Protein AF-A0A397DCT9-F1 (afdb_monomer_lite)

Radius of gyration: 31.19 Å; chains: 1; bounding box: 74×43×97 Å

InterPro domains:
  IPR011990 Tetratricopeptide-like helical domain superfamily [G3DSA:1.25.40.10] (287-440)
  IPR011990 Tetratricopeptide-like helical domain superfamily [SSF48452] (288-440)

Organism: Aphanomyces astaci (NCBI:txid112090)

Foldseek 3Di:
DVVCLLPDCLCQDLPDPCNLVSLVVLLCCLQPVLVCLVVCLVCLQSLLVSLVSCLVHDLSNNLSSLSSLLSSLVSCVVRPVVQLDDDPPLAALSNNAHLPVRLLVSLLSLLSNCVSNVPLSSLVSLLSRHQALSSLLSNLVSVPLLVLLVCCLVPVVPPPNLVSNLSNLVSSLCNQQVPDDDDDPDDPDSLLSSLQSLLLQCLGPDPSRVVSSLVSLVCCCVVPVVSCLVHNLLALSNLLSLLLSCLVDVVNPPSSVVSVVSNVVVCVVVVDDSLPDDDQDQADALVVLLVQLVVLQVSLVVCVSSSSLVSSLVSLVSSLVSNVSNQVNLQPDQPDPPDDDFFFWKWFDDPPDIFIFTFHDDDPQWTFTDTPPDPGTDTGGSRRITTRPPCDVSNLVSLLVSLQSSLVSCVSSNVNVVSLVSLVVNCVSPVPPVVSVVSD

Structure (mmCIF, N/CA/C/O backbone):
data_AF-A0A397DCT9-F1
#
_entry.id   AF-A0A397DCT9-F1
#
loop_
_atom_site.group_PDB
_atom_site.id
_atom_site.type_symbol
_atom_site.label_atom_id
_atom_site.label_alt_id
_atom_site.label_comp_id
_atom_site.label_asym_id
_atom_site.label_entity_id
_atom_site.label_seq_id
_atom_site.pdbx_PDB_ins_code
_atom_site.Cartn_x
_atom_site.Cartn_y
_atom_site.Cartn_z
_atom_site.occupancy
_atom_site.B_iso_or_equiv
_atom_site.auth_seq_id
_atom_site.auth_comp_id
_atom_site.auth_asym_id
_atom_site.auth_atom_id
_atom_site.pdbx_PDB_model_num
ATOM 1 N N . VAL A 1 1 ? 6.223 -3.826 -43.700 1.00 66.00 1 VAL A N 1
ATOM 2 C CA . VAL A 1 1 ? 7.294 -2.931 -43.196 1.00 66.00 1 VAL A CA 1
ATOM 3 C C . VAL A 1 1 ? 7.702 -3.305 -41.779 1.00 66.00 1 VAL A C 1
ATOM 5 O O . VAL A 1 1 ? 8.850 -3.677 -41.612 1.00 66.00 1 VAL A O 1
ATOM 8 N N . LEU A 1 2 ? 6.793 -3.333 -40.795 1.00 72.88 2 LEU A N 1
ATOM 9 C CA . LEU A 1 2 ? 7.142 -3.678 -39.406 1.00 72.88 2 LEU A CA 1
ATOM 10 C C . LEU A 1 2 ? 7.861 -5.035 -39.255 1.00 72.88 2 LEU A C 1
ATOM 12 O O . LEU A 1 2 ? 8.918 -5.103 -38.643 1.00 72.88 2 LEU A O 1
ATOM 16 N N . THR A 1 3 ? 7.362 -6.096 -39.896 1.00 75.94 3 THR A N 1
ATOM 17 C CA . THR A 1 3 ? 8.017 -7.420 -39.902 1.00 75.94 3 THR A CA 1
ATOM 18 C C . THR A 1 3 ? 9.433 -7.382 -40.486 1.00 75.94 3 THR A C 1
ATOM 20 O O . THR A 1 3 ? 10.309 -8.094 -40.016 1.00 75.94 3 THR A O 1
ATOM 23 N N . TYR A 1 4 ? 9.668 -6.533 -41.490 1.00 79.62 4 TYR A N 1
ATOM 24 C CA . TYR A 1 4 ? 10.979 -6.368 -42.122 1.00 79.62 4 TYR A CA 1
ATOM 25 C C . TYR A 1 4 ? 11.943 -5.585 -41.221 1.00 79.62 4 TYR A C 1
ATOM 27 O O . TYR A 1 4 ? 13.106 -5.949 -41.106 1.00 79.62 4 TYR A O 1
ATOM 35 N N . VAL A 1 5 ? 11.444 -4.550 -40.535 1.00 82.75 5 VAL A N 1
ATOM 36 C CA . VAL A 1 5 ? 12.213 -3.778 -39.547 1.00 82.75 5 VAL A CA 1
ATOM 37 C C . VAL A 1 5 ? 12.650 -4.674 -38.386 1.00 82.75 5 VAL A C 1
ATOM 39 O O . VAL A 1 5 ? 13.827 -4.687 -38.047 1.00 82.75 5 VAL A O 1
ATOM 42 N N . 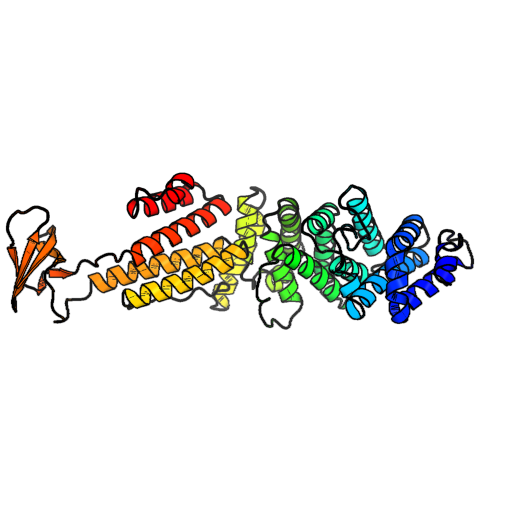LEU A 1 6 ? 11.736 -5.476 -37.827 1.00 80.00 6 LEU A N 1
ATOM 43 C CA . LEU A 1 6 ? 12.032 -6.369 -36.698 1.00 80.00 6 LEU A CA 1
ATOM 44 C C . LEU A 1 6 ? 12.917 -7.565 -37.071 1.00 80.00 6 LEU A C 1
ATOM 46 O O . LEU A 1 6 ? 13.649 -8.068 -36.224 1.00 80.00 6 LEU A O 1
ATOM 50 N N . ALA A 1 7 ? 12.860 -8.025 -38.322 1.00 84.31 7 ALA A N 1
ATOM 51 C CA . ALA A 1 7 ? 13.719 -9.097 -38.822 1.00 84.31 7 ALA A CA 1
ATOM 52 C C . ALA A 1 7 ? 15.103 -8.603 -39.283 1.00 84.31 7 ALA A C 1
ATOM 54 O O . ALA A 1 7 ? 15.968 -9.422 -39.593 1.00 84.31 7 ALA A O 1
ATOM 55 N N . SER A 1 8 ? 15.321 -7.285 -39.357 1.00 89.56 8 SER A N 1
ATOM 56 C CA . SER A 1 8 ? 16.574 -6.722 -39.849 1.00 89.56 8 SER A CA 1
ATOM 57 C C . SER A 1 8 ? 17.711 -6.942 -38.841 1.00 89.56 8 SER A C 1
ATOM 59 O O . SER A 1 8 ? 17.602 -6.486 -37.700 1.00 89.56 8 SER A O 1
ATOM 61 N N . PRO A 1 9 ? 18.839 -7.566 -39.235 1.00 89.44 9 PRO A N 1
ATOM 62 C CA . PRO A 1 9 ? 19.992 -7.737 -38.349 1.00 89.44 9 PRO A CA 1
ATOM 63 C C . PRO A 1 9 ? 20.602 -6.395 -37.913 1.00 89.44 9 PRO A C 1
ATOM 65 O O . PRO A 1 9 ? 21.134 -6.305 -36.810 1.00 89.44 9 PRO A O 1
ATOM 68 N N . ALA A 1 10 ? 20.424 -5.333 -38.710 1.00 91.38 10 ALA A N 1
ATOM 69 C CA . ALA A 1 10 ? 20.849 -3.977 -38.361 1.00 91.38 10 ALA A CA 1
ATOM 70 C C . ALA A 1 10 ? 20.195 -3.447 -37.070 1.00 91.38 10 ALA A C 1
ATOM 72 O O . ALA A 1 10 ? 20.740 -2.565 -36.418 1.00 91.38 10 ALA A O 1
ATOM 73 N N . LEU A 1 11 ? 19.044 -3.991 -36.652 1.00 89.12 11 LEU A N 1
ATOM 74 C CA . LEU A 1 11 ? 18.404 -3.594 -35.395 1.00 89.12 11 LEU A CA 1
ATOM 75 C C . LEU A 1 11 ? 19.213 -4.038 -34.157 1.00 89.12 11 LEU A C 1
ATOM 77 O O . LEU A 1 11 ? 19.112 -3.408 -33.105 1.00 89.12 11 LEU A O 1
ATOM 81 N N . LYS A 1 12 ? 20.034 -5.091 -34.293 1.00 90.25 12 LYS A N 1
ATOM 82 C CA . LYS A 1 12 ? 20.913 -5.636 -33.239 1.00 90.25 12 LYS A CA 1
ATOM 83 C C . LYS A 1 12 ? 22.372 -5.202 -33.374 1.00 90.25 12 LYS A C 1
ATOM 85 O O . LYS A 1 12 ? 23.108 -5.243 -32.397 1.00 90.25 12 LYS A O 1
ATOM 90 N N . ASP A 1 13 ? 22.785 -4.824 -34.576 1.00 90.69 13 ASP A N 1
ATOM 91 C CA . ASP A 1 13 ? 24.151 -4.412 -34.879 1.00 90.69 13 ASP A CA 1
ATOM 92 C C . ASP A 1 13 ? 24.315 -2.905 -34.658 1.00 90.69 13 ASP A C 1
ATOM 94 O O . ASP A 1 13 ? 23.909 -2.110 -35.504 1.00 90.69 13 ASP A O 1
ATOM 98 N N . ALA A 1 14 ? 24.876 -2.515 -33.510 1.00 85.88 14 ALA A N 1
ATOM 99 C CA . ALA A 1 14 ? 25.061 -1.110 -33.145 1.00 85.88 14 ALA A CA 1
ATOM 100 C C . ALA A 1 14 ? 26.018 -0.353 -34.085 1.00 85.88 14 ALA A C 1
ATOM 102 O O . ALA A 1 14 ? 25.929 0.872 -34.165 1.00 85.88 14 ALA A O 1
ATOM 103 N N . ASP A 1 15 ? 26.876 -1.070 -34.818 1.00 88.00 15 ASP A N 1
ATOM 104 C CA . ASP A 1 15 ? 27.821 -0.495 -35.779 1.00 88.00 15 ASP A CA 1
ATOM 105 C C . ASP A 1 15 ? 27.189 -0.286 -37.168 1.00 88.00 15 ASP A C 1
ATOM 107 O O . ASP A 1 15 ? 27.790 0.321 -38.055 1.00 88.00 15 ASP A O 1
ATOM 111 N N . SER A 1 16 ? 25.958 -0.763 -37.378 1.00 91.31 16 SER A N 1
ATOM 112 C CA . SER A 1 16 ? 25.240 -0.596 -38.638 1.00 91.31 16 SER A CA 1
ATOM 113 C C . SER A 1 16 ? 24.716 0.832 -38.813 1.00 91.31 16 SER A C 1
ATOM 115 O O . SER A 1 16 ? 23.974 1.339 -37.971 1.00 91.31 16 SER A O 1
ATOM 117 N N . ASP A 1 17 ? 24.948 1.438 -39.982 1.00 89.50 17 ASP A N 1
ATOM 118 C CA . ASP A 1 17 ? 24.397 2.760 -40.342 1.00 89.50 17 ASP A CA 1
ATOM 119 C C . ASP A 1 17 ? 22.858 2.826 -40.251 1.00 89.50 17 ASP A C 1
ATOM 121 O O . ASP A 1 17 ? 22.263 3.890 -40.059 1.00 89.50 17 ASP A O 1
ATOM 125 N N . LEU A 1 18 ? 22.187 1.677 -40.387 1.00 92.06 18 LEU A N 1
ATOM 126 C CA . LEU A 1 18 ? 20.731 1.577 -40.314 1.00 92.06 18 LEU A CA 1
ATOM 127 C C . LEU A 1 18 ? 20.213 1.402 -38.883 1.00 92.06 18 LEU A C 1
ATOM 129 O O . LEU A 1 18 ? 19.017 1.588 -38.662 1.00 92.06 18 LEU A O 1
ATOM 133 N N . HIS A 1 19 ? 21.068 1.080 -37.912 1.00 93.44 19 HIS A N 1
ATOM 134 C CA . HIS A 1 19 ? 20.671 0.738 -36.547 1.00 93.44 19 HIS A CA 1
ATOM 135 C C . HIS A 1 19 ? 19.778 1.803 -35.905 1.00 93.44 19 HIS A C 1
ATOM 137 O O . HIS A 1 19 ? 18.627 1.550 -35.537 1.00 93.44 19 HIS A O 1
ATOM 143 N N . LEU A 1 20 ? 20.283 3.036 -35.848 1.00 93.19 20 LEU A N 1
ATOM 144 C CA . LEU A 1 20 ? 19.567 4.158 -35.244 1.00 93.19 20 LEU A CA 1
ATOM 145 C C . LEU A 1 20 ? 18.353 4.577 -36.064 1.00 93.19 20 LEU A C 1
ATOM 147 O O . LEU A 1 20 ? 17.351 5.009 -35.501 1.00 93.19 20 LEU A O 1
ATOM 151 N N . VAL A 1 21 ? 18.414 4.430 -37.388 1.00 93.19 21 VAL A N 1
ATOM 152 C CA . VAL A 1 21 ? 17.288 4.741 -38.277 1.00 93.19 21 VAL A CA 1
ATOM 153 C C . VAL A 1 21 ? 16.117 3.802 -37.996 1.00 93.19 21 VAL A C 1
ATOM 155 O O . VAL A 1 21 ? 14.977 4.256 -37.888 1.00 93.19 21 VAL A O 1
ATOM 158 N N . LEU A 1 22 ? 16.387 2.506 -37.829 1.00 93.44 22 LEU A N 1
ATOM 159 C CA . LEU A 1 22 ? 15.358 1.511 -37.545 1.00 93.44 22 LEU A CA 1
ATOM 160 C C . LEU A 1 22 ? 14.736 1.724 -36.162 1.00 93.44 22 LEU A C 1
ATOM 162 O O . LEU A 1 22 ? 13.511 1.726 -36.052 1.00 93.44 22 LEU A O 1
ATOM 166 N N . TRP A 1 23 ? 15.544 1.985 -35.133 1.00 93.69 23 TRP A N 1
ATOM 167 C CA . TRP A 1 23 ? 15.028 2.296 -33.798 1.00 93.69 23 TRP A CA 1
ATOM 168 C C . TRP A 1 23 ? 14.222 3.602 -33.759 1.00 93.69 23 TRP A C 1
ATOM 170 O O . TRP A 1 23 ? 13.163 3.638 -33.141 1.00 93.69 23 TRP A O 1
ATOM 180 N N . ARG A 1 24 ? 14.639 4.649 -34.487 1.00 93.00 24 ARG A N 1
ATOM 181 C CA . ARG A 1 24 ? 13.871 5.906 -34.590 1.00 93.00 24 ARG A CA 1
ATOM 182 C C . ARG A 1 24 ? 12.539 5.682 -35.288 1.00 93.00 24 ARG A C 1
ATOM 184 O O . ARG A 1 24 ? 11.531 6.250 -34.888 1.00 93.00 24 ARG A O 1
ATOM 191 N N . CYS A 1 25 ? 12.527 4.841 -36.320 1.00 91.69 25 CYS A N 1
ATOM 192 C CA . CYS A 1 25 ? 11.299 4.463 -37.006 1.00 91.69 25 CYS A CA 1
ATOM 193 C C . CYS A 1 25 ? 10.340 3.724 -36.061 1.00 91.69 25 CYS A C 1
ATOM 195 O O . CYS A 1 25 ? 9.159 4.059 -36.025 1.00 91.69 25 CYS A O 1
ATOM 197 N N . LEU A 1 26 ? 10.841 2.776 -35.260 1.00 93.00 26 LEU A N 1
ATOM 198 C CA . LEU A 1 26 ? 10.029 2.072 -34.264 1.00 93.00 26 LEU A CA 1
ATOM 199 C C . LEU A 1 26 ? 9.485 3.018 -33.186 1.00 93.00 26 LEU A C 1
ATOM 201 O O . LEU A 1 26 ? 8.290 2.951 -32.906 1.00 93.00 26 LEU A O 1
ATOM 205 N N . ALA A 1 27 ? 10.317 3.914 -32.645 1.00 92.38 27 ALA A N 1
ATOM 206 C CA . ALA A 1 27 ? 9.895 4.936 -31.687 1.00 92.38 27 ALA A CA 1
ATOM 207 C C . ALA A 1 27 ? 8.777 5.815 -32.265 1.00 92.38 27 ALA A C 1
ATOM 209 O O . ALA A 1 27 ? 7.691 5.888 -31.701 1.00 92.38 27 ALA A O 1
ATOM 210 N N . GLN A 1 28 ? 8.986 6.377 -33.460 1.00 91.69 28 GLN A N 1
ATOM 211 C CA . GLN A 1 28 ? 7.995 7.223 -34.125 1.00 91.69 28 GLN A CA 1
ATOM 212 C C . GLN A 1 28 ? 6.678 6.479 -34.385 1.00 91.69 28 GLN A C 1
ATOM 214 O O . GLN A 1 28 ? 5.593 7.043 -34.218 1.00 91.69 28 GLN A O 1
ATOM 219 N N . CYS A 1 29 ? 6.752 5.214 -34.814 1.00 91.12 29 CYS A N 1
ATOM 220 C CA . CYS A 1 29 ? 5.568 4.387 -35.019 1.00 91.12 29 CYS A CA 1
ATOM 221 C C . CYS A 1 29 ? 4.825 4.114 -33.707 1.00 91.12 29 CYS A C 1
ATOM 223 O O . CYS A 1 29 ? 3.595 4.119 -33.720 1.00 91.12 29 CYS A O 1
ATOM 225 N N . ALA A 1 30 ? 5.553 3.885 -32.613 1.00 91.12 30 ALA A N 1
ATOM 226 C CA . ALA A 1 30 ? 4.983 3.684 -31.290 1.00 91.12 30 ALA A CA 1
ATOM 227 C C . ALA A 1 30 ? 4.289 4.950 -30.771 1.00 91.12 30 ALA A C 1
ATOM 229 O O . ALA A 1 30 ? 3.158 4.853 -30.317 1.00 91.12 30 ALA A O 1
ATOM 230 N N . GLU A 1 31 ? 4.909 6.122 -30.916 1.00 89.50 31 GLU A N 1
ATOM 231 C CA . GLU A 1 31 ? 4.363 7.385 -30.406 1.00 89.50 31 GLU A CA 1
ATOM 232 C C . GLU A 1 31 ? 3.169 7.910 -31.211 1.00 89.50 31 GLU A C 1
ATOM 234 O O . GLU A 1 31 ? 2.180 8.364 -30.644 1.00 89.50 31 GLU A O 1
ATOM 239 N N . THR A 1 32 ? 3.263 7.899 -32.546 1.00 86.94 32 THR A N 1
ATOM 240 C CA . THR A 1 32 ? 2.388 8.747 -33.382 1.00 86.94 32 THR A CA 1
ATOM 241 C C . THR A 1 32 ? 1.424 7.985 -34.281 1.00 86.94 32 THR A C 1
ATOM 243 O O . THR A 1 32 ? 0.435 8.548 -34.754 1.00 86.94 32 THR A O 1
ATOM 246 N N . VAL A 1 33 ? 1.663 6.695 -34.532 1.00 85.94 33 VAL A N 1
ATOM 247 C CA . VAL A 1 33 ? 0.907 5.943 -35.541 1.00 85.94 33 VAL A CA 1
ATOM 248 C C . VAL A 1 33 ? -0.092 5.000 -34.874 1.00 85.94 33 VAL A C 1
ATOM 250 O O . VAL A 1 33 ? 0.058 3.780 -34.897 1.00 85.94 33 VAL A O 1
ATOM 253 N N . THR A 1 34 ? -1.170 5.580 -34.335 1.00 86.06 34 THR A N 1
ATOM 254 C CA . THR A 1 34 ? -2.255 4.855 -33.634 1.00 86.06 34 THR A CA 1
ATOM 255 C C . THR A 1 34 ? -2.744 3.586 -34.368 1.00 86.06 34 THR A C 1
ATOM 257 O O . THR A 1 34 ? -2.866 2.541 -33.725 1.00 86.06 34 THR A O 1
ATOM 260 N N . PRO A 1 35 ? -2.963 3.584 -35.705 1.00 89.19 35 PRO A N 1
ATOM 261 C CA . PRO A 1 35 ? -3.407 2.381 -36.421 1.00 89.19 35 PRO A CA 1
ATOM 262 C C . PRO A 1 35 ? -2.414 1.205 -36.394 1.00 89.19 35 PRO A C 1
ATOM 264 O O . PRO A 1 35 ? -2.816 0.064 -36.621 1.00 89.19 35 PRO A O 1
ATOM 267 N N . LEU A 1 36 ? -1.126 1.459 -36.135 1.00 87.88 36 LEU A N 1
ATOM 268 C CA . LEU A 1 36 ? -0.090 0.425 -36.047 1.00 87.88 36 LEU A CA 1
ATOM 269 C C . LEU A 1 36 ? 0.074 -0.144 -34.632 1.00 87.88 36 LEU A C 1
ATOM 271 O O . LEU A 1 36 ? 0.702 -1.196 -34.489 1.00 87.88 36 LEU A O 1
ATOM 275 N N . LEU A 1 37 ? -0.513 0.480 -33.603 1.00 89.25 37 LEU A N 1
ATOM 276 C CA . LEU A 1 37 ? -0.373 0.047 -32.207 1.00 89.25 37 LEU A CA 1
ATOM 277 C C . LEU A 1 37 ? -0.755 -1.423 -31.973 1.00 89.25 37 LEU A C 1
ATOM 279 O O . LEU A 1 37 ? 0.023 -2.111 -31.316 1.00 89.25 37 LEU A O 1
ATOM 283 N N . PRO A 1 38 ? -1.850 -1.982 -32.537 1.00 89.44 38 PRO A N 1
ATOM 284 C CA . PRO A 1 38 ? -2.159 -3.402 -32.351 1.00 89.44 38 PRO A CA 1
ATOM 285 C C . PRO A 1 38 ? -1.075 -4.332 -32.912 1.00 89.44 38 PRO A C 1
ATOM 287 O O . PRO A 1 38 ? -0.761 -5.361 -32.313 1.00 89.44 38 PRO A O 1
ATOM 290 N N . GLN A 1 39 ? -0.471 -3.963 -34.047 1.00 89.50 39 GLN A N 1
ATOM 291 C CA . GLN A 1 39 ? 0.594 -4.748 -34.674 1.00 89.50 39 GLN A CA 1
ATOM 292 C C . GLN A 1 39 ? 1.899 -4.643 -33.880 1.00 89.50 39 GLN A C 1
ATOM 294 O O . GLN A 1 39 ? 2.520 -5.666 -33.594 1.00 89.50 39 GLN A O 1
ATOM 299 N N . LEU A 1 40 ? 2.283 -3.434 -33.462 1.00 90.19 40 LEU A N 1
ATOM 300 C CA . LEU A 1 40 ? 3.444 -3.210 -32.596 1.00 90.19 40 LEU A CA 1
ATOM 301 C C . LEU A 1 40 ? 3.297 -3.949 -31.265 1.00 90.19 40 LEU A C 1
ATOM 303 O O . LEU A 1 40 ? 4.206 -4.661 -30.844 1.00 90.19 40 LEU A O 1
ATOM 307 N N . TRP A 1 41 ? 2.118 -3.862 -30.651 1.00 89.06 41 TRP A N 1
ATOM 308 C CA . TRP A 1 41 ? 1.808 -4.563 -29.415 1.00 89.06 41 TRP A CA 1
ATOM 309 C C . TRP A 1 41 ? 1.878 -6.080 -29.582 1.00 89.06 41 TRP A C 1
ATOM 311 O O . TRP A 1 41 ? 2.425 -6.775 -28.727 1.00 89.06 41 TRP A O 1
ATOM 321 N N . SER A 1 42 ? 1.394 -6.626 -30.702 1.00 87.75 42 SER A N 1
ATOM 322 C CA . SER A 1 42 ? 1.521 -8.062 -30.987 1.00 87.75 42 SER A CA 1
ATOM 323 C C . SER A 1 42 ? 2.984 -8.523 -31.071 1.00 87.75 42 SER A C 1
ATOM 325 O O . SER A 1 42 ? 3.297 -9.637 -30.656 1.00 87.75 42 SER A O 1
ATOM 327 N N . ALA A 1 43 ? 3.889 -7.642 -31.511 1.00 89.00 43 ALA A N 1
ATOM 328 C CA . ALA A 1 43 ? 5.319 -7.906 -31.660 1.00 89.00 43 ALA A CA 1
ATOM 329 C C . ALA A 1 43 ? 6.175 -7.483 -30.447 1.00 89.00 43 ALA A C 1
ATOM 331 O O . ALA A 1 43 ? 7.401 -7.590 -30.487 1.00 89.00 43 ALA A O 1
ATOM 332 N N . ARG A 1 44 ? 5.553 -7.023 -29.355 1.00 89.31 44 ARG A N 1
ATOM 333 C CA . ARG A 1 44 ? 6.236 -6.401 -28.207 1.00 89.31 44 ARG A CA 1
ATOM 334 C C . ARG A 1 44 ? 7.341 -7.245 -27.564 1.00 89.31 44 ARG A C 1
ATOM 336 O O . ARG A 1 44 ? 8.362 -6.693 -27.172 1.00 89.31 44 ARG A O 1
ATOM 343 N N . ARG A 1 45 ? 7.176 -8.574 -27.501 1.00 86.38 45 ARG A N 1
ATOM 344 C CA . ARG A 1 45 ? 8.218 -9.486 -26.993 1.00 86.38 45 ARG A CA 1
ATOM 345 C C . ARG A 1 45 ? 9.455 -9.463 -27.876 1.00 86.38 45 ARG A C 1
ATOM 347 O O . ARG A 1 45 ? 10.548 -9.284 -27.373 1.00 86.38 45 ARG A O 1
ATOM 354 N N . SER A 1 46 ? 9.274 -9.540 -29.192 1.00 88.38 46 SER A N 1
ATOM 355 C CA . SER A 1 46 ? 10.389 -9.456 -30.135 1.00 88.38 46 SER A CA 1
ATOM 356 C C . SER A 1 46 ? 11.088 -8.098 -30.074 1.00 88.38 46 SER A C 1
ATOM 358 O O . SER A 1 46 ? 12.308 -8.047 -30.167 1.00 88.38 46 SER A O 1
ATOM 360 N N . ILE A 1 47 ? 10.340 -7.004 -29.879 1.00 90.69 47 ILE A N 1
ATOM 361 C CA . ILE A 1 47 ? 10.924 -5.667 -29.678 1.00 90.69 47 ILE A CA 1
ATOM 362 C C . ILE A 1 47 ? 11.781 -5.649 -28.406 1.00 90.69 47 ILE A C 1
ATOM 364 O O . ILE A 1 47 ? 12.915 -5.173 -28.440 1.00 90.69 47 ILE A O 1
ATOM 368 N N . LEU A 1 48 ? 11.274 -6.209 -27.304 1.00 89.62 48 LEU A N 1
ATOM 369 C CA . LEU A 1 48 ? 12.014 -6.312 -26.050 1.00 89.62 48 LEU A CA 1
ATOM 370 C C . LEU A 1 48 ? 13.255 -7.208 -26.172 1.00 89.62 48 LEU A C 1
ATOM 372 O O . LEU A 1 48 ? 14.326 -6.820 -25.717 1.00 89.62 48 LEU A O 1
ATOM 376 N N . ASP A 1 49 ? 13.151 -8.374 -26.806 1.00 88.12 49 ASP A N 1
ATOM 377 C CA . ASP A 1 49 ? 14.282 -9.290 -27.009 1.00 88.12 49 ASP A CA 1
ATOM 378 C C . ASP A 1 49 ? 15.411 -8.608 -27.794 1.00 88.12 49 ASP A C 1
ATOM 380 O O . ASP A 1 49 ? 16.594 -8.780 -27.502 1.00 88.12 49 ASP A O 1
ATOM 384 N N . VAL A 1 50 ? 15.058 -7.783 -28.784 1.00 90.44 50 VAL A N 1
ATOM 385 C CA . VAL A 1 50 ? 16.048 -6.999 -29.526 1.00 90.44 50 VAL A CA 1
ATOM 386 C C . VAL A 1 50 ? 16.620 -5.875 -28.657 1.00 90.44 50 VAL A C 1
ATOM 388 O O . VAL A 1 50 ? 17.841 -5.744 -28.598 1.00 90.44 50 VAL A O 1
ATOM 391 N N . ALA A 1 51 ? 15.784 -5.128 -27.927 1.00 90.69 51 ALA A N 1
ATOM 392 C CA . ALA A 1 51 ? 16.234 -4.080 -27.005 1.00 90.69 51 ALA A CA 1
ATOM 393 C C . ALA A 1 51 ? 17.209 -4.617 -25.943 1.00 90.69 51 ALA A C 1
ATOM 395 O O . ALA A 1 51 ? 18.230 -4.001 -25.654 1.00 90.69 51 ALA A O 1
ATOM 396 N N . THR A 1 52 ? 16.917 -5.786 -25.373 1.00 88.69 52 THR A N 1
ATOM 397 C CA . THR A 1 52 ? 17.773 -6.435 -24.369 1.00 88.69 52 THR A CA 1
ATOM 398 C C . THR A 1 52 ? 19.075 -6.960 -24.970 1.00 88.69 52 THR A C 1
ATOM 400 O O . THR A 1 52 ? 20.120 -6.849 -24.336 1.00 88.69 52 THR A O 1
ATOM 403 N N . SER A 1 53 ? 19.060 -7.449 -26.216 1.00 89.38 53 SER A N 1
ATOM 404 C CA . SER A 1 53 ? 20.282 -7.910 -26.891 1.00 89.38 53 SER A CA 1
ATOM 405 C C . SER A 1 53 ? 21.316 -6.808 -27.145 1.00 89.38 53 SER A C 1
ATOM 407 O O . SER A 1 53 ? 22.489 -7.117 -27.330 1.00 89.38 53 SER A O 1
ATOM 409 N N . ILE A 1 54 ? 20.899 -5.538 -27.118 1.00 89.44 54 ILE A N 1
ATOM 410 C CA . ILE A 1 54 ? 21.771 -4.370 -27.308 1.00 89.44 54 ILE A CA 1
ATOM 411 C C . ILE A 1 54 ? 22.075 -3.639 -25.993 1.00 89.44 54 ILE A C 1
ATOM 413 O O . ILE A 1 54 ? 22.441 -2.470 -26.011 1.00 89.44 54 ILE A O 1
ATOM 417 N N . GLN A 1 55 ? 21.923 -4.298 -24.840 1.00 85.00 55 GLN A N 1
ATOM 418 C CA . GLN A 1 55 ? 22.174 -3.694 -23.523 1.00 85.00 55 GLN A CA 1
ATOM 419 C C . GLN A 1 55 ? 23.585 -3.092 -23.366 1.00 85.00 55 GLN A C 1
ATOM 421 O O . GLN A 1 55 ? 23.741 -2.116 -22.639 1.00 85.00 55 GLN A O 1
ATOM 426 N N . ASP A 1 56 ? 24.577 -3.655 -24.063 1.00 87.50 56 ASP A N 1
ATOM 427 C CA . ASP A 1 56 ? 25.985 -3.237 -24.022 1.00 87.50 56 ASP A CA 1
ATOM 428 C C . ASP A 1 56 ? 26.343 -2.255 -25.160 1.00 87.50 56 ASP A C 1
ATOM 430 O O . ASP A 1 56 ? 27.502 -1.870 -25.321 1.00 87.50 56 ASP A O 1
ATOM 434 N N . ALA A 1 57 ? 25.357 -1.851 -25.969 1.00 89.31 57 ALA A N 1
ATOM 435 C CA . ALA A 1 57 ? 25.531 -0.876 -27.040 1.00 89.31 57 ALA A CA 1
ATOM 436 C C . ALA A 1 57 ? 25.704 0.557 -26.487 1.00 89.31 57 ALA A C 1
ATOM 438 O O . ALA A 1 57 ? 25.399 0.827 -25.320 1.00 89.31 57 ALA A O 1
ATOM 439 N N . PRO A 1 58 ? 26.156 1.517 -27.316 1.00 90.06 58 PRO A N 1
ATOM 440 C CA . PRO A 1 58 ? 26.273 2.914 -26.911 1.00 90.06 58 PRO A CA 1
ATOM 441 C C . PRO A 1 58 ? 24.968 3.505 -26.352 1.00 90.06 58 PRO A C 1
ATOM 443 O O . PRO A 1 58 ? 23.866 3.131 -26.757 1.00 90.06 58 PRO A O 1
ATOM 446 N N . LEU A 1 59 ? 25.092 4.512 -25.478 1.00 88.94 59 LEU A N 1
ATOM 447 C CA . LEU A 1 59 ? 23.961 5.125 -24.764 1.00 88.94 59 LEU A CA 1
ATOM 448 C C . LEU A 1 59 ? 22.830 5.612 -25.685 1.00 88.94 59 LEU A C 1
ATOM 450 O O . LEU A 1 59 ? 21.658 5.530 -25.336 1.00 88.94 59 LEU A O 1
ATOM 454 N N . HIS A 1 60 ? 23.166 6.111 -26.872 1.00 89.19 60 HIS A N 1
ATOM 455 C CA . HIS A 1 60 ? 22.178 6.600 -27.832 1.00 89.19 60 HIS A CA 1
ATOM 456 C C . HIS A 1 60 ? 21.318 5.470 -28.431 1.00 89.19 60 HIS A C 1
ATOM 458 O O . HIS A 1 60 ? 20.156 5.704 -28.755 1.00 89.19 60 HIS A O 1
ATOM 464 N N . SER A 1 61 ? 21.850 4.248 -28.533 1.00 90.44 61 SER A N 1
ATOM 465 C CA . SER A 1 61 ? 21.092 3.060 -28.939 1.00 90.44 61 SER A CA 1
ATOM 466 C C . SER A 1 61 ? 20.173 2.583 -27.820 1.00 90.44 61 SER A C 1
ATOM 468 O O . SER A 1 61 ? 18.984 2.354 -28.040 1.00 90.44 61 SER A O 1
ATOM 470 N N . THR A 1 62 ? 20.705 2.473 -26.599 1.00 90.00 62 THR A N 1
ATOM 471 C CA . THR A 1 62 ? 19.941 1.972 -25.449 1.00 90.00 62 THR A CA 1
ATOM 472 C C . THR A 1 62 ? 18.857 2.950 -24.998 1.00 90.00 62 THR A C 1
ATOM 474 O O . THR A 1 62 ? 17.751 2.515 -24.687 1.00 90.00 62 THR A O 1
ATOM 477 N N . SER A 1 63 ? 19.116 4.261 -25.055 1.00 90.75 63 SER A N 1
ATOM 478 C CA . SER A 1 63 ? 18.119 5.314 -24.816 1.00 90.75 63 SER A CA 1
ATOM 479 C C . SER A 1 63 ? 16.959 5.233 -25.804 1.00 90.75 63 SER A C 1
ATOM 481 O O . SER A 1 63 ? 15.800 5.253 -25.401 1.00 90.75 63 SER A O 1
ATOM 483 N N . LEU A 1 64 ? 17.246 5.052 -27.092 1.00 92.12 64 LEU A N 1
ATOM 484 C CA . LEU A 1 64 ? 16.209 4.990 -28.114 1.00 92.12 64 LEU A CA 1
ATOM 485 C C . LEU A 1 64 ? 15.370 3.706 -28.021 1.00 92.12 64 LEU A C 1
ATOM 487 O O . LEU A 1 64 ? 14.157 3.743 -28.234 1.00 92.12 64 LEU A O 1
ATOM 491 N N . ALA A 1 65 ? 15.988 2.580 -27.657 1.00 91.62 65 ALA A N 1
ATOM 492 C CA . ALA A 1 65 ? 15.275 1.334 -27.393 1.00 91.62 65 ALA A CA 1
ATOM 493 C C . ALA A 1 65 ? 14.376 1.433 -26.149 1.00 91.62 65 ALA A C 1
ATOM 495 O O . ALA A 1 65 ? 13.208 1.042 -26.198 1.00 91.62 65 ALA A O 1
ATOM 496 N N . ALA A 1 66 ? 14.894 2.015 -25.062 1.00 91.56 66 ALA A N 1
ATOM 497 C CA . ALA A 1 66 ? 14.139 2.296 -23.844 1.00 91.56 66 ALA A CA 1
ATOM 498 C C . ALA A 1 66 ? 12.931 3.204 -24.123 1.00 91.56 66 ALA A C 1
ATOM 500 O O . ALA A 1 66 ? 11.803 2.869 -23.760 1.00 91.56 66 ALA A O 1
ATOM 501 N N . HIS A 1 67 ? 13.158 4.303 -24.840 1.00 92.81 67 HIS A N 1
ATOM 502 C CA . HIS A 1 67 ? 12.119 5.238 -25.242 1.00 92.81 67 HIS A CA 1
ATOM 503 C C . HIS A 1 67 ? 11.067 4.578 -26.150 1.00 92.81 67 HIS A C 1
ATOM 505 O O . HIS A 1 67 ? 9.875 4.731 -25.909 1.00 92.81 67 HIS A O 1
ATOM 511 N N . THR A 1 68 ? 11.474 3.751 -27.121 1.00 93.25 68 THR A N 1
ATOM 512 C CA . THR A 1 68 ? 10.543 2.993 -27.983 1.00 93.25 68 THR A CA 1
ATOM 513 C C . THR A 1 68 ? 9.595 2.110 -27.166 1.00 93.25 68 THR A C 1
ATOM 515 O O . THR A 1 68 ? 8.395 2.064 -27.441 1.00 93.25 68 THR A O 1
ATOM 518 N N . LEU A 1 69 ? 10.117 1.397 -26.162 1.00 92.31 69 LEU A N 1
ATOM 519 C CA . LEU A 1 69 ? 9.311 0.542 -25.286 1.00 92.31 69 LEU A CA 1
ATOM 520 C C . LEU A 1 69 ? 8.367 1.368 -24.403 1.00 92.31 69 LEU A C 1
ATOM 522 O O . LEU A 1 69 ? 7.191 1.020 -24.281 1.00 92.31 69 LEU A O 1
ATOM 526 N N . ALA A 1 70 ? 8.862 2.466 -23.827 1.00 91.50 70 ALA A N 1
ATOM 527 C CA . ALA A 1 70 ? 8.056 3.357 -23.0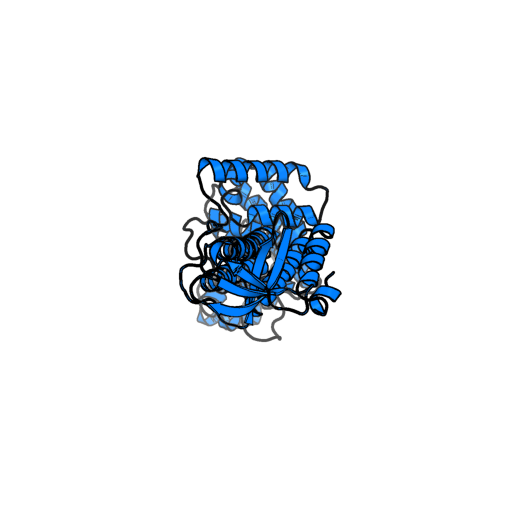01 1.00 91.50 70 ALA A CA 1
ATOM 528 C C . ALA A 1 70 ? 6.916 4.002 -23.802 1.00 91.50 70 ALA A C 1
ATOM 530 O O . ALA A 1 70 ? 5.759 3.921 -23.386 1.00 91.50 70 ALA A O 1
ATOM 531 N N . ALA A 1 71 ? 7.228 4.544 -24.981 1.00 92.62 71 ALA A N 1
ATOM 532 C CA . ALA A 1 71 ? 6.264 5.101 -25.921 1.00 92.62 71 ALA A CA 1
ATOM 533 C C . ALA A 1 71 ? 5.212 4.067 -26.332 1.00 92.62 71 ALA A C 1
ATOM 535 O O . ALA A 1 71 ? 4.020 4.346 -26.271 1.00 92.62 71 ALA A O 1
ATOM 536 N N . LEU A 1 72 ? 5.627 2.841 -26.675 1.00 92.50 72 LEU A N 1
ATOM 537 C CA . LEU A 1 72 ? 4.693 1.783 -27.060 1.00 92.50 72 LEU A CA 1
ATOM 538 C C . LEU A 1 72 ? 3.669 1.505 -25.956 1.00 92.50 72 LEU A C 1
ATOM 540 O O . LEU A 1 72 ? 2.478 1.397 -26.238 1.00 92.50 72 LEU A O 1
ATOM 544 N N . VAL A 1 73 ? 4.116 1.378 -24.706 1.00 90.12 73 VAL A N 1
ATOM 545 C CA . VAL A 1 73 ? 3.207 1.114 -23.585 1.00 90.12 73 VAL A CA 1
ATOM 546 C C . VAL A 1 73 ? 2.312 2.315 -23.299 1.00 90.12 73 VAL A C 1
ATOM 548 O O . VAL A 1 73 ? 1.113 2.120 -23.114 1.00 90.12 73 VAL A O 1
ATOM 551 N N . ALA A 1 74 ? 2.863 3.530 -23.295 1.00 89.44 74 ALA A N 1
ATOM 552 C CA . ALA A 1 74 ? 2.104 4.753 -23.050 1.00 89.44 74 ALA A CA 1
ATOM 553 C C . ALA A 1 74 ? 1.017 4.971 -24.117 1.00 89.44 74 ALA A C 1
ATOM 555 O O . ALA A 1 74 ? -0.158 5.109 -23.780 1.00 89.44 74 ALA A O 1
ATOM 556 N N . SER A 1 75 ? 1.365 4.886 -25.403 1.00 91.75 75 SER A N 1
ATOM 557 C CA . SER A 1 75 ? 0.415 5.058 -26.507 1.00 91.75 75 SER A CA 1
ATOM 558 C C . SER A 1 75 ? -0.638 3.950 -26.548 1.00 91.75 75 SER A C 1
ATOM 560 O O . SER A 1 75 ? -1.797 4.206 -26.877 1.00 91.75 75 SER A O 1
ATOM 562 N N . VAL A 1 76 ? -0.286 2.712 -26.176 1.00 90.06 76 VAL A N 1
ATOM 563 C CA . VAL A 1 76 ? -1.276 1.635 -26.022 1.00 90.06 76 VAL A CA 1
ATOM 564 C C . VAL A 1 76 ? -2.192 1.894 -24.824 1.00 90.06 76 VAL A C 1
ATOM 566 O O . VAL A 1 76 ? -3.396 1.684 -24.946 1.00 90.06 76 VAL A O 1
ATOM 569 N N . ALA A 1 77 ? -1.669 2.381 -23.696 1.00 87.25 77 ALA A N 1
ATOM 570 C CA . ALA A 1 77 ? -2.481 2.749 -22.537 1.00 87.25 77 ALA A CA 1
ATOM 571 C C . ALA A 1 77 ? -3.496 3.849 -22.868 1.00 87.25 77 ALA A C 1
ATOM 573 O O . ALA A 1 77 ? -4.649 3.767 -22.448 1.00 87.25 77 ALA A O 1
ATOM 574 N N . GLU A 1 78 ? -3.072 4.849 -23.638 1.00 89.62 78 GLU A N 1
ATOM 575 C CA . GLU A 1 78 ? -3.887 6.009 -23.984 1.00 89.62 78 GLU A CA 1
ATOM 576 C C . GLU A 1 78 ? -4.922 5.699 -25.073 1.00 89.62 78 GLU A C 1
ATOM 578 O O . GLU A 1 78 ? -6.105 6.005 -24.924 1.00 89.62 78 GLU A O 1
ATOM 583 N N . HIS A 1 79 ? -4.501 5.075 -26.175 1.00 91.06 79 HIS A N 1
ATOM 584 C CA . HIS A 1 79 ? -5.334 4.954 -27.375 1.00 91.06 79 HIS A CA 1
ATOM 585 C C . HIS A 1 79 ? -5.952 3.567 -27.572 1.00 91.06 79 HIS A C 1
ATOM 587 O O . HIS A 1 79 ? -6.906 3.422 -28.338 1.00 91.06 79 HIS A O 1
ATOM 593 N N . ALA A 1 80 ? -5.429 2.533 -26.909 1.00 87.56 80 ALA A N 1
ATOM 594 C CA . ALA A 1 80 ? -5.900 1.158 -27.060 1.00 87.56 80 ALA A CA 1
ATOM 595 C C . ALA A 1 80 ? -5.813 0.344 -25.746 1.00 87.56 80 ALA A C 1
ATOM 597 O O . ALA A 1 80 ? -5.261 -0.761 -25.750 1.00 87.56 80 ALA A O 1
ATOM 598 N N . PRO A 1 81 ? -6.390 0.821 -24.621 1.00 85.38 81 PRO A N 1
ATOM 599 C CA . PRO A 1 81 ? -6.211 0.212 -23.295 1.00 85.38 81 PRO A CA 1
ATOM 600 C C . PRO A 1 81 ? -6.690 -1.245 -23.208 1.00 85.38 81 PRO A C 1
ATOM 602 O O . PRO A 1 81 ? -6.167 -2.029 -22.417 1.00 85.38 81 PRO A O 1
ATOM 605 N N . ALA A 1 82 ? -7.633 -1.652 -24.065 1.00 83.19 82 ALA A N 1
ATOM 606 C CA . ALA A 1 82 ? -8.071 -3.045 -24.183 1.00 83.19 82 ALA A CA 1
ATOM 607 C C . ALA A 1 82 ? -6.938 -4.010 -24.591 1.00 83.19 82 ALA A C 1
ATOM 609 O O . ALA A 1 82 ? -7.032 -5.208 -24.346 1.00 83.19 82 ALA A O 1
ATOM 610 N N . LEU A 1 83 ? -5.854 -3.512 -25.194 1.00 80.31 83 LEU A N 1
ATOM 611 C CA . LEU A 1 83 ? -4.671 -4.313 -25.515 1.00 80.31 83 LEU A CA 1
ATOM 612 C C . LEU A 1 83 ? -3.772 -4.556 -24.294 1.00 80.31 83 LEU A C 1
ATOM 614 O O . LEU A 1 83 ? -3.092 -5.583 -24.251 1.00 80.31 83 LEU A O 1
ATOM 618 N N . LEU A 1 84 ? -3.778 -3.650 -23.304 1.00 76.94 84 LEU A N 1
ATOM 619 C CA . LEU A 1 84 ? -3.102 -3.867 -22.017 1.00 76.94 84 LEU A CA 1
ATOM 620 C C . LEU A 1 84 ? -3.823 -4.929 -21.186 1.00 76.94 84 LEU A C 1
ATOM 622 O O . LEU A 1 84 ? -3.186 -5.668 -20.437 1.00 76.94 84 LEU A O 1
ATOM 626 N N . VAL A 1 85 ? -5.149 -5.013 -21.330 1.00 66.69 85 VAL A N 1
ATOM 627 C CA . VAL A 1 85 ? -6.000 -5.927 -20.569 1.00 66.69 85 VAL A CA 1
ATOM 628 C C . VAL A 1 85 ? -6.786 -6.834 -21.510 1.00 66.69 85 VAL A C 1
ATOM 630 O O . VAL A 1 85 ? -7.947 -6.580 -21.817 1.00 66.69 85 VAL A O 1
ATOM 633 N N . ALA A 1 86 ? -6.177 -7.955 -21.897 1.00 48.53 86 ALA A N 1
ATOM 634 C CA . ALA A 1 86 ? -6.921 -9.141 -22.299 1.00 48.53 86 ALA A CA 1
ATOM 635 C C . ALA A 1 86 ? -6.075 -10.414 -22.171 1.00 48.53 86 ALA A C 1
ATOM 637 O O . ALA A 1 86 ? -5.015 -10.544 -22.778 1.00 48.53 86 ALA A O 1
ATOM 638 N N . SER A 1 87 ? -6.671 -11.387 -21.477 1.00 42.00 87 SER A N 1
ATOM 639 C CA . SER A 1 87 ? -6.335 -12.809 -21.424 1.00 42.00 87 SER A CA 1
ATOM 640 C C . SER A 1 87 ? -5.251 -13.231 -20.433 1.00 42.00 87 SER A C 1
ATOM 642 O O . SER A 1 87 ? -4.102 -12.802 -20.473 1.00 42.00 87 SER A O 1
ATOM 644 N N . ALA A 1 88 ? -5.600 -14.244 -19.639 1.00 48.66 88 ALA A N 1
ATOM 645 C CA . ALA A 1 88 ? -4.678 -15.113 -18.913 1.00 48.66 88 ALA A CA 1
ATOM 646 C C . ALA A 1 88 ? -3.540 -15.708 -19.790 1.00 48.66 88 ALA A C 1
ATOM 648 O O . ALA A 1 88 ? -2.670 -16.401 -19.273 1.00 48.66 88 ALA A O 1
ATOM 649 N N . SER A 1 89 ? -3.525 -15.435 -21.103 1.00 50.78 89 SER A N 1
ATOM 650 C CA . SER A 1 89 ? -2.515 -15.853 -22.074 1.00 50.78 89 SER A CA 1
ATOM 651 C C . SER A 1 89 ? -1.367 -14.866 -22.319 1.00 50.78 89 SER A C 1
ATOM 653 O O . SER A 1 89 ? -0.414 -15.255 -22.990 1.00 50.78 89 SER A O 1
ATOM 655 N N . THR A 1 90 ? -1.411 -13.605 -21.860 1.00 59.97 90 THR A N 1
ATOM 656 C CA . THR A 1 90 ? -0.335 -12.647 -22.201 1.00 59.97 90 THR A CA 1
ATOM 657 C C . THR A 1 90 ? 0.891 -12.711 -21.293 1.00 59.97 90 THR A C 1
ATOM 659 O O . THR A 1 90 ? 1.939 -12.236 -21.712 1.00 59.97 90 THR A O 1
ATOM 662 N N . GLY A 1 91 ? 0.841 -13.380 -20.139 1.00 65.62 91 GLY A N 1
ATOM 663 C CA . GLY A 1 91 ? 1.930 -13.361 -19.150 1.00 65.62 91 GLY A CA 1
ATOM 664 C C . GLY A 1 91 ? 1.952 -12.057 -18.328 1.00 65.62 91 GLY A C 1
ATOM 665 O O . GLY A 1 91 ? 1.259 -11.102 -18.688 1.00 65.62 91 GLY A O 1
ATOM 666 N N . PRO A 1 92 ? 2.680 -12.017 -17.199 1.00 74.19 92 PRO A N 1
ATOM 667 C CA . PRO A 1 92 ? 2.819 -10.821 -16.358 1.00 74.19 92 PRO A CA 1
ATOM 668 C C . PRO A 1 92 ? 3.488 -9.663 -17.109 1.00 74.19 92 PRO A C 1
ATOM 670 O O . PRO A 1 92 ? 3.975 -9.822 -18.228 1.00 74.19 92 PRO A O 1
ATOM 673 N N . PHE A 1 93 ? 3.477 -8.464 -16.522 1.00 82.12 93 PHE A N 1
ATOM 674 C CA . PHE A 1 93 ? 3.996 -7.251 -17.171 1.00 82.12 93 PHE A CA 1
ATOM 675 C C . PHE A 1 93 ? 3.426 -7.031 -18.580 1.00 82.12 93 PHE A C 1
ATOM 677 O O . PHE A 1 93 ? 4.166 -6.754 -19.518 1.00 82.12 93 PHE A O 1
ATOM 684 N N . ALA A 1 94 ? 2.123 -7.259 -18.763 1.00 78.00 94 ALA A N 1
ATOM 685 C CA . ALA A 1 94 ? 1.440 -7.199 -20.059 1.00 78.00 94 ALA A CA 1
ATOM 686 C C . ALA A 1 94 ? 2.105 -8.043 -21.179 1.00 78.00 94 ALA A C 1
ATOM 688 O O . ALA A 1 94 ? 1.921 -7.807 -22.375 1.00 78.00 94 ALA A O 1
ATOM 689 N N . GLY A 1 95 ? 2.871 -9.069 -20.803 1.00 76.69 95 GLY A N 1
ATOM 690 C CA . GLY A 1 95 ? 3.610 -9.951 -21.696 1.00 76.69 95 GLY A CA 1
ATOM 691 C C . GLY A 1 95 ? 4.992 -9.488 -22.119 1.00 76.69 95 GLY A C 1
ATOM 692 O O . GLY A 1 95 ? 5.560 -10.141 -22.993 1.00 76.69 95 GLY A O 1
ATOM 693 N N . PHE A 1 96 ? 5.528 -8.431 -21.507 1.00 81.38 96 PHE A N 1
ATOM 694 C CA . PHE A 1 96 ? 6.945 -8.073 -21.603 1.00 81.38 96 PHE A CA 1
ATOM 695 C C . PHE A 1 96 ? 7.836 -8.983 -20.746 1.00 81.38 96 PHE A C 1
ATOM 697 O O . PHE A 1 96 ? 8.968 -9.248 -21.117 1.00 81.38 96 PHE A O 1
ATOM 704 N N . GLY A 1 97 ? 7.334 -9.518 -19.633 1.00 75.75 97 GLY A N 1
ATOM 705 C CA . GLY A 1 97 ? 8.079 -10.445 -18.776 1.00 75.75 97 GLY A CA 1
ATOM 706 C C . GLY A 1 97 ? 7.241 -11.661 -18.405 1.00 75.75 97 GLY A C 1
ATOM 707 O O . GLY A 1 97 ? 6.034 -11.680 -18.636 1.00 75.75 97 GLY A O 1
ATOM 708 N N . ASP A 1 98 ? 7.861 -12.686 -17.822 1.00 77.06 98 ASP A N 1
ATOM 709 C CA . ASP A 1 98 ? 7.143 -13.728 -17.079 1.00 77.06 98 ASP A CA 1
ATOM 710 C C . ASP A 1 98 ? 7.393 -13.602 -15.558 1.00 77.06 98 ASP A C 1
ATOM 712 O O . ASP A 1 98 ? 8.045 -12.660 -15.130 1.00 77.06 98 ASP A O 1
ATOM 716 N N . LEU A 1 99 ? 6.803 -14.453 -14.705 1.00 68.75 99 LEU A N 1
ATOM 717 C CA . LEU A 1 99 ? 6.985 -14.357 -13.240 1.00 68.75 99 LEU A CA 1
ATOM 718 C C . LEU A 1 99 ? 8.234 -15.117 -12.766 1.00 68.75 99 LEU A C 1
ATOM 720 O O . LEU A 1 99 ? 8.508 -15.149 -11.567 1.00 68.75 99 LEU A O 1
ATOM 724 N N . SER A 1 100 ? 8.938 -15.779 -13.686 1.00 74.75 100 SER A N 1
ATOM 725 C CA . SER A 1 100 ? 10.141 -16.553 -13.403 1.00 74.75 100 SER A CA 1
ATOM 726 C C . SER A 1 100 ? 11.368 -15.635 -13.337 1.00 74.75 100 SER A C 1
ATOM 728 O O . SER A 1 100 ? 11.249 -14.406 -13.282 1.00 74.75 100 SER A O 1
ATOM 730 N N . ASP A 1 101 ? 12.566 -16.216 -13.370 1.00 71.69 101 ASP A N 1
ATOM 731 C CA . ASP A 1 101 ? 13.823 -15.469 -13.435 1.00 71.69 101 ASP A CA 1
ATOM 732 C C . ASP A 1 101 ? 13.863 -14.463 -14.604 1.00 71.69 101 ASP A C 1
ATOM 734 O O . ASP A 1 101 ? 14.513 -13.420 -14.488 1.00 71.69 101 ASP A O 1
ATOM 738 N N . LEU A 1 102 ? 13.113 -14.705 -15.691 1.00 81.25 102 LEU A N 1
ATOM 739 C CA . LEU A 1 102 ? 13.011 -13.774 -16.822 1.00 81.25 102 LEU A CA 1
ATOM 740 C C . LEU A 1 102 ? 12.302 -12.464 -16.446 1.00 81.25 102 LEU A C 1
ATOM 742 O O . LEU A 1 102 ? 12.711 -11.402 -16.910 1.00 81.25 102 LEU A O 1
ATOM 746 N N . GLY A 1 103 ? 11.294 -12.492 -15.568 1.00 86.25 103 GLY A N 1
ATOM 747 C CA . GLY A 1 103 ? 10.648 -11.277 -15.057 1.00 86.25 103 GLY A CA 1
ATOM 748 C C . GLY A 1 103 ? 11.573 -10.413 -14.220 1.00 86.25 103 GLY A C 1
ATOM 749 O O . GLY A 1 103 ? 11.619 -9.192 -14.370 1.00 86.25 103 GLY A O 1
ATOM 750 N N . LEU A 1 104 ? 12.346 -11.048 -13.340 1.00 89.88 104 LEU A N 1
ATOM 751 C CA . LEU A 1 104 ? 13.329 -10.339 -12.530 1.00 89.88 104 LEU A CA 1
ATOM 752 C C . LEU A 1 104 ? 14.450 -9.760 -13.400 1.00 89.88 104 LEU A C 1
ATOM 754 O O . LEU A 1 104 ? 14.867 -8.624 -13.171 1.00 89.88 104 LEU A O 1
ATOM 758 N N . ALA A 1 105 ? 14.915 -10.509 -14.404 1.00 89.00 105 ALA A N 1
ATOM 759 C CA . ALA A 1 105 ? 15.867 -10.017 -15.394 1.00 89.00 105 ALA A CA 1
ATOM 760 C C . ALA A 1 105 ? 15.299 -8.820 -16.172 1.00 89.00 105 ALA A C 1
ATOM 762 O O . ALA A 1 105 ? 15.979 -7.803 -16.285 1.00 89.00 105 ALA A O 1
ATOM 763 N N . PHE A 1 106 ? 14.035 -8.890 -16.602 1.00 90.19 106 PHE A N 1
ATOM 764 C CA . PHE A 1 106 ? 13.343 -7.786 -17.266 1.00 90.19 106 PHE A CA 1
ATOM 765 C C . PHE A 1 106 ? 13.329 -6.518 -16.404 1.00 90.19 106 PHE A C 1
ATOM 767 O O . PHE A 1 106 ? 13.794 -5.471 -16.850 1.00 90.19 106 PHE A O 1
ATOM 774 N N . VAL A 1 107 ? 12.877 -6.590 -15.147 1.00 93.38 107 VAL A N 1
ATOM 775 C CA . VAL A 1 107 ? 12.832 -5.388 -14.294 1.00 93.38 107 VAL A CA 1
ATOM 776 C C . VAL A 1 107 ? 14.235 -4.872 -13.959 1.00 93.38 107 VAL A C 1
ATOM 778 O O . VAL A 1 107 ? 14.444 -3.661 -13.893 1.00 93.38 107 VAL A O 1
ATOM 781 N N . ARG A 1 108 ? 15.226 -5.757 -13.785 1.00 92.62 108 ARG A N 1
ATOM 782 C CA . ARG A 1 108 ? 16.634 -5.349 -13.629 1.00 92.62 108 ARG A CA 1
ATOM 783 C C . ARG A 1 108 ? 17.154 -4.618 -14.861 1.00 92.62 108 ARG A C 1
ATOM 785 O O . ARG A 1 108 ? 17.870 -3.634 -14.699 1.00 92.62 108 ARG A O 1
ATOM 792 N N . GLN A 1 109 ? 16.760 -5.054 -16.052 1.00 90.44 109 GLN A N 1
ATOM 793 C CA . GLN A 1 109 ? 17.130 -4.396 -17.295 1.00 90.44 109 GLN A CA 1
ATOM 794 C C . GLN A 1 109 ? 16.483 -3.016 -17.419 1.00 90.44 109 GLN A C 1
ATOM 796 O O . GLN A 1 109 ? 17.172 -2.046 -17.716 1.00 90.44 109 GLN A O 1
ATOM 801 N N . VAL A 1 110 ? 15.189 -2.896 -17.109 1.00 92.62 110 VAL A N 1
ATOM 802 C CA . VAL A 1 110 ? 14.506 -1.593 -17.083 1.00 92.62 110 VAL A CA 1
ATOM 803 C C . VAL A 1 110 ? 15.155 -0.657 -16.065 1.00 92.62 110 VAL A C 1
ATOM 805 O O . VAL A 1 110 ? 15.391 0.509 -16.366 1.00 92.62 110 VAL A O 1
ATOM 808 N N . LYS A 1 111 ? 15.513 -1.169 -14.882 1.00 93.81 111 LYS A N 1
ATOM 809 C CA . LYS A 1 111 ? 16.263 -0.416 -13.873 1.00 93.81 111 LYS A CA 1
ATOM 810 C C . LYS A 1 111 ? 17.626 0.050 -14.393 1.00 93.81 111 LYS A C 1
ATOM 812 O O . LYS A 1 111 ? 18.004 1.185 -14.128 1.00 93.81 111 LYS A O 1
ATOM 817 N N . LEU A 1 112 ? 18.361 -0.800 -15.111 1.00 91.75 112 LEU A N 1
ATOM 818 C CA . LEU A 1 112 ? 19.645 -0.435 -15.712 1.00 91.75 112 LEU A CA 1
ATOM 819 C C . LEU A 1 112 ? 19.468 0.673 -16.758 1.00 91.75 112 LEU A C 1
ATOM 821 O O . LEU A 1 112 ? 20.177 1.673 -16.699 1.00 91.75 112 LEU A O 1
ATOM 825 N N . TRP A 1 113 ? 18.498 0.534 -17.667 1.00 91.31 113 TRP A N 1
ATOM 826 C CA . TRP A 1 113 ? 18.190 1.576 -18.649 1.00 91.31 113 TRP A CA 1
ATOM 827 C C . TRP A 1 113 ? 17.796 2.884 -17.983 1.00 91.31 113 TRP A C 1
ATOM 829 O O . TRP A 1 113 ? 18.308 3.926 -18.373 1.00 91.31 113 TRP A O 1
ATOM 839 N N . TYR A 1 114 ? 16.959 2.836 -16.951 1.00 90.81 114 TYR A N 1
ATOM 840 C CA . TYR A 1 114 ? 16.579 4.013 -16.181 1.00 90.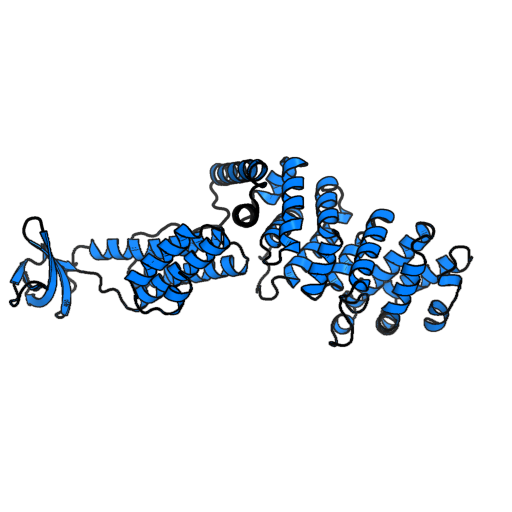81 114 TYR A CA 1
ATOM 841 C C . TYR A 1 114 ? 17.807 4.732 -15.597 1.00 90.81 114 TYR A C 1
ATOM 843 O O . TYR A 1 114 ? 17.977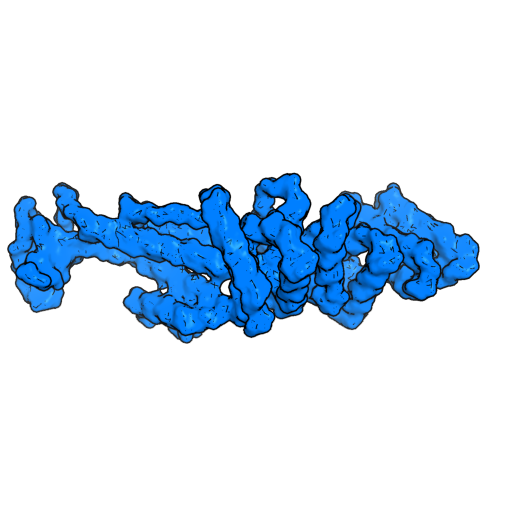 5.921 -15.838 1.00 90.81 114 TYR A O 1
ATOM 851 N N . VAL A 1 115 ? 18.724 4.007 -14.944 1.00 89.62 115 VAL A N 1
ATOM 852 C CA . VAL A 1 115 ? 19.958 4.590 -14.377 1.00 89.62 115 VAL A CA 1
ATOM 853 C C . VAL A 1 115 ? 20.878 5.175 -15.454 1.00 89.62 115 VAL A C 1
ATOM 855 O O . VAL A 1 115 ? 21.487 6.219 -15.240 1.00 89.62 115 VAL A O 1
ATOM 858 N N . LEU A 1 116 ? 21.014 4.506 -16.602 1.00 86.56 116 LEU A N 1
ATOM 859 C CA . LEU A 1 116 ? 21.931 4.939 -17.662 1.00 86.56 116 LEU A CA 1
ATOM 860 C C . LEU A 1 116 ? 21.392 6.119 -18.475 1.00 86.56 116 LEU A C 1
ATOM 862 O O . LEU A 1 116 ? 22.163 6.973 -18.902 1.00 86.56 116 LEU A O 1
ATOM 866 N N . THR A 1 117 ? 20.084 6.140 -18.725 1.00 83.44 117 THR A N 1
ATOM 867 C CA . THR A 1 117 ? 19.448 7.067 -19.674 1.00 83.44 117 THR A CA 1
ATOM 868 C C . THR A 1 117 ? 18.701 8.205 -18.988 1.00 83.44 117 THR A C 1
ATOM 870 O O . THR A 1 117 ? 18.431 9.212 -19.634 1.00 83.44 117 THR A O 1
ATOM 873 N N . ASN A 1 118 ? 18.373 8.055 -17.699 1.00 81.31 118 ASN A N 1
ATOM 874 C CA . ASN A 1 118 ? 17.474 8.935 -16.951 1.00 81.31 118 ASN A CA 1
ATOM 875 C C . ASN A 1 118 ? 16.070 9.069 -17.587 1.00 81.31 118 ASN A C 1
ATOM 877 O O . ASN A 1 118 ? 15.366 10.057 -17.381 1.00 81.31 118 ASN A O 1
ATOM 881 N N . GLU A 1 119 ? 15.649 8.076 -18.379 1.00 85.25 119 GLU A N 1
ATOM 882 C CA . GLU A 1 119 ? 14.347 8.054 -19.049 1.00 85.25 119 GLU A CA 1
ATOM 883 C C . GLU A 1 119 ? 13.232 7.712 -18.045 1.00 85.25 119 GLU A C 1
ATOM 885 O O . GLU A 1 119 ? 12.876 6.548 -17.834 1.00 85.25 119 GLU A O 1
ATOM 890 N N . ALA A 1 120 ? 12.656 8.736 -17.410 1.00 85.81 120 ALA A N 1
ATOM 891 C CA . ALA A 1 120 ? 11.599 8.574 -16.410 1.00 85.81 120 ALA A CA 1
ATOM 892 C C . ALA A 1 120 ? 10.325 7.905 -16.970 1.00 85.81 120 ALA A C 1
ATOM 894 O O . ALA A 1 120 ? 9.586 7.269 -16.213 1.00 85.81 120 ALA A O 1
ATOM 895 N N . ALA A 1 121 ? 10.088 7.965 -18.288 1.00 87.31 121 ALA A N 1
ATOM 896 C CA . ALA A 1 121 ? 8.962 7.293 -18.939 1.00 87.31 121 ALA A CA 1
ATOM 897 C C . ALA A 1 121 ? 8.993 5.761 -18.766 1.00 87.31 121 ALA A C 1
ATOM 899 O O . ALA A 1 121 ? 7.944 5.115 -18.795 1.00 87.31 121 ALA A O 1
ATOM 900 N N . LEU A 1 122 ? 10.161 5.165 -18.491 1.00 91.38 122 LEU A N 1
ATOM 901 C CA . LEU A 1 122 ? 10.280 3.744 -18.142 1.00 91.38 122 LEU A CA 1
ATOM 902 C C . LEU A 1 122 ? 9.527 3.377 -16.853 1.00 91.38 122 LEU A C 1
ATOM 904 O O . LEU A 1 122 ? 9.038 2.253 -16.719 1.00 91.38 122 LEU A O 1
ATOM 908 N N . LEU A 1 123 ? 9.399 4.312 -15.907 1.00 92.06 123 LEU A N 1
ATOM 909 C CA . LEU A 1 123 ? 8.614 4.102 -14.690 1.00 92.06 123 LEU A CA 1
ATOM 910 C C . LEU A 1 123 ? 7.116 4.069 -15.009 1.00 92.06 123 LEU A C 1
ATOM 912 O O . LEU A 1 123 ? 6.402 3.206 -14.499 1.00 92.06 123 LEU A O 1
ATOM 916 N N . SER A 1 124 ? 6.657 4.944 -15.907 1.00 87.94 124 SER A N 1
ATOM 917 C CA . SER A 1 124 ? 5.276 4.943 -16.409 1.00 87.94 124 SER A CA 1
ATOM 918 C C . SER A 1 124 ? 4.963 3.669 -17.203 1.00 87.94 124 SER A C 1
ATOM 920 O O . SER A 1 124 ? 3.944 3.015 -16.975 1.00 87.94 124 SER A O 1
ATOM 922 N N . MET A 1 125 ? 5.900 3.223 -18.045 1.00 90.69 125 MET A N 1
ATOM 923 C CA . MET A 1 125 ? 5.826 1.935 -18.737 1.00 90.69 125 MET A CA 1
ATOM 924 C C . MET A 1 125 ? 5.603 0.780 -17.749 1.00 90.69 125 MET A C 1
ATOM 926 O O . MET A 1 125 ? 4.685 -0.025 -17.918 1.00 90.69 125 MET A O 1
ATOM 930 N N . LEU A 1 126 ? 6.412 0.706 -16.686 1.00 92.00 126 LEU A N 1
ATOM 931 C CA . LEU A 1 126 ? 6.244 -0.312 -15.651 1.00 92.00 126 LEU A CA 1
ATOM 932 C C . LEU A 1 126 ? 4.951 -0.136 -14.856 1.00 92.00 126 LEU A C 1
ATOM 934 O O . LEU A 1 126 ? 4.371 -1.143 -14.455 1.00 92.00 126 LEU A O 1
ATOM 938 N N . ALA A 1 127 ? 4.478 1.091 -14.639 1.00 89.94 127 ALA A N 1
ATOM 939 C CA . ALA A 1 127 ? 3.188 1.343 -14.008 1.00 89.94 127 ALA A CA 1
ATOM 940 C C . ALA A 1 127 ? 2.060 0.690 -14.823 1.00 89.94 127 ALA A C 1
ATOM 942 O O . ALA A 1 127 ? 1.315 -0.128 -14.297 1.00 89.94 127 ALA A O 1
ATOM 943 N N . HIS A 1 128 ? 2.000 0.944 -16.130 1.00 87.25 128 HIS A N 1
ATOM 944 C CA . HIS A 1 128 ? 0.991 0.348 -17.009 1.00 87.25 128 HIS A CA 1
ATOM 945 C C . HIS A 1 128 ? 1.141 -1.170 -17.179 1.00 87.25 128 HIS A C 1
ATOM 947 O O . HIS A 1 128 ? 0.144 -1.879 -17.312 1.00 87.25 128 HIS A O 1
ATOM 953 N N . ALA A 1 129 ? 2.372 -1.688 -17.164 1.00 86.56 129 ALA A N 1
ATOM 954 C CA . ALA A 1 129 ? 2.624 -3.121 -17.286 1.00 86.56 129 ALA A CA 1
ATOM 955 C C . ALA A 1 129 ? 2.315 -3.895 -15.990 1.00 86.56 129 ALA A C 1
ATOM 957 O O . ALA A 1 129 ? 1.905 -5.057 -16.047 1.00 86.56 129 ALA A O 1
ATOM 958 N N . THR A 1 130 ? 2.514 -3.278 -14.821 1.00 88.00 130 THR A N 1
ATOM 959 C CA . THR A 1 130 ? 2.312 -3.920 -13.516 1.00 88.00 130 THR A CA 1
ATOM 960 C C . THR A 1 130 ? 0.826 -4.031 -13.230 1.00 88.00 130 THR A C 1
ATOM 962 O O . THR A 1 130 ? 0.170 -3.054 -12.876 1.00 88.00 130 THR A O 1
ATOM 965 N N . THR A 1 131 ? 0.304 -5.250 -13.317 1.00 84.56 131 THR A N 1
ATOM 966 C CA . THR A 1 131 ? -1.121 -5.506 -13.095 1.00 84.56 131 THR A CA 1
ATOM 967 C C . THR A 1 131 ? -1.354 -6.412 -11.899 1.00 84.56 131 THR A C 1
ATOM 969 O O . THR A 1 131 ? -2.397 -6.296 -11.263 1.00 84.56 131 THR A O 1
ATOM 972 N N . THR A 1 132 ? -0.416 -7.295 -11.542 1.00 86.81 132 THR A N 1
ATOM 973 C CA . THR A 1 132 ? -0.608 -8.299 -10.483 1.00 86.81 132 THR A CA 1
ATOM 974 C C . THR A 1 132 ? 0.269 -8.069 -9.251 1.00 86.81 132 THR A C 1
ATOM 976 O O . THR A 1 132 ? 1.335 -7.463 -9.311 1.00 86.81 132 THR A O 1
ATOM 979 N N . VAL A 1 133 ? -0.140 -8.623 -8.103 1.00 89.94 133 VAL A N 1
ATOM 980 C CA . VAL A 1 133 ? 0.679 -8.612 -6.874 1.00 89.94 133 VAL A CA 1
ATOM 981 C C . VAL A 1 133 ? 2.028 -9.311 -7.087 1.00 89.94 133 VAL A C 1
ATOM 983 O O . VAL A 1 133 ? 3.014 -8.964 -6.438 1.00 89.94 133 VAL A O 1
ATOM 986 N N . SER A 1 134 ? 2.091 -10.302 -7.979 1.00 89.56 134 SER A N 1
ATOM 987 C CA . SER A 1 134 ? 3.344 -10.979 -8.312 1.00 89.56 134 SER A CA 1
ATOM 988 C C . SER A 1 134 ? 4.294 -10.053 -9.072 1.00 89.56 134 SER A C 1
ATOM 990 O O . SER A 1 134 ? 5.467 -10.000 -8.711 1.00 89.56 134 SER A O 1
ATOM 992 N N . ASP A 1 135 ? 3.782 -9.255 -10.014 1.00 90.31 135 ASP A N 1
ATOM 993 C CA . ASP A 1 135 ? 4.550 -8.221 -10.723 1.00 90.31 135 ASP A CA 1
ATOM 994 C C . ASP A 1 135 ? 5.156 -7.234 -9.716 1.00 90.31 135 ASP A C 1
ATOM 996 O O . ASP A 1 135 ? 6.359 -6.983 -9.723 1.00 90.31 135 ASP A O 1
ATOM 1000 N N . VAL A 1 136 ? 4.345 -6.759 -8.759 1.00 93.12 136 VAL A N 1
ATOM 1001 C CA . VAL A 1 136 ? 4.816 -5.877 -7.679 1.00 93.12 136 VAL A CA 1
ATOM 1002 C C . VAL A 1 136 ? 5.962 -6.532 -6.907 1.00 93.12 136 VAL A C 1
ATOM 1004 O O . VAL A 1 136 ? 7.002 -5.912 -6.702 1.00 93.12 136 VAL A O 1
ATOM 1007 N N . LYS A 1 137 ? 5.824 -7.800 -6.498 1.00 93.06 137 LYS A N 1
ATOM 1008 C CA . LYS A 1 137 ? 6.894 -8.504 -5.772 1.00 93.06 137 LYS A CA 1
ATOM 1009 C C . LYS A 1 137 ? 8.189 -8.567 -6.580 1.00 93.06 137 LYS A C 1
ATOM 1011 O O . LYS A 1 137 ? 9.237 -8.315 -5.995 1.00 93.06 137 LYS A O 1
ATOM 1016 N N . VAL A 1 138 ? 8.127 -8.868 -7.879 1.00 93.06 138 VAL A N 1
ATOM 1017 C CA . VAL A 1 138 ? 9.304 -8.895 -8.769 1.00 93.06 138 VAL A CA 1
ATOM 1018 C C . VAL A 1 138 ? 9.962 -7.513 -8.837 1.00 93.06 138 VAL A C 1
ATOM 1020 O O . VAL A 1 138 ? 11.180 -7.393 -8.707 1.00 93.06 138 VAL A O 1
ATOM 1023 N N . THR A 1 139 ? 9.163 -6.451 -8.920 1.00 94.75 139 THR A N 1
ATOM 1024 C CA . THR A 1 139 ? 9.655 -5.069 -8.918 1.00 94.75 139 THR A CA 1
ATOM 1025 C C . THR A 1 139 ? 10.412 -4.707 -7.635 1.00 94.75 139 THR A C 1
ATOM 1027 O O . THR A 1 139 ? 11.491 -4.110 -7.691 1.00 94.75 139 THR A O 1
ATOM 1030 N N . PHE A 1 140 ? 9.916 -5.142 -6.473 1.00 95.50 140 PHE A N 1
ATOM 1031 C CA . PHE A 1 140 ? 10.632 -5.016 -5.198 1.00 95.50 140 PHE A CA 1
ATOM 1032 C C . PHE A 1 140 ? 11.863 -5.947 -5.116 1.00 95.50 140 PHE A C 1
ATOM 1034 O O . PHE A 1 140 ? 12.912 -5.551 -4.614 1.00 95.50 140 PHE A O 1
ATOM 1041 N N . GLN A 1 141 ? 11.825 -7.163 -5.675 1.00 93.75 141 GLN A N 1
ATOM 1042 C CA . GLN A 1 141 ? 13.024 -8.023 -5.765 1.00 93.75 141 GLN A CA 1
ATOM 1043 C C . GLN A 1 141 ? 14.164 -7.343 -6.537 1.00 93.75 141 GLN A C 1
ATOM 1045 O O . GLN A 1 141 ? 15.331 -7.502 -6.174 1.00 93.75 141 GLN A O 1
ATOM 1050 N N . ALA A 1 142 ? 13.841 -6.550 -7.562 1.00 93.56 142 ALA A N 1
ATOM 1051 C CA . ALA A 1 142 ? 14.811 -5.783 -8.343 1.00 93.56 142 ALA A CA 1
ATOM 1052 C C . ALA A 1 142 ? 15.348 -4.522 -7.631 1.00 93.56 142 ALA A C 1
ATOM 1054 O O . ALA A 1 142 ? 16.274 -3.873 -8.137 1.00 93.56 142 ALA A O 1
ATOM 1055 N N . LYS A 1 143 ? 14.808 -4.157 -6.457 1.00 95.25 143 LYS A N 1
ATOM 1056 C CA . LYS A 1 143 ? 15.144 -2.917 -5.733 1.00 95.25 143 LYS A CA 1
ATOM 1057 C C . LYS A 1 143 ? 14.928 -1.658 -6.574 1.00 95.25 143 LYS A C 1
ATOM 1059 O O . LYS A 1 143 ? 15.742 -0.734 -6.505 1.00 95.25 143 LYS A O 1
ATOM 1064 N N . LEU A 1 144 ? 13.917 -1.658 -7.443 1.00 95.50 144 LEU A N 1
ATOM 1065 C CA . LEU A 1 144 ? 13.573 -0.484 -8.243 1.00 95.50 144 LEU A CA 1
ATOM 1066 C C . LEU A 1 144 ? 12.808 0.566 -7.414 1.00 95.50 144 LEU A C 1
ATOM 1068 O O . LEU A 1 144 ? 13.239 1.714 -7.433 1.00 95.50 144 LEU A O 1
ATOM 1072 N N . PRO A 1 145 ? 11.775 0.222 -6.614 1.00 95.56 145 PRO A N 1
ATOM 1073 C CA . PRO A 1 145 ? 11.067 1.207 -5.794 1.00 95.56 145 PRO A CA 1
ATOM 1074 C C . PRO A 1 145 ? 11.992 1.936 -4.818 1.00 95.56 145 PRO A C 1
ATOM 1076 O O . PRO A 1 145 ? 11.915 3.154 -4.705 1.00 95.56 145 PRO A O 1
ATOM 1079 N N . ALA A 1 146 ? 12.924 1.225 -4.170 1.00 94.81 146 ALA A N 1
ATOM 1080 C CA . ALA A 1 146 ? 13.907 1.873 -3.306 1.00 94.81 146 ALA A CA 1
ATOM 1081 C C . ALA A 1 146 ? 14.820 2.864 -4.042 1.00 94.81 146 ALA A C 1
ATOM 1083 O O . ALA A 1 146 ? 15.158 3.894 -3.467 1.00 94.81 146 ALA A O 1
ATOM 1084 N N . LEU A 1 147 ? 15.222 2.570 -5.284 1.00 94.38 147 LEU A N 1
ATOM 1085 C CA . LEU A 1 147 ? 16.003 3.504 -6.100 1.00 94.38 147 LEU A CA 1
ATOM 1086 C C . LEU A 1 147 ? 15.176 4.755 -6.422 1.00 94.38 147 LEU A C 1
ATOM 1088 O O . LEU A 1 147 ? 15.619 5.861 -6.133 1.00 94.38 147 LEU A O 1
ATOM 1092 N N . VAL A 1 148 ? 13.953 4.563 -6.926 1.00 92.50 148 VAL A N 1
ATOM 1093 C CA . VAL A 1 148 ? 13.040 5.653 -7.305 1.00 92.50 148 VAL A CA 1
ATOM 1094 C C . VAL A 1 148 ? 12.741 6.566 -6.116 1.00 92.50 148 VAL A C 1
ATOM 1096 O O . VAL A 1 148 ? 12.822 7.780 -6.245 1.00 92.50 148 VAL A O 1
ATOM 1099 N N . CYS A 1 149 ? 12.454 6.011 -4.934 1.00 92.62 149 CYS A N 1
ATOM 1100 C CA . CYS A 1 149 ? 12.211 6.822 -3.739 1.00 92.62 149 CYS A CA 1
ATOM 1101 C C . CYS A 1 149 ? 13.444 7.625 -3.299 1.00 92.62 149 CYS A C 1
ATOM 1103 O O . CYS A 1 149 ? 13.295 8.743 -2.816 1.00 92.62 149 CYS A O 1
ATOM 1105 N N . ARG A 1 150 ? 14.654 7.065 -3.436 1.00 90.75 150 ARG A N 1
ATOM 1106 C CA . ARG A 1 150 ? 15.902 7.771 -3.097 1.00 90.75 150 ARG A CA 1
ATOM 1107 C C . ARG A 1 150 ? 16.146 8.940 -4.037 1.00 90.75 150 ARG A C 1
ATOM 1109 O O . ARG A 1 150 ? 16.429 10.038 -3.576 1.00 90.75 150 ARG A O 1
ATOM 1116 N N . GLU A 1 151 ? 16.006 8.708 -5.336 1.00 89.19 151 GLU A N 1
ATOM 1117 C CA . GLU A 1 151 ? 16.168 9.759 -6.337 1.00 89.19 151 GLU A CA 1
ATOM 1118 C C . GLU A 1 151 ? 15.084 10.829 -6.221 1.00 89.19 151 GLU A C 1
ATOM 1120 O O . GLU A 1 151 ? 15.412 12.007 -6.296 1.00 89.19 151 GLU A O 1
ATOM 1125 N N . TYR A 1 152 ? 13.833 10.450 -5.925 1.00 88.62 152 TYR A N 1
ATOM 1126 C CA . TYR A 1 152 ? 12.761 11.412 -5.646 1.00 88.62 152 TYR A CA 1
ATOM 1127 C C . TYR A 1 152 ? 13.161 12.383 -4.531 1.00 88.62 152 TYR A C 1
ATOM 1129 O O . TYR A 1 152 ? 12.955 13.579 -4.657 1.00 88.62 152 TYR A O 1
ATOM 1137 N N . VAL A 1 153 ? 13.757 11.886 -3.444 1.00 88.19 153 VAL A N 1
ATOM 1138 C CA . VAL A 1 153 ? 14.155 12.721 -2.299 1.00 88.19 153 VAL A CA 1
ATOM 1139 C C . VAL A 1 153 ? 15.374 13.587 -2.630 1.00 88.19 153 VAL A C 1
ATOM 1141 O O . VAL A 1 153 ? 15.394 14.773 -2.302 1.00 88.19 153 VAL A O 1
ATOM 1144 N N . LEU A 1 154 ? 16.375 13.020 -3.312 1.00 86.00 154 LEU A N 1
ATOM 1145 C CA . LEU A 1 154 ? 17.593 13.741 -3.704 1.00 86.00 154 LEU A CA 1
ATOM 1146 C C . LEU A 1 154 ? 17.318 14.860 -4.713 1.00 86.00 154 LEU A C 1
ATOM 1148 O O . LEU A 1 154 ? 17.951 15.909 -4.648 1.00 86.00 154 LEU A O 1
ATOM 1152 N N . TYR A 1 155 ? 16.378 14.636 -5.628 1.00 81.50 155 TYR A N 1
ATOM 1153 C CA . TYR A 1 155 ? 16.086 15.526 -6.747 1.00 81.50 155 TYR A CA 1
ATOM 1154 C C . TYR A 1 155 ? 14.707 16.185 -6.632 1.00 81.50 155 TYR A C 1
ATOM 1156 O O . TYR A 1 155 ? 14.162 16.626 -7.645 1.00 81.50 155 TYR A O 1
ATOM 1164 N N . HIS A 1 156 ? 14.176 16.301 -5.404 1.00 74.56 156 HIS A N 1
ATOM 1165 C CA . HIS A 1 156 ? 12.815 16.788 -5.138 1.00 74.56 156 HIS A CA 1
ATOM 1166 C C . HIS A 1 156 ? 12.529 18.217 -5.661 1.00 74.56 156 HIS A C 1
ATOM 1168 O O . HIS A 1 156 ? 11.380 18.638 -5.763 1.00 74.56 156 HIS A O 1
ATOM 1174 N N . GLU A 1 157 ? 13.573 18.971 -6.018 1.00 69.50 157 GLU A N 1
ATOM 1175 C CA . GLU A 1 157 ? 13.490 20.321 -6.588 1.00 69.50 157 GLU A CA 1
ATOM 1176 C C . GLU A 1 157 ? 13.444 20.342 -8.137 1.00 69.50 157 GLU A C 1
ATOM 1178 O O . GLU A 1 157 ? 13.136 21.377 -8.727 1.00 69.50 157 GLU A O 1
ATOM 1183 N N . THR A 1 158 ? 13.715 19.220 -8.825 1.00 64.94 158 THR A N 1
ATOM 1184 C CA . THR A 1 158 ? 13.738 19.124 -10.304 1.00 64.94 158 THR A CA 1
ATOM 1185 C C . THR A 1 158 ? 12.500 18.417 -10.867 1.00 64.94 158 THR A C 1
ATOM 1187 O O . THR A 1 158 ? 12.196 17.286 -10.514 1.00 64.94 158 THR A O 1
ATOM 1190 N N . PHE A 1 159 ? 11.760 19.094 -11.747 1.00 57.66 159 PHE A N 1
ATOM 1191 C CA . PHE A 1 159 ? 10.327 18.854 -11.972 1.00 57.66 159 PHE A CA 1
ATOM 1192 C C . PHE A 1 159 ? 9.944 17.534 -12.686 1.00 57.66 159 PHE A C 1
ATOM 1194 O O . PHE A 1 159 ? 8.904 16.961 -12.360 1.00 57.66 159 PHE A O 1
ATOM 1201 N N . ASP A 1 160 ? 10.755 17.020 -13.617 1.00 61.22 160 ASP A N 1
ATOM 1202 C CA . ASP A 1 160 ? 10.294 15.997 -14.582 1.00 61.22 160 ASP A CA 1
ATOM 1203 C C . ASP A 1 160 ? 10.218 14.559 -14.027 1.00 61.22 160 ASP A C 1
ATOM 1205 O O . ASP A 1 160 ? 9.396 13.751 -14.473 1.00 61.22 160 ASP A O 1
ATOM 1209 N N . LEU A 1 161 ? 11.029 14.218 -13.018 1.00 69.81 161 LEU A N 1
ATOM 1210 C CA . LEU A 1 161 ? 11.049 12.868 -12.435 1.00 69.81 161 LEU A CA 1
ATOM 1211 C C . LEU A 1 161 ? 9.829 12.595 -11.536 1.00 69.81 161 LEU A C 1
ATOM 1213 O O . LEU A 1 161 ? 9.362 11.456 -11.438 1.00 69.81 161 LEU A O 1
ATOM 1217 N N . HIS A 1 162 ? 9.280 13.632 -10.897 1.00 78.38 162 HIS A N 1
ATOM 1218 C CA . HIS A 1 162 ? 8.276 13.477 -9.842 1.00 78.38 162 HIS A CA 1
ATOM 1219 C C . HIS A 1 162 ? 7.000 12.801 -10.312 1.00 78.38 162 HIS A C 1
ATOM 1221 O O . HIS A 1 162 ? 6.488 11.907 -9.637 1.00 78.38 162 HIS A O 1
ATOM 1227 N N . TYR A 1 163 ? 6.498 13.207 -11.477 1.00 82.38 163 TYR A N 1
ATOM 1228 C CA . TYR A 1 163 ? 5.233 12.700 -11.987 1.00 82.38 163 TYR A CA 1
ATOM 1229 C C . TYR A 1 163 ? 5.308 11.194 -12.262 1.00 82.38 163 TYR A C 1
ATOM 1231 O O . TYR A 1 163 ? 4.488 10.426 -11.758 1.00 82.38 163 TYR A O 1
ATOM 1239 N N . ASN A 1 164 ? 6.338 10.756 -12.990 1.00 85.94 164 ASN A N 1
ATOM 1240 C CA . ASN A 1 164 ? 6.514 9.353 -13.359 1.00 85.94 164 ASN A CA 1
ATOM 1241 C C . ASN A 1 164 ? 6.827 8.467 -12.146 1.00 85.94 164 ASN A C 1
ATOM 1243 O O . ASN A 1 164 ? 6.298 7.359 -12.039 1.00 85.94 164 ASN A O 1
ATOM 1247 N N . ALA A 1 165 ? 7.636 8.962 -11.204 1.00 88.88 165 ALA A N 1
ATOM 1248 C CA . ALA A 1 165 ? 7.940 8.259 -9.962 1.00 88.88 165 ALA A CA 1
ATOM 1249 C C . ALA A 1 165 ? 6.688 8.062 -9.092 1.00 88.88 165 ALA A C 1
ATOM 1251 O O . ALA A 1 165 ? 6.413 6.945 -8.646 1.00 88.88 165 ALA A O 1
ATOM 1252 N N . VAL A 1 166 ? 5.895 9.119 -8.885 1.00 87.69 166 VAL A N 1
ATOM 1253 C CA . VAL A 1 166 ? 4.654 9.046 -8.099 1.00 87.69 166 VAL A CA 1
ATOM 1254 C C . VAL A 1 166 ? 3.620 8.170 -8.796 1.00 87.69 166 VAL A C 1
ATOM 1256 O O . VAL A 1 166 ? 3.013 7.333 -8.132 1.00 87.69 166 VAL A O 1
ATOM 1259 N N . ALA A 1 167 ? 3.445 8.300 -10.114 1.00 86.56 167 ALA A N 1
ATOM 1260 C CA . ALA A 1 167 ? 2.530 7.458 -10.883 1.00 86.56 167 ALA A CA 1
ATOM 1261 C C . ALA A 1 167 ? 2.895 5.970 -10.760 1.00 86.56 167 ALA A C 1
ATOM 1263 O O . ALA A 1 167 ? 2.035 5.137 -10.467 1.00 86.56 167 ALA A O 1
ATOM 1264 N N . PHE A 1 168 ? 4.183 5.645 -10.889 1.00 92.56 168 PHE A N 1
ATOM 1265 C CA . PHE A 1 168 ? 4.694 4.293 -10.705 1.00 92.56 168 PHE A CA 1
ATOM 1266 C C . PHE A 1 168 ? 4.425 3.751 -9.301 1.00 92.56 168 PHE A C 1
ATOM 1268 O O . PHE A 1 168 ? 3.784 2.708 -9.162 1.00 92.56 168 PHE A O 1
ATOM 1275 N N . LEU A 1 169 ? 4.851 4.463 -8.254 1.00 93.75 169 LEU A N 1
ATOM 1276 C CA . LEU A 1 169 ? 4.658 4.028 -6.867 1.00 93.75 169 LEU A CA 1
ATOM 1277 C C . LEU A 1 169 ? 3.167 3.920 -6.505 1.00 93.75 169 LEU A C 1
ATOM 1279 O O . LEU A 1 169 ? 2.760 2.972 -5.828 1.00 93.75 169 LEU A O 1
ATOM 1283 N N . SER A 1 170 ? 2.348 4.860 -6.982 1.00 91.19 170 SER A N 1
ATOM 1284 C CA . SER A 1 170 ? 0.897 4.867 -6.783 1.00 91.19 170 SER A CA 1
ATOM 1285 C C . SER A 1 170 ? 0.244 3.651 -7.436 1.00 91.19 170 SER A C 1
ATOM 1287 O O . SER A 1 170 ? -0.585 2.992 -6.810 1.00 91.19 170 SER A O 1
ATOM 1289 N N . ASN A 1 171 ? 0.678 3.263 -8.641 1.00 90.94 171 ASN A N 1
ATOM 1290 C CA . ASN A 1 171 ? 0.197 2.039 -9.272 1.00 90.94 171 ASN A CA 1
ATOM 1291 C C . ASN A 1 171 ? 0.591 0.782 -8.478 1.00 90.94 171 ASN A C 1
ATOM 1293 O O . ASN A 1 171 ? -0.249 -0.093 -8.267 1.00 90.94 171 ASN A O 1
ATOM 1297 N N . LEU A 1 172 ? 1.830 0.701 -7.965 1.00 94.12 172 LEU A N 1
ATOM 1298 C CA . LEU A 1 172 ? 2.239 -0.419 -7.102 1.00 94.12 172 LEU A CA 1
ATOM 1299 C C . LEU A 1 172 ? 1.329 -0.536 -5.873 1.00 94.12 172 LEU A C 1
ATOM 1301 O O . LEU A 1 172 ? 0.914 -1.637 -5.510 1.00 94.12 172 LEU A O 1
ATOM 1305 N N . MET A 1 173 ? 0.996 0.594 -5.246 1.00 92.19 173 MET A N 1
ATOM 1306 C CA . MET A 1 173 ? 0.031 0.642 -4.152 1.00 92.19 173 MET A CA 1
ATOM 1307 C C . MET A 1 173 ? -1.360 0.193 -4.628 1.00 92.19 173 MET A C 1
ATOM 1309 O O . MET A 1 173 ? -1.953 -0.695 -4.025 1.00 92.19 173 MET A O 1
ATOM 1313 N N . HIS A 1 174 ? -1.879 0.723 -5.730 1.00 88.50 174 HIS A N 1
ATOM 1314 C CA . HIS A 1 174 ? -3.211 0.366 -6.220 1.00 88.50 174 HIS A CA 1
ATOM 1315 C C . HIS A 1 174 ? -3.358 -1.144 -6.492 1.00 88.50 174 HIS A C 1
ATOM 1317 O O . HIS A 1 174 ? -4.337 -1.767 -6.080 1.00 88.50 174 HIS A O 1
ATOM 1323 N N . VAL A 1 175 ? -2.336 -1.776 -7.080 1.00 89.31 175 VAL A N 1
ATOM 1324 C CA . VAL A 1 175 ? -2.308 -3.229 -7.322 1.00 89.31 175 VAL A CA 1
ATOM 1325 C C . VAL A 1 175 ? -2.322 -4.042 -6.020 1.00 89.31 175 VAL A C 1
ATOM 1327 O O . VAL A 1 175 ? -2.878 -5.143 -5.982 1.00 89.31 175 VAL A O 1
ATOM 1330 N N . LEU A 1 176 ? -1.735 -3.522 -4.940 1.00 90.31 176 LEU A N 1
ATOM 1331 C CA . LEU A 1 176 ? -1.707 -4.177 -3.630 1.00 90.31 176 LEU A CA 1
ATOM 1332 C C . LEU A 1 176 ? -3.023 -4.026 -2.837 1.00 90.31 176 LEU A C 1
ATOM 1334 O O . LEU A 1 176 ? -3.322 -4.902 -2.022 1.00 90.31 176 LEU A O 1
ATOM 1338 N N . TRP A 1 177 ? -3.807 -2.968 -3.087 1.00 83.75 177 TRP A N 1
ATOM 1339 C CA . TRP A 1 177 ? -5.038 -2.605 -2.355 1.00 83.75 177 TRP A CA 1
ATOM 1340 C C . TRP A 1 177 ? -6.290 -2.515 -3.258 1.00 83.75 177 TRP A C 1
ATOM 1342 O O . TRP A 1 177 ? -7.147 -1.668 -3.039 1.00 83.75 177 TRP A O 1
ATOM 1352 N N . ARG A 1 178 ? -6.432 -3.407 -4.253 1.00 66.50 178 ARG A N 1
ATOM 1353 C CA . ARG A 1 178 ? -7.495 -3.401 -5.295 1.00 66.50 178 ARG A CA 1
ATOM 1354 C C . ARG A 1 178 ? -8.955 -3.151 -4.844 1.00 66.50 178 ARG A C 1
ATOM 1356 O O . ARG A 1 178 ? -9.761 -2.781 -5.689 1.00 66.50 178 ARG A O 1
ATOM 1363 N N . ASP A 1 179 ? -9.296 -3.341 -3.568 1.00 55.62 179 ASP A N 1
ATOM 1364 C CA . ASP A 1 179 ? -10.651 -3.159 -3.016 1.00 55.62 179 ASP A CA 1
ATOM 1365 C C . ASP A 1 179 ? -10.919 -1.752 -2.424 1.00 55.62 179 ASP A C 1
ATOM 1367 O O . ASP A 1 179 ? -11.984 -1.520 -1.837 1.00 55.62 179 ASP A O 1
ATOM 1371 N N . ASP A 1 180 ? -9.983 -0.802 -2.545 1.00 51.78 180 ASP A N 1
ATOM 1372 C CA . ASP A 1 180 ? -10.202 0.581 -2.105 1.00 51.78 180 ASP A CA 1
ATOM 1373 C C . ASP A 1 180 ? -11.055 1.364 -3.109 1.00 51.78 180 ASP A C 1
ATOM 1375 O O . ASP A 1 180 ? -10.582 1.952 -4.083 1.00 51.78 180 ASP A O 1
ATOM 1379 N N . VAL A 1 181 ? -12.359 1.392 -2.829 1.00 43.09 181 VAL A N 1
ATOM 1380 C CA . VAL A 1 181 ? -13.279 2.391 -3.370 1.00 43.09 181 VAL A CA 1
ATOM 1381 C C . VAL A 1 181 ? -12.862 3.759 -2.823 1.00 43.09 181 VAL A C 1
ATOM 1383 O O . VAL A 1 181 ? -12.909 3.991 -1.616 1.00 43.09 181 VAL A O 1
ATOM 1386 N N . ALA A 1 182 ? -12.504 4.646 -3.750 1.00 38.88 182 ALA A N 1
ATOM 1387 C CA . ALA A 1 182 ? -12.081 6.032 -3.568 1.00 38.88 182 ALA A CA 1
ATOM 1388 C C . ALA A 1 182 ? -10.649 6.221 -3.034 1.00 38.88 182 ALA A C 1
ATOM 1390 O O . ALA A 1 182 ? -10.382 6.215 -1.829 1.00 38.88 182 ALA A O 1
ATOM 1391 N N . ALA A 1 183 ? -9.746 6.534 -3.973 1.00 37.09 183 ALA A N 1
ATOM 1392 C CA . ALA A 1 183 ? -8.634 7.431 -3.690 1.00 37.09 183 ALA A CA 1
ATOM 1393 C C . ALA A 1 183 ? -9.181 8.667 -2.945 1.00 37.09 183 ALA A C 1
ATOM 1395 O O . ALA A 1 183 ? -10.252 9.157 -3.319 1.00 37.09 183 ALA A O 1
ATOM 1396 N N . PRO A 1 184 ? -8.517 9.157 -1.886 1.00 37.56 184 PRO A N 1
ATOM 1397 C CA . PRO A 1 184 ? -8.941 10.388 -1.236 1.00 37.56 184 PRO A CA 1
ATOM 1398 C C . PRO A 1 184 ? -9.025 11.506 -2.282 1.00 37.56 184 PRO A C 1
ATOM 1400 O O . PRO A 1 184 ? -8.063 11.765 -3.008 1.00 37.56 184 PRO A O 1
ATOM 1403 N N . GLU A 1 185 ? -10.203 12.123 -2.385 1.00 34.22 185 GLU A N 1
ATOM 1404 C CA . GLU A 1 185 ? -10.423 13.303 -3.210 1.00 34.22 185 GLU A CA 1
ATOM 1405 C C . GLU A 1 185 ? -9.410 14.390 -2.826 1.00 34.22 185 GLU A C 1
ATOM 1407 O O . GLU A 1 185 ? -9.273 14.762 -1.662 1.00 34.22 185 GLU A O 1
ATOM 1412 N N . SER A 1 186 ? -8.701 14.878 -3.844 1.00 38.41 186 SER A N 1
ATOM 1413 C CA . SER A 1 186 ? -7.962 16.141 -3.879 1.00 38.41 186 SER A CA 1
ATOM 1414 C C . SER A 1 186 ? -7.061 16.465 -2.676 1.00 38.41 186 SER A C 1
ATOM 1416 O O . SER A 1 186 ? -7.437 17.211 -1.773 1.00 38.41 186 SER A O 1
ATOM 1418 N N . THR A 1 187 ? -5.788 16.085 -2.759 1.00 37.94 187 THR A N 1
ATOM 1419 C CA . THR A 1 187 ? -4.712 16.954 -2.259 1.00 37.94 187 THR A CA 1
ATOM 1420 C C . THR A 1 187 ? -3.830 17.355 -3.436 1.00 37.94 187 THR A C 1
ATOM 1422 O O . THR A 1 187 ? -3.141 16.558 -4.061 1.00 37.94 187 THR A O 1
ATOM 1425 N N . THR A 1 188 ? -3.928 18.631 -3.793 1.00 41.94 188 THR A N 1
ATOM 1426 C CA . THR A 1 188 ? -3.419 19.290 -5.006 1.00 41.94 188 THR A CA 1
ATOM 1427 C C . THR A 1 188 ? -1.896 19.499 -5.025 1.00 41.94 188 THR A C 1
ATOM 1429 O O . THR A 1 188 ? -1.404 20.454 -5.623 1.00 41.94 188 THR A O 1
ATOM 1432 N N . ARG A 1 189 ? -1.116 18.617 -4.388 1.00 54.28 189 ARG A N 1
ATOM 1433 C CA . ARG A 1 189 ? 0.354 18.683 -4.364 1.00 54.28 189 ARG A CA 1
ATOM 1434 C C . ARG A 1 189 ? 0.953 17.279 -4.448 1.00 54.28 189 ARG A C 1
ATOM 1436 O O . ARG A 1 189 ? 0.748 16.469 -3.550 1.00 54.28 189 ARG A O 1
ATOM 1443 N N . HIS A 1 190 ? 1.710 17.018 -5.513 1.00 54.34 190 HIS A N 1
ATOM 1444 C CA . HIS A 1 190 ? 2.353 15.728 -5.795 1.00 54.34 190 HIS A CA 1
ATOM 1445 C C . HIS A 1 190 ? 3.211 15.204 -4.625 1.00 54.34 190 HIS A C 1
ATOM 1447 O O . HIS A 1 190 ? 3.221 14.002 -4.370 1.00 54.34 190 HIS A O 1
ATOM 1453 N N . ASP A 1 191 ? 3.819 16.088 -3.832 1.00 55.19 191 ASP A N 1
ATOM 1454 C CA . ASP A 1 191 ? 4.650 15.694 -2.684 1.00 55.19 191 ASP A CA 1
ATOM 1455 C C . ASP A 1 191 ? 3.843 15.078 -1.528 1.00 55.19 191 ASP A C 1
ATOM 1457 O O . ASP A 1 191 ? 4.274 14.115 -0.885 1.00 55.19 191 ASP A O 1
ATOM 1461 N N . HIS A 1 192 ? 2.599 15.533 -1.331 1.00 68.50 192 HIS A N 1
ATOM 1462 C CA . HIS A 1 192 ? 1.684 14.894 -0.382 1.00 68.50 192 HIS A CA 1
ATOM 1463 C C . HIS A 1 192 ? 1.259 13.499 -0.857 1.00 68.50 192 HIS A C 1
ATOM 1465 O O . HIS A 1 192 ? 0.998 12.628 -0.024 1.00 68.50 192 HIS A O 1
ATOM 1471 N N . ILE A 1 193 ? 1.220 13.272 -2.174 1.00 82.44 193 ILE A N 1
ATOM 1472 C CA . ILE A 1 193 ? 0.924 11.961 -2.760 1.00 82.44 193 ILE A CA 1
ATOM 1473 C C . ILE A 1 193 ? 2.107 11.017 -2.531 1.00 82.44 193 ILE A C 1
ATOM 1475 O O . ILE A 1 193 ? 1.892 9.878 -2.120 1.00 82.44 193 ILE A O 1
ATOM 1479 N N . PHE A 1 194 ? 3.347 11.485 -2.710 1.00 88.06 194 PHE A N 1
ATOM 1480 C CA . PHE A 1 194 ? 4.541 10.677 -2.444 1.00 88.06 194 PHE A CA 1
ATOM 1481 C C . PHE A 1 194 ? 4.563 10.159 -1.002 1.00 88.06 194 PHE A C 1
ATOM 1483 O O . PHE A 1 194 ? 4.636 8.947 -0.783 1.00 88.06 194 PHE A O 1
ATOM 1490 N N . GLY A 1 195 ? 4.430 11.057 -0.017 1.00 89.44 195 GLY A N 1
ATOM 1491 C CA . GLY A 1 195 ? 4.415 10.676 1.397 1.00 89.44 195 GLY A CA 1
ATOM 1492 C C . GLY A 1 195 ? 3.298 9.682 1.722 1.00 89.44 195 GLY A C 1
ATOM 1493 O O . GLY A 1 195 ? 3.536 8.671 2.386 1.00 89.44 195 GLY A O 1
ATOM 1494 N N . HIS A 1 196 ? 2.094 9.909 1.188 1.00 89.88 196 HIS A N 1
ATOM 1495 C CA . HIS A 1 196 ? 0.972 8.982 1.331 1.00 89.88 196 HIS A CA 1
ATOM 1496 C C . HIS A 1 196 ? 1.302 7.585 0.781 1.00 89.88 196 HIS A C 1
ATOM 1498 O O . HIS A 1 196 ? 1.173 6.590 1.496 1.00 89.88 196 HIS A O 1
ATOM 1504 N N . VAL A 1 197 ? 1.770 7.504 -0.467 1.00 91.62 197 VAL A N 1
ATOM 1505 C CA . VAL A 1 197 ? 2.064 6.239 -1.154 1.00 91.62 197 VAL A CA 1
ATOM 1506 C C . VAL A 1 197 ? 3.193 5.475 -0.462 1.00 91.62 197 VAL A C 1
ATOM 1508 O O . VAL A 1 197 ? 3.061 4.273 -0.231 1.00 91.62 197 VAL A O 1
ATOM 1511 N N . VAL A 1 198 ? 4.276 6.151 -0.067 1.00 93.38 198 VAL A N 1
ATOM 1512 C CA . VAL A 1 198 ? 5.396 5.532 0.663 1.00 93.38 198 VAL A CA 1
ATOM 1513 C C . VAL A 1 198 ? 4.909 4.889 1.959 1.00 93.38 198 VAL A C 1
ATOM 1515 O O . VAL A 1 198 ? 5.205 3.722 2.223 1.00 93.38 198 VAL A O 1
ATOM 1518 N N . LEU A 1 199 ? 4.110 5.612 2.747 1.00 94.44 199 LEU A N 1
ATOM 1519 C CA . LEU A 1 199 ? 3.588 5.108 4.016 1.00 94.44 199 LEU A CA 1
ATOM 1520 C C . LEU A 1 199 ? 2.574 3.977 3.816 1.00 94.44 199 LEU A C 1
ATOM 1522 O O . LEU A 1 199 ? 2.588 3.006 4.573 1.00 94.44 199 LEU A O 1
ATOM 1526 N N . ARG A 1 200 ? 1.744 4.040 2.771 1.00 92.75 200 ARG A N 1
ATOM 1527 C CA . ARG A 1 200 ? 0.856 2.934 2.388 1.00 92.75 200 ARG A CA 1
ATOM 1528 C C . ARG A 1 200 ? 1.655 1.689 2.016 1.00 92.75 200 ARG A C 1
ATOM 1530 O O . ARG A 1 200 ? 1.361 0.615 2.526 1.00 92.75 200 ARG A O 1
ATOM 1537 N N . LEU A 1 201 ? 2.716 1.814 1.218 1.00 94.25 201 LEU A N 1
ATOM 1538 C CA . LEU A 1 201 ? 3.588 0.687 0.878 1.00 94.25 201 LEU A CA 1
ATOM 1539 C C . LEU A 1 201 ? 4.278 0.094 2.124 1.00 94.25 201 LEU A C 1
ATOM 1541 O O . LEU A 1 201 ? 4.369 -1.132 2.231 1.00 94.25 201 LEU A O 1
ATOM 1545 N N . CYS A 1 202 ? 4.678 0.912 3.109 1.00 93.94 202 CYS A N 1
ATOM 1546 C CA . CYS A 1 202 ? 5.167 0.423 4.409 1.00 93.94 202 CYS A CA 1
ATOM 1547 C C . CYS A 1 202 ? 4.141 -0.474 5.124 1.00 93.94 202 CYS A C 1
ATOM 1549 O O . CYS A 1 202 ? 4.520 -1.480 5.721 1.00 93.94 202 CYS A O 1
ATOM 1551 N N . LEU A 1 203 ? 2.848 -0.157 5.027 1.00 93.31 203 LEU A N 1
ATOM 1552 C CA . LEU A 1 203 ? 1.748 -0.914 5.641 1.00 93.31 203 LEU A CA 1
ATOM 1553 C C . LEU A 1 203 ? 1.401 -2.220 4.906 1.00 93.31 203 LEU A C 1
ATOM 1555 O O . LEU A 1 203 ? 0.512 -2.959 5.333 1.00 93.31 203 LEU A O 1
ATOM 1559 N N . SER A 1 204 ? 2.109 -2.563 3.826 1.00 92.62 204 SER A N 1
ATOM 1560 C CA . SER A 1 204 ? 1.847 -3.787 3.068 1.00 92.62 204 SER A CA 1
ATOM 1561 C C . SER A 1 204 ? 1.921 -5.044 3.941 1.00 92.62 204 SER A C 1
ATOM 1563 O O . SER A 1 204 ? 2.789 -5.199 4.808 1.00 92.62 204 SER A O 1
ATOM 1565 N N . LYS A 1 205 ? 1.041 -6.012 3.657 1.00 90.25 205 LYS A N 1
ATOM 1566 C CA . LYS A 1 205 ? 1.099 -7.364 4.241 1.00 90.25 205 LYS A CA 1
ATOM 1567 C C . LYS A 1 205 ? 2.262 -8.201 3.696 1.00 90.25 205 LYS A C 1
ATOM 1569 O O . LYS A 1 205 ? 2.658 -9.189 4.311 1.00 90.25 205 LYS A O 1
ATOM 1574 N N . HIS A 1 206 ? 2.837 -7.824 2.553 1.00 92.44 206 HIS A N 1
ATOM 1575 C CA . HIS A 1 206 ? 3.881 -8.603 1.892 1.00 92.44 206 HIS A CA 1
ATOM 1576 C C . HIS A 1 206 ? 5.272 -8.259 2.430 1.00 92.44 206 HIS A C 1
ATOM 1578 O O . HIS A 1 206 ? 5.719 -7.123 2.294 1.00 92.44 206 HIS A O 1
ATOM 1584 N N . LYS A 1 207 ? 5.983 -9.265 2.974 1.00 92.81 207 LYS A N 1
ATOM 1585 C CA . LYS A 1 207 ? 7.340 -9.123 3.547 1.00 92.81 207 LYS A CA 1
ATOM 1586 C C . LYS A 1 207 ? 8.291 -8.327 2.676 1.00 92.81 207 LYS A C 1
ATOM 1588 O O . LYS A 1 207 ? 8.908 -7.382 3.149 1.00 92.81 207 LYS A O 1
ATOM 1593 N N . ILE A 1 208 ? 8.368 -8.691 1.405 1.00 93.62 208 ILE A N 1
ATOM 1594 C CA . ILE A 1 208 ? 9.305 -8.065 0.485 1.00 93.62 208 ILE A CA 1
ATOM 1595 C C . ILE A 1 208 ? 9.070 -6.559 0.309 1.00 93.62 208 ILE A C 1
ATOM 1597 O O . ILE A 1 208 ? 10.035 -5.809 0.254 1.00 93.62 208 ILE A O 1
ATOM 1601 N N . VAL A 1 209 ? 7.806 -6.128 0.330 1.00 95.25 209 VAL A N 1
ATOM 1602 C CA . VAL A 1 209 ? 7.412 -4.725 0.175 1.00 95.25 209 VAL A CA 1
ATOM 1603 C C . VAL A 1 209 ? 7.782 -3.939 1.429 1.00 95.25 209 VAL A C 1
ATOM 1605 O O . VAL A 1 209 ? 8.633 -3.057 1.372 1.00 95.25 209 VAL A O 1
ATOM 1608 N N . TRP A 1 210 ? 7.218 -4.293 2.591 1.00 92.62 210 TRP A N 1
ATOM 1609 C CA . TRP A 1 210 ? 7.447 -3.507 3.810 1.00 92.62 210 TRP A CA 1
ATOM 1610 C C . TRP A 1 210 ? 8.909 -3.548 4.276 1.00 92.62 210 TRP A C 1
ATOM 1612 O O . TRP A 1 210 ? 9.393 -2.572 4.843 1.00 92.62 210 TRP A O 1
ATOM 1622 N N . SER A 1 211 ? 9.638 -4.643 4.021 1.00 92.69 211 SER A N 1
ATOM 1623 C CA . SER A 1 211 ? 11.055 -4.756 4.406 1.00 92.69 211 SER A CA 1
ATOM 1624 C C . SER A 1 211 ? 11.958 -3.808 3.619 1.00 92.69 211 SER A C 1
ATOM 1626 O O . SER A 1 211 ? 12.918 -3.276 4.166 1.00 92.69 211 SER A O 1
ATOM 1628 N N . GLU A 1 212 ? 11.638 -3.561 2.349 1.00 93.88 212 GLU A N 1
ATOM 1629 C CA . GLU A 1 212 ? 12.350 -2.591 1.523 1.00 93.88 212 GLU A CA 1
ATOM 1630 C C . GLU A 1 212 ? 11.937 -1.166 1.861 1.00 93.88 212 GLU A C 1
ATOM 1632 O O . GLU A 1 212 ? 12.799 -0.308 2.043 1.00 93.88 212 GLU A O 1
ATOM 1637 N N . MET A 1 213 ? 10.633 -0.933 2.022 1.00 94.00 213 MET A N 1
ATOM 1638 C CA . MET A 1 213 ? 10.111 0.384 2.374 1.00 94.00 213 MET A CA 1
ATOM 1639 C C . MET A 1 213 ? 10.577 0.857 3.749 1.00 94.00 213 MET A C 1
ATOM 1641 O O . MET A 1 213 ? 10.760 2.053 3.936 1.00 94.00 213 MET A O 1
ATOM 1645 N N . ARG A 1 214 ? 10.868 -0.055 4.684 1.00 91.88 214 ARG A N 1
ATOM 1646 C CA . ARG A 1 214 ? 11.587 0.276 5.922 1.00 91.88 214 ARG A CA 1
ATOM 1647 C C . ARG A 1 214 ? 12.907 0.989 5.625 1.00 91.88 214 ARG A C 1
ATOM 1649 O O . ARG A 1 214 ? 13.153 2.045 6.190 1.00 91.88 214 ARG A O 1
ATOM 1656 N N . GLY A 1 215 ? 13.748 0.411 4.764 1.00 90.94 215 GLY A N 1
ATOM 1657 C CA . GLY A 1 215 ? 15.050 0.993 4.425 1.00 90.94 215 GLY A CA 1
ATOM 1658 C C . GLY A 1 215 ? 14.926 2.305 3.649 1.00 90.94 215 GLY A C 1
ATOM 1659 O O . GLY A 1 215 ? 15.775 3.182 3.780 1.00 90.94 215 GLY A O 1
ATOM 1660 N N . VAL A 1 216 ? 13.854 2.462 2.867 1.00 92.56 216 VAL A N 1
ATOM 1661 C CA . VAL A 1 216 ? 13.499 3.742 2.237 1.00 92.56 216 VAL A CA 1
ATOM 1662 C C . VAL A 1 216 ? 13.131 4.779 3.294 1.00 92.56 216 VAL A C 1
ATOM 1664 O O . VAL A 1 216 ? 13.683 5.871 3.283 1.00 92.56 216 VAL A O 1
ATOM 1667 N N . LEU A 1 217 ? 12.236 4.437 4.220 1.00 92.06 217 LEU A N 1
ATOM 1668 C CA . LEU A 1 217 ? 11.757 5.339 5.262 1.00 92.06 217 LEU A CA 1
ATOM 1669 C C . LEU A 1 217 ? 12.900 5.795 6.178 1.00 92.06 217 LEU A C 1
ATOM 1671 O O . LEU A 1 217 ? 13.046 6.987 6.422 1.00 92.06 217 LEU A O 1
ATOM 1675 N N . GLU A 1 218 ? 13.754 4.865 6.603 1.00 90.75 218 GLU A N 1
ATOM 1676 C CA . GLU A 1 218 ? 14.974 5.160 7.360 1.00 90.75 218 GLU A CA 1
ATOM 1677 C C . GLU A 1 218 ? 15.899 6.121 6.600 1.00 90.75 218 GLU A C 1
ATOM 1679 O O . GLU A 1 218 ? 16.341 7.124 7.155 1.00 90.75 218 GLU A O 1
ATOM 1684 N N . HIS A 1 219 ? 16.136 5.871 5.307 1.00 90.31 219 HIS A N 1
ATOM 1685 C CA . HIS A 1 219 ? 16.965 6.747 4.482 1.00 90.31 219 HIS A CA 1
ATOM 1686 C C . HIS A 1 219 ? 16.382 8.159 4.350 1.00 90.31 219 HIS A C 1
ATOM 1688 O O . HIS A 1 219 ? 17.124 9.122 4.504 1.00 90.31 219 HIS A O 1
ATOM 1694 N N . ILE A 1 220 ? 15.073 8.298 4.115 1.00 91.00 220 ILE A N 1
ATOM 1695 C CA . ILE A 1 220 ? 14.420 9.614 4.007 1.00 91.00 220 ILE A CA 1
ATOM 1696 C C . ILE A 1 220 ? 14.636 10.418 5.293 1.00 91.00 220 ILE A C 1
ATOM 1698 O O . ILE A 1 220 ? 15.039 11.576 5.240 1.00 91.00 220 ILE A O 1
ATOM 1702 N N . VAL A 1 221 ? 14.419 9.786 6.448 1.00 89.50 221 VAL A N 1
ATOM 1703 C CA . VAL A 1 221 ? 14.543 10.440 7.758 1.00 89.50 221 VAL A CA 1
ATOM 1704 C C . VAL A 1 221 ? 15.990 10.837 8.050 1.00 89.50 221 VAL A C 1
ATOM 1706 O O . VAL A 1 221 ? 16.235 11.934 8.542 1.00 89.50 221 VAL A O 1
ATOM 1709 N N . MET A 1 222 ? 16.952 9.964 7.743 1.00 88.00 222 MET A N 1
ATOM 1710 C CA . MET A 1 222 ? 18.364 10.205 8.055 1.00 88.00 222 MET A CA 1
ATOM 1711 C C . MET A 1 222 ? 19.058 11.147 7.070 1.00 88.00 222 MET A C 1
ATOM 1713 O O . MET A 1 222 ? 19.964 11.876 7.461 1.00 88.00 222 MET A O 1
ATOM 1717 N N . SER A 1 223 ? 18.689 11.104 5.790 1.00 87.31 223 SER A N 1
ATOM 1718 C CA . SER A 1 223 ? 19.365 11.859 4.731 1.00 87.31 223 SER A CA 1
ATOM 1719 C C . SER A 1 223 ? 18.681 13.185 4.402 1.00 87.31 223 SER A C 1
ATOM 1721 O O . SER A 1 223 ? 19.333 14.072 3.855 1.00 87.31 223 SER A O 1
ATOM 1723 N N . SER A 1 224 ? 17.394 13.354 4.719 1.00 87.44 224 SER A N 1
ATOM 1724 C CA . SER A 1 224 ? 16.636 14.571 4.391 1.00 87.44 224 SER A CA 1
ATOM 1725 C C . SER A 1 224 ? 15.545 14.863 5.437 1.00 87.44 224 SER A C 1
ATOM 1727 O O . SER A 1 224 ? 14.353 14.723 5.147 1.00 87.44 224 SER A O 1
ATOM 1729 N N . PRO A 1 225 ? 15.924 15.281 6.661 1.00 87.38 225 PRO A N 1
ATOM 1730 C CA . PRO A 1 225 ? 14.978 15.493 7.760 1.00 87.38 225 PRO A CA 1
ATOM 1731 C C . PRO A 1 225 ? 13.919 16.560 7.447 1.00 87.38 225 PRO A C 1
ATOM 1733 O O . PRO A 1 225 ? 12.754 16.364 7.784 1.00 87.38 225 PRO A O 1
ATOM 1736 N N . ASP A 1 226 ? 14.277 17.634 6.737 1.00 88.38 226 ASP A N 1
ATOM 1737 C CA . ASP A 1 226 ? 13.328 18.688 6.351 1.00 88.38 226 ASP A CA 1
ATOM 1738 C C . ASP A 1 226 ? 12.268 18.168 5.369 1.00 88.38 226 ASP A C 1
ATOM 1740 O O . ASP A 1 226 ? 11.074 18.437 5.518 1.00 88.38 226 ASP A O 1
ATOM 1744 N N . PHE A 1 227 ? 12.684 17.340 4.404 1.00 88.44 227 PHE A N 1
ATOM 1745 C CA . PHE A 1 227 ? 11.764 16.669 3.487 1.00 88.44 227 PHE A CA 1
ATOM 1746 C C . PHE A 1 227 ? 10.835 15.711 4.243 1.00 88.44 227 PHE A C 1
ATOM 1748 O O . PHE A 1 227 ? 9.632 15.674 3.975 1.00 88.44 227 PHE A O 1
ATOM 1755 N N . ALA A 1 228 ? 11.370 14.949 5.203 1.00 89.38 228 ALA A N 1
ATOM 1756 C CA . ALA A 1 228 ? 10.583 14.050 6.042 1.00 89.38 228 ALA A CA 1
ATOM 1757 C C . ALA A 1 228 ? 9.536 14.822 6.867 1.00 89.38 228 ALA A C 1
ATOM 1759 O O . ALA A 1 228 ? 8.365 14.431 6.897 1.00 89.38 228 ALA A O 1
ATOM 1760 N N . ALA A 1 229 ? 9.932 15.946 7.470 1.00 88.69 229 ALA A N 1
ATOM 1761 C CA . ALA A 1 229 ? 9.051 16.823 8.232 1.00 88.69 229 ALA A CA 1
ATOM 1762 C C . ALA A 1 229 ? 7.937 17.430 7.363 1.00 88.69 229 ALA A C 1
ATOM 1764 O O . ALA A 1 229 ? 6.788 17.497 7.791 1.00 88.69 229 ALA A O 1
ATOM 1765 N N . ALA A 1 230 ? 8.239 17.821 6.124 1.00 86.50 230 ALA A N 1
ATOM 1766 C CA . ALA A 1 230 ? 7.246 18.394 5.219 1.00 86.50 230 ALA A CA 1
ATOM 1767 C C . ALA A 1 230 ? 6.281 17.347 4.628 1.00 86.50 230 ALA A C 1
ATOM 1769 O O . ALA A 1 230 ? 5.091 17.625 4.479 1.00 86.50 230 ALA A O 1
ATOM 1770 N N . ASN A 1 231 ? 6.770 16.144 4.295 1.00 86.62 231 ASN A N 1
ATOM 1771 C CA . ASN A 1 231 ? 6.027 15.192 3.456 1.00 86.62 231 ASN A CA 1
ATOM 1772 C C . ASN A 1 231 ? 5.499 13.955 4.183 1.00 86.62 231 ASN A C 1
ATOM 1774 O O . ASN A 1 231 ? 4.501 13.378 3.743 1.00 86.62 231 ASN A O 1
ATOM 1778 N N . LEU A 1 232 ? 6.140 13.537 5.278 1.00 90.19 232 LEU A N 1
ATOM 1779 C CA . LEU A 1 232 ? 5.744 12.350 6.040 1.00 90.19 232 LEU A CA 1
ATOM 1780 C C . LEU A 1 232 ? 4.970 12.714 7.306 1.00 90.19 232 LEU A C 1
ATOM 1782 O O . LEU A 1 232 ? 3.948 12.089 7.580 1.00 90.19 232 LEU A O 1
ATOM 1786 N N . VAL A 1 233 ? 5.424 13.717 8.066 1.00 89.31 233 VAL A N 1
ATOM 1787 C CA . VAL A 1 233 ? 4.814 14.100 9.356 1.00 89.31 233 VAL A CA 1
ATOM 1788 C C . VAL A 1 233 ? 3.329 14.473 9.241 1.00 89.31 233 VAL A C 1
ATOM 1790 O O . VAL A 1 233 ? 2.549 13.998 10.068 1.00 89.31 233 VAL A O 1
ATOM 1793 N N . PRO A 1 234 ? 2.874 15.207 8.205 1.00 88.25 234 PRO A N 1
ATOM 1794 C CA . PRO A 1 234 ? 1.458 15.547 8.065 1.00 88.25 234 PRO A CA 1
ATOM 1795 C C . PRO A 1 234 ? 0.557 14.377 7.645 1.00 88.25 234 PRO A C 1
ATOM 1797 O O . PRO A 1 234 ? -0.647 14.567 7.483 1.00 88.25 234 PRO A O 1
ATOM 1800 N N . GLN A 1 235 ? 1.108 13.184 7.395 1.00 89.00 235 GLN A N 1
ATOM 1801 C CA . GLN A 1 235 ? 0.358 12.070 6.819 1.00 89.00 235 GLN A CA 1
ATOM 1802 C C . GLN A 1 235 ? -0.301 11.199 7.899 1.00 89.00 235 GLN A C 1
ATOM 1804 O O . GLN A 1 235 ? 0.374 10.729 8.820 1.00 89.00 235 GLN A O 1
ATOM 1809 N N . PRO A 1 236 ? -1.588 10.836 7.748 1.00 89.19 236 PRO A N 1
ATOM 1810 C CA . PRO A 1 236 ? -2.314 10.052 8.756 1.00 89.19 236 PRO A CA 1
ATOM 1811 C C . PRO A 1 236 ? -1.802 8.615 8.910 1.00 89.19 236 PRO A C 1
ATOM 1813 O O . PRO A 1 236 ? -2.026 7.964 9.932 1.00 89.19 236 PRO A O 1
ATOM 1816 N N . HIS A 1 237 ? -1.099 8.100 7.901 1.00 91.25 237 HIS A N 1
ATOM 1817 C CA . HIS A 1 237 ? -0.543 6.751 7.920 1.00 91.25 237 HIS A CA 1
ATOM 1818 C C . HIS A 1 237 ? 0.802 6.648 8.653 1.00 91.25 237 HIS A C 1
ATOM 1820 O O . HIS A 1 237 ? 1.238 5.527 8.908 1.00 91.25 237 HIS A O 1
ATOM 1826 N N . LEU A 1 238 ? 1.455 7.761 9.023 1.00 91.94 238 LEU A N 1
ATOM 1827 C CA . LEU A 1 238 ? 2.833 7.732 9.530 1.00 91.94 238 LEU A CA 1
ATOM 1828 C C . LEU A 1 238 ? 2.975 6.916 10.820 1.00 91.94 238 LEU A C 1
ATOM 1830 O O . LEU A 1 238 ? 3.769 5.976 10.863 1.00 91.94 238 LEU A O 1
ATOM 1834 N N . ARG A 1 239 ? 2.164 7.213 11.847 1.00 89.75 239 ARG A N 1
ATOM 1835 C CA . ARG A 1 239 ? 2.192 6.462 13.119 1.00 89.75 239 ARG A CA 1
ATOM 1836 C C . ARG A 1 239 ? 1.943 4.967 12.898 1.00 89.75 239 ARG A C 1
ATOM 1838 O O . ARG A 1 239 ? 2.575 4.130 13.536 1.00 89.75 239 ARG A O 1
ATOM 1845 N N . GLY A 1 240 ? 1.029 4.629 11.987 1.00 91.19 240 GLY A N 1
ATOM 1846 C CA . GLY A 1 240 ? 0.737 3.246 11.608 1.00 91.19 240 GLY A CA 1
ATOM 1847 C C . GLY A 1 240 ? 1.915 2.554 10.941 1.00 91.19 240 GLY A C 1
ATOM 1848 O O . GLY A 1 240 ? 2.272 1.447 11.335 1.00 91.19 240 GLY A O 1
ATOM 1849 N N . ALA A 1 241 ? 2.538 3.209 9.962 1.00 92.38 241 ALA A 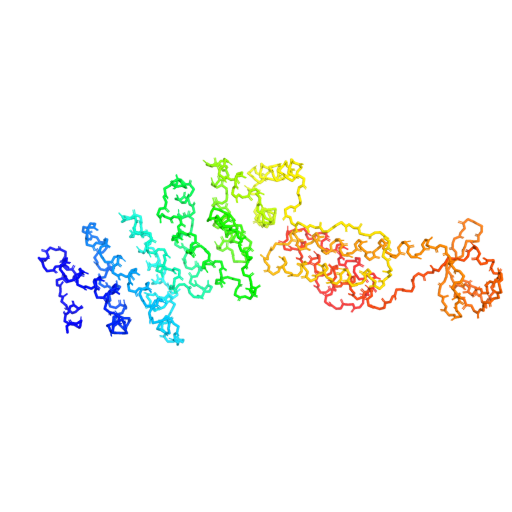N 1
ATOM 1850 C CA . ALA A 1 241 ? 3.688 2.676 9.240 1.00 92.38 241 ALA A CA 1
ATOM 1851 C C . ALA A 1 241 ? 4.874 2.428 10.180 1.00 92.38 241 ALA A C 1
ATOM 1853 O O . ALA A 1 241 ? 5.464 1.349 10.146 1.00 92.38 241 ALA A O 1
ATOM 1854 N N . VAL A 1 242 ? 5.172 3.388 11.061 1.00 91.38 242 VAL A N 1
ATOM 1855 C CA . VAL A 1 242 ? 6.214 3.267 12.090 1.00 91.38 242 VAL A CA 1
ATOM 1856 C C . VAL A 1 242 ? 5.944 2.072 13.004 1.00 91.38 242 VAL A C 1
ATOM 1858 O O . VAL A 1 242 ? 6.804 1.203 13.139 1.00 91.38 242 VAL A O 1
ATOM 1861 N N . ALA A 1 243 ? 4.741 1.982 13.577 1.00 89.38 243 ALA A N 1
ATOM 1862 C CA . ALA A 1 243 ? 4.390 0.894 14.485 1.00 89.38 243 ALA A CA 1
ATOM 1863 C C . ALA A 1 243 ? 4.419 -0.478 13.791 1.00 89.38 243 ALA A C 1
ATOM 1865 O O . ALA A 1 243 ? 4.928 -1.444 14.353 1.00 89.38 243 ALA A O 1
ATOM 1866 N N . HIS A 1 244 ? 3.937 -0.567 12.548 1.00 89.75 244 HIS A N 1
ATOM 1867 C CA . HIS A 1 244 ? 3.948 -1.805 11.761 1.00 89.75 244 HIS A CA 1
ATOM 1868 C C . HIS A 1 244 ? 5.360 -2.285 11.421 1.00 89.75 244 HIS A C 1
ATOM 1870 O O . HIS A 1 244 ? 5.614 -3.488 11.413 1.00 89.75 244 HIS A O 1
ATOM 1876 N N . VAL A 1 245 ? 6.283 -1.367 11.129 1.00 88.44 245 VAL A N 1
ATOM 1877 C CA . VAL A 1 245 ? 7.685 -1.707 10.848 1.00 88.44 245 VAL A CA 1
ATOM 1878 C C . VAL A 1 245 ? 8.420 -2.088 12.136 1.00 88.44 245 VAL A C 1
ATOM 1880 O O . VAL A 1 245 ? 9.131 -3.095 12.146 1.00 88.44 245 VAL A O 1
ATOM 1883 N N . ALA A 1 246 ? 8.204 -1.345 13.226 1.00 86.00 246 ALA A N 1
ATOM 1884 C CA . ALA A 1 246 ? 8.783 -1.631 14.539 1.00 86.00 246 ALA A CA 1
ATOM 1885 C C . ALA A 1 246 ? 8.309 -2.982 15.105 1.00 86.00 246 ALA A C 1
ATOM 1887 O O . ALA A 1 246 ? 9.109 -3.745 15.639 1.00 86.00 246 ALA A O 1
ATOM 1888 N N . ALA A 1 247 ? 7.039 -3.344 14.899 1.00 85.81 247 ALA A N 1
ATOM 1889 C CA . ALA A 1 247 ? 6.492 -4.641 15.302 1.00 85.81 247 ALA A CA 1
ATOM 1890 C C . ALA A 1 247 ? 7.195 -5.844 14.642 1.00 85.81 247 ALA A C 1
ATOM 1892 O O . ALA A 1 247 ? 7.104 -6.967 15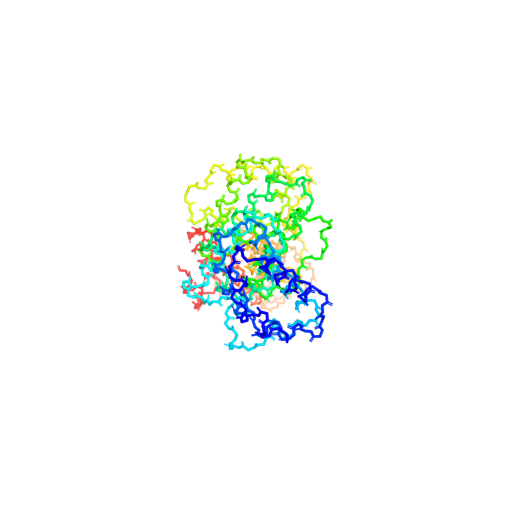.134 1.00 85.81 247 ALA A O 1
ATOM 1893 N N . LYS A 1 248 ? 7.880 -5.635 13.511 1.00 84.31 248 LYS A N 1
ATOM 1894 C CA . LYS A 1 248 ? 8.504 -6.703 12.710 1.00 84.31 248 LYS A CA 1
ATOM 1895 C C . LYS A 1 248 ? 10.028 -6.708 12.772 1.00 84.31 248 LYS A C 1
ATOM 1897 O O . LYS A 1 248 ? 10.646 -7.580 12.159 1.00 84.31 248 LYS A O 1
ATOM 1902 N N . SER A 1 249 ? 10.641 -5.731 13.440 1.00 76.31 249 SER A N 1
ATOM 1903 C CA . SER A 1 249 ? 12.093 -5.586 13.516 1.00 76.31 249 SER A CA 1
ATOM 1904 C C . SER A 1 249 ? 12.508 -4.757 14.729 1.00 76.31 249 SER A C 1
ATOM 1906 O O . SER A 1 249 ? 12.011 -3.654 14.919 1.00 76.31 249 SER A O 1
ATOM 1908 N N . HIS A 1 250 ? 13.496 -5.233 15.486 1.00 68.38 250 HIS A N 1
ATOM 1909 C CA . HIS A 1 250 ? 14.004 -4.535 16.674 1.00 68.38 250 HIS A CA 1
ATOM 1910 C C . HIS A 1 250 ? 14.938 -3.353 16.348 1.00 68.38 250 HIS A C 1
ATOM 1912 O O . HIS A 1 250 ? 15.010 -2.402 17.119 1.00 68.38 250 HIS A O 1
ATOM 1918 N N . ASP A 1 251 ? 15.575 -3.350 15.172 1.00 69.62 251 ASP A N 1
ATOM 1919 C CA . ASP A 1 251 ? 16.594 -2.352 14.780 1.00 69.62 251 ASP A CA 1
ATOM 1920 C C . ASP A 1 251 ? 16.040 -0.967 14.378 1.00 69.62 251 ASP A C 1
ATOM 1922 O O . ASP A 1 251 ? 16.747 -0.149 13.801 1.00 69.62 251 ASP A O 1
ATOM 1926 N N . VAL A 1 252 ? 14.756 -0.699 14.614 1.00 71.62 252 VAL A N 1
ATOM 1927 C CA . VAL A 1 252 ? 14.030 0.442 14.019 1.00 71.62 252 VAL A CA 1
ATOM 1928 C C . VAL A 1 252 ? 13.985 1.656 14.971 1.00 71.62 252 VAL A C 1
ATOM 1930 O O . VAL A 1 252 ? 13.615 2.754 14.576 1.00 71.62 252 VAL A O 1
ATOM 1933 N N . ALA A 1 253 ? 14.409 1.486 16.228 1.00 69.75 253 ALA A N 1
ATOM 1934 C CA . ALA A 1 253 ? 14.064 2.381 17.337 1.00 69.75 253 ALA A CA 1
ATOM 1935 C C . ALA A 1 253 ? 14.561 3.841 17.220 1.00 69.75 253 ALA A C 1
ATOM 1937 O O . ALA A 1 253 ? 13.888 4.760 17.694 1.00 69.75 253 ALA A O 1
ATOM 1938 N N . ALA A 1 254 ? 15.728 4.085 16.617 1.00 76.56 254 ALA A N 1
ATOM 1939 C CA . ALA A 1 254 ? 16.349 5.413 16.650 1.00 76.56 254 ALA A CA 1
ATOM 1940 C C . ALA A 1 254 ? 15.601 6.444 15.784 1.00 76.56 254 ALA A C 1
ATOM 1942 O O . ALA A 1 254 ? 15.176 7.487 16.282 1.00 76.56 254 ALA A O 1
ATOM 1943 N N . TRP A 1 255 ? 15.384 6.147 14.499 1.00 82.81 255 TRP A N 1
ATOM 1944 C CA . TRP A 1 255 ? 14.707 7.071 13.582 1.00 82.81 255 TRP A CA 1
ATOM 1945 C C . TRP A 1 255 ? 13.196 7.150 13.840 1.00 82.81 255 TRP A C 1
ATOM 1947 O O . TRP A 1 255 ? 12.579 8.185 13.586 1.00 82.81 255 TRP A O 1
ATOM 1957 N N . THR A 1 256 ? 12.587 6.094 14.394 1.00 82.12 256 THR A N 1
ATOM 1958 C CA . THR A 1 256 ? 11.154 6.098 14.727 1.00 82.12 256 THR A CA 1
ATOM 1959 C C . THR A 1 256 ? 10.827 7.066 15.843 1.00 82.12 256 THR A C 1
ATOM 1961 O O . THR A 1 256 ? 9.798 7.728 15.774 1.00 82.12 256 THR A O 1
ATOM 1964 N N . THR A 1 257 ? 11.699 7.166 16.848 1.00 82.75 257 THR A N 1
ATOM 1965 C CA . THR A 1 257 ? 11.485 8.066 17.988 1.00 82.75 257 THR A CA 1
ATOM 1966 C C . THR A 1 257 ? 11.440 9.515 17.505 1.00 82.75 257 THR A C 1
ATOM 1968 O O . THR A 1 257 ? 10.469 10.217 17.761 1.00 82.75 257 THR A O 1
ATOM 1971 N N . SER A 1 258 ? 12.407 9.910 16.668 1.00 84.88 258 SER A N 1
ATOM 1972 C CA . SER A 1 258 ? 12.441 11.251 16.073 1.00 84.88 258 SER A CA 1
ATOM 1973 C C . SER A 1 258 ? 11.183 11.583 15.261 1.00 84.88 258 SER A C 1
ATOM 1975 O O . SER A 1 258 ? 10.663 12.691 15.369 1.00 84.88 258 SER A O 1
ATOM 1977 N N . LEU A 1 259 ? 10.663 10.637 14.468 1.00 84.19 259 LEU A N 1
ATOM 1978 C CA . LEU A 1 259 ? 9.434 10.861 13.702 1.00 84.19 259 LEU A CA 1
ATOM 1979 C C . LEU A 1 259 ? 8.197 11.000 14.594 1.00 84.19 259 LEU A C 1
ATOM 1981 O O . LEU A 1 259 ? 7.348 11.843 14.317 1.00 84.19 259 LEU A O 1
ATOM 1985 N N . LEU A 1 260 ? 8.062 10.175 15.636 1.00 86.00 260 LEU A N 1
ATOM 1986 C CA . LEU A 1 260 ? 6.900 10.231 16.526 1.00 86.00 260 LEU A CA 1
ATOM 1987 C C . LEU A 1 260 ? 6.860 11.545 17.315 1.00 86.00 260 LEU A C 1
ATOM 1989 O O . LEU A 1 260 ? 5.803 12.172 17.364 1.00 86.00 260 LEU A O 1
ATOM 1993 N N . ASP A 1 261 ? 8.008 12.012 17.810 1.00 87.75 261 ASP A N 1
ATOM 1994 C CA . ASP A 1 261 ? 8.121 13.305 18.496 1.00 87.75 261 ASP A CA 1
ATOM 1995 C C . ASP A 1 261 ? 7.739 14.476 17.571 1.00 87.75 261 ASP A C 1
ATOM 1997 O O . ASP A 1 261 ? 7.068 15.430 17.982 1.00 87.75 261 ASP A O 1
ATOM 2001 N N . GLN A 1 262 ? 8.123 14.397 16.290 1.00 86.69 262 GLN A N 1
ATOM 2002 C CA . GLN A 1 262 ? 7.734 15.385 15.280 1.00 86.69 262 GLN A CA 1
ATOM 2003 C C . GLN A 1 262 ? 6.227 15.372 15.008 1.00 86.69 262 GLN A C 1
ATOM 2005 O O . GLN A 1 262 ? 5.636 16.441 14.860 1.00 86.69 262 GLN A O 1
ATOM 2010 N N . VAL A 1 263 ? 5.588 14.197 14.981 1.00 85.88 263 VAL A N 1
ATOM 2011 C CA . VAL A 1 263 ? 4.125 14.094 14.849 1.00 85.88 263 VAL A CA 1
ATOM 2012 C C . VAL A 1 263 ? 3.425 14.711 16.055 1.00 85.88 263 VAL A C 1
ATOM 2014 O O . VAL A 1 263 ? 2.517 15.517 15.868 1.00 85.88 263 VAL A O 1
ATOM 2017 N N . ASP A 1 264 ? 3.856 14.387 17.276 1.00 87.31 264 ASP A N 1
ATOM 2018 C CA . ASP A 1 264 ? 3.274 14.951 18.502 1.00 87.31 264 ASP A CA 1
ATOM 2019 C C . ASP A 1 264 ? 3.410 16.487 18.524 1.00 87.31 264 ASP A C 1
ATOM 2021 O O . ASP A 1 264 ? 2.460 17.211 18.845 1.00 87.31 264 ASP A O 1
ATOM 2025 N N . THR A 1 265 ? 4.574 16.998 18.112 1.00 89.31 265 THR A N 1
ATOM 2026 C CA . THR A 1 265 ? 4.831 18.440 17.979 1.00 89.31 265 THR A CA 1
ATOM 2027 C C . THR A 1 265 ? 3.925 19.071 16.923 1.00 89.31 265 THR A C 1
ATOM 2029 O O . THR A 1 265 ? 3.296 20.095 17.186 1.00 89.31 265 THR A O 1
ATOM 2032 N N . PHE A 1 266 ? 3.816 18.456 15.745 1.00 86.94 266 PHE A N 1
ATOM 2033 C CA . PHE A 1 266 ? 2.983 18.936 14.644 1.00 86.94 266 PHE A CA 1
ATOM 2034 C C . PHE A 1 266 ? 1.500 19.001 15.034 1.00 86.94 266 PHE A C 1
ATOM 2036 O O . PHE A 1 266 ? 0.864 20.041 14.866 1.00 86.94 266 PHE A O 1
ATOM 2043 N N . GLU A 1 267 ? 0.957 17.937 15.631 1.00 85.75 267 GLU A N 1
ATOM 2044 C CA . GLU A 1 267 ? -0.429 17.900 16.115 1.00 85.75 267 GLU A CA 1
ATOM 2045 C C . GLU A 1 267 ? -0.695 18.982 17.170 1.00 85.75 267 GLU A C 1
ATOM 2047 O O . GLU A 1 267 ? -1.718 19.671 17.116 1.00 85.75 267 GLU A O 1
ATOM 2052 N N . THR A 1 268 ? 0.257 19.197 18.082 1.00 88.94 268 THR A N 1
ATOM 2053 C CA . THR A 1 268 ? 0.157 20.215 19.136 1.00 88.94 268 THR A CA 1
ATOM 2054 C C . THR A 1 268 ? 0.192 21.638 18.572 1.00 88.94 268 THR A C 1
ATOM 2056 O O . THR A 1 268 ? -0.662 22.460 18.913 1.00 88.94 268 THR A O 1
ATOM 2059 N N . VAL A 1 269 ? 1.156 21.940 17.696 1.00 89.12 269 VAL A N 1
ATOM 2060 C CA . VAL A 1 269 ? 1.353 23.277 17.109 1.00 89.12 269 VAL A CA 1
ATOM 2061 C C . VAL A 1 269 ? 0.181 23.658 16.212 1.00 89.12 269 VAL A C 1
ATOM 2063 O O . VAL A 1 269 ? -0.352 24.763 16.321 1.00 89.12 269 VAL A O 1
ATOM 2066 N N . HIS A 1 270 ? -0.254 22.739 15.351 1.00 82.38 270 HIS A N 1
ATOM 2067 C CA . HIS A 1 270 ? -1.333 22.998 14.403 1.00 82.38 270 HIS A CA 1
ATOM 2068 C C . HIS A 1 270 ? -2.727 22.775 15.000 1.00 82.38 270 HIS A C 1
ATOM 2070 O O . HIS A 1 270 ? -3.718 23.123 14.360 1.00 82.38 270 HIS A O 1
ATOM 2076 N N . ARG A 1 271 ? -2.820 22.241 16.229 1.00 80.50 271 ARG A N 1
ATOM 2077 C CA . ARG A 1 271 ? -4.077 21.874 16.906 1.00 80.50 271 ARG A CA 1
ATOM 2078 C C . ARG A 1 271 ? -4.960 20.975 16.042 1.00 80.50 271 ARG A C 1
ATOM 2080 O O . ARG A 1 271 ? -6.177 21.147 15.977 1.00 80.50 271 ARG A O 1
ATOM 2087 N N . ILE A 1 272 ? -4.329 20.018 15.374 1.00 80.25 272 ILE A N 1
ATOM 2088 C CA . ILE A 1 272 ? -4.996 19.042 14.517 1.00 80.25 272 ILE A CA 1
ATOM 2089 C C . ILE A 1 272 ? -4.751 17.639 15.046 1.00 80.25 272 ILE A C 1
ATOM 2091 O O . ILE A 1 272 ? -3.717 17.350 15.636 1.00 80.25 272 ILE A O 1
ATOM 2095 N N . ASN A 1 273 ? -5.709 16.757 14.793 1.00 76.12 273 ASN A N 1
ATOM 2096 C CA . ASN A 1 273 ? -5.510 15.322 14.895 1.00 76.12 273 ASN A CA 1
ATOM 2097 C C . ASN A 1 273 ? -5.394 14.795 13.470 1.00 76.12 273 ASN A C 1
ATOM 2099 O O . ASN A 1 273 ? -6.378 14.854 12.728 1.00 76.12 273 ASN A O 1
ATOM 2103 N N . VAL A 1 274 ? -4.221 14.294 13.079 1.00 78.75 274 VAL A N 1
ATOM 2104 C CA . VAL A 1 274 ? -3.988 13.888 11.684 1.00 78.75 274 VAL A CA 1
ATOM 2105 C C . VAL A 1 274 ? -4.904 12.718 11.293 1.00 78.75 274 VAL A C 1
ATOM 2107 O O . VAL A 1 274 ? -5.362 12.638 10.158 1.00 78.75 274 VAL A O 1
ATOM 2110 N N . ILE A 1 275 ? -5.254 11.851 12.250 1.00 80.62 275 ILE A N 1
ATOM 2111 C CA . ILE A 1 275 ? -6.176 10.714 12.065 1.00 80.62 275 ILE A CA 1
ATOM 2112 C C . ILE A 1 275 ? -7.656 11.141 12.208 1.00 80.62 275 ILE A C 1
ATOM 2114 O O . ILE A 1 275 ? -8.555 10.368 11.877 1.00 80.62 275 ILE A O 1
ATOM 2118 N N . GLN A 1 276 ? -7.922 12.376 12.657 1.00 80.69 276 GLN A N 1
ATOM 2119 C CA . GLN A 1 276 ? -9.259 12.968 12.810 1.00 80.69 276 GLN A CA 1
ATOM 2120 C C . GLN A 1 276 ? -10.217 12.130 13.678 1.00 80.69 276 GLN A C 1
ATOM 2122 O O . GLN A 1 276 ? -11.369 11.891 13.315 1.00 80.69 276 GLN A O 1
ATOM 2127 N N . LEU A 1 277 ? -9.758 11.668 14.848 1.00 83.00 277 LEU A N 1
ATOM 2128 C CA . LEU A 1 277 ? -10.655 10.998 15.796 1.00 83.00 277 LEU A CA 1
ATOM 2129 C C . LEU A 1 277 ? -11.706 11.991 16.317 1.00 83.00 277 LEU A C 1
ATOM 2131 O O . LEU A 1 277 ? -11.327 13.084 16.753 1.00 83.00 277 LEU A O 1
ATOM 2135 N N . PRO A 1 278 ? -12.999 11.627 16.317 1.00 81.44 278 PRO A N 1
ATOM 2136 C CA . PRO A 1 278 ? -14.037 12.487 16.863 1.00 81.44 278 PRO A CA 1
ATOM 2137 C C . PRO A 1 278 ? -13.908 12.605 18.384 1.00 81.44 278 PRO A C 1
ATOM 2139 O O . PRO A 1 278 ? -13.376 11.717 19.057 1.00 81.44 278 PRO A O 1
ATOM 2142 N N . SER A 1 279 ? -14.418 13.709 18.931 1.00 84.19 279 SER A N 1
ATOM 2143 C CA . SER A 1 279 ? -14.518 13.892 20.376 1.00 84.19 279 SER A CA 1
ATOM 2144 C C . SER A 1 279 ? -15.501 12.891 20.983 1.00 84.19 279 SER A C 1
ATOM 2146 O O . SER A 1 279 ? -16.527 12.549 20.392 1.00 84.19 279 SER A O 1
ATOM 2148 N N . LEU A 1 280 ? -15.181 12.415 22.186 1.00 85.81 280 LEU A N 1
ATOM 2149 C CA . LEU A 1 280 ? -16.051 11.505 22.919 1.00 85.81 280 LEU A CA 1
ATOM 2150 C C . LEU A 1 280 ? -17.272 12.274 23.445 1.00 85.81 280 LEU A C 1
ATOM 2152 O O . LEU A 1 280 ? -17.133 13.151 24.296 1.00 85.81 280 LEU A O 1
ATOM 2156 N N . GLN A 1 281 ? -18.455 11.943 22.934 1.00 83.31 281 GLN A N 1
ATOM 2157 C CA . GLN A 1 281 ? -19.729 12.495 23.399 1.00 83.31 281 GLN A CA 1
ATOM 2158 C C . GLN A 1 281 ? -20.189 11.750 24.660 1.00 83.31 281 GLN A C 1
ATOM 2160 O O . GLN A 1 281 ? -20.159 10.521 24.698 1.00 83.31 281 GLN A O 1
ATOM 2165 N N . ILE A 1 282 ? -20.579 12.491 25.702 1.00 80.81 282 ILE A N 1
ATOM 2166 C CA . ILE A 1 282 ? -20.849 11.942 27.046 1.00 80.81 282 ILE A CA 1
ATOM 2167 C C . ILE A 1 282 ? -22.358 11.784 27.301 1.00 80.81 282 ILE A C 1
ATOM 2169 O O . ILE A 1 282 ? -22.772 10.955 28.103 1.00 80.81 282 ILE A O 1
ATOM 2173 N N . ASP A 1 283 ? -23.189 12.540 26.590 1.00 83.44 283 ASP A N 1
ATOM 2174 C CA . ASP A 1 283 ? -24.616 12.739 26.851 1.00 83.44 283 ASP A CA 1
ATOM 2175 C C . ASP A 1 283 ? -25.551 11.992 25.884 1.00 83.44 283 ASP A C 1
ATOM 2177 O O . ASP A 1 283 ? -26.735 12.314 25.770 1.00 83.44 283 ASP A O 1
ATOM 2181 N N . LEU A 1 284 ? -25.040 10.961 25.209 1.00 84.31 284 LEU A N 1
ATOM 2182 C CA . LEU A 1 284 ? -25.814 10.170 24.255 1.00 84.31 284 LEU A CA 1
ATOM 2183 C C . LEU A 1 284 ? -26.826 9.241 24.937 1.00 84.31 284 LEU A C 1
ATOM 2185 O O . LEU A 1 284 ? -26.561 8.630 25.981 1.00 84.31 284 LEU A O 1
ATOM 2189 N N . THR A 1 285 ? -27.984 9.068 24.295 1.00 84.12 285 THR A N 1
ATOM 2190 C CA . THR A 1 285 ? -28.876 7.949 24.618 1.00 84.12 285 THR A CA 1
ATOM 2191 C C . THR A 1 285 ? -28.207 6.629 24.226 1.00 84.12 285 THR A C 1
ATOM 2193 O O . THR A 1 285 ? -27.327 6.607 23.367 1.00 84.12 285 THR A O 1
ATOM 2196 N N . LEU A 1 286 ? -28.621 5.505 24.823 1.00 82.38 286 LEU A N 1
ATOM 2197 C CA . LEU A 1 286 ? -28.054 4.194 24.471 1.00 82.38 286 LEU A CA 1
ATOM 2198 C C . LEU A 1 286 ? -28.196 3.881 22.975 1.00 82.38 286 LEU A C 1
ATOM 2200 O O . LEU A 1 286 ? -27.274 3.338 22.378 1.00 82.38 286 LEU A O 1
ATOM 2204 N N . ARG A 1 287 ? -29.321 4.264 22.359 1.00 84.44 287 ARG A N 1
ATOM 2205 C CA . ARG A 1 287 ? -29.553 4.073 20.923 1.00 84.44 287 ARG A CA 1
ATOM 2206 C C . ARG A 1 287 ? -28.570 4.888 20.083 1.00 84.44 287 ARG A C 1
ATOM 2208 O O . ARG A 1 287 ? -27.902 4.318 19.227 1.00 84.44 287 ARG A O 1
ATOM 2215 N N . ASP A 1 288 ? -28.434 6.180 20.376 1.00 88.12 288 ASP A N 1
ATOM 2216 C CA . ASP A 1 288 ? -27.512 7.055 19.642 1.00 88.12 288 ASP A CA 1
ATOM 2217 C C . ASP A 1 288 ? -26.057 6.599 19.828 1.00 88.12 288 ASP A C 1
ATOM 2219 O O . ASP A 1 288 ? -25.261 6.631 18.893 1.00 88.12 288 ASP A O 1
ATOM 2223 N N . ALA A 1 289 ? -25.714 6.100 21.019 1.00 88.88 289 ALA A N 1
ATOM 2224 C CA . ALA A 1 289 ? -24.403 5.531 21.302 1.00 88.88 289 ALA A CA 1
ATOM 2225 C C . ALA A 1 289 ? -24.101 4.297 20.436 1.00 88.88 289 ALA A C 1
ATOM 2227 O O . ALA A 1 289 ? -22.978 4.170 19.943 1.00 88.88 289 ALA A O 1
ATOM 2228 N N . VAL A 1 290 ? -25.083 3.413 20.204 1.00 90.12 290 VAL A N 1
ATOM 2229 C CA . VAL A 1 290 ? -24.939 2.271 19.281 1.00 90.12 290 VAL A CA 1
ATOM 2230 C C . VAL A 1 290 ? -24.721 2.741 17.843 1.00 90.12 290 VAL A C 1
ATOM 2232 O O . VAL A 1 290 ? -23.836 2.213 17.161 1.00 90.12 290 VAL A O 1
ATOM 2235 N N . ASP A 1 291 ? -25.468 3.744 17.385 1.00 90.38 291 ASP A N 1
ATOM 2236 C CA . ASP A 1 291 ? -25.346 4.281 16.024 1.00 90.38 291 ASP A CA 1
ATOM 2237 C C . ASP A 1 291 ? -23.975 4.954 15.804 1.00 90.38 291 ASP A C 1
ATOM 2239 O O . ASP A 1 291 ? -23.275 4.683 14.816 1.00 90.38 291 ASP A O 1
ATOM 2243 N N . VAL A 1 292 ? -23.523 5.756 16.775 1.00 92.31 292 VAL A N 1
ATOM 2244 C CA . VAL A 1 292 ? -22.193 6.385 16.771 1.00 92.31 292 VAL A CA 1
ATOM 2245 C C . VAL A 1 292 ? -21.089 5.326 16.816 1.00 92.31 292 VAL A C 1
ATOM 2247 O O . VAL A 1 292 ? -20.184 5.346 15.979 1.00 92.31 292 VAL A O 1
ATOM 2250 N N . ALA A 1 293 ? -21.166 4.352 17.726 1.00 92.94 293 ALA A N 1
ATOM 2251 C CA . ALA A 1 293 ? -20.182 3.274 17.829 1.00 92.94 293 ALA A CA 1
ATOM 2252 C C . ALA A 1 293 ? -20.134 2.398 16.563 1.00 92.94 293 ALA A C 1
ATOM 2254 O O . ALA A 1 293 ? -19.059 1.957 16.150 1.00 92.94 293 ALA A O 1
ATOM 2255 N N . THR A 1 294 ? -21.269 2.188 15.892 1.00 93.00 294 THR A N 1
ATOM 2256 C CA . THR A 1 294 ? -21.336 1.467 14.612 1.00 93.00 294 THR A CA 1
ATOM 2257 C C . THR A 1 294 ? -20.665 2.251 13.485 1.00 93.00 294 THR A C 1
ATOM 2259 O O . THR A 1 294 ? -19.924 1.672 12.680 1.00 93.00 294 THR A O 1
ATOM 2262 N N . THR A 1 295 ? -20.851 3.570 13.454 1.00 93.88 295 THR A N 1
ATOM 2263 C CA . THR A 1 295 ? -20.162 4.459 12.508 1.00 93.88 295 THR A CA 1
ATOM 2264 C C . THR A 1 295 ? -18.652 4.434 12.747 1.00 93.88 295 THR A C 1
ATOM 2266 O O . THR A 1 295 ? -17.879 4.195 11.819 1.00 93.88 295 THR A O 1
ATOM 2269 N N . LEU A 1 296 ? -18.221 4.557 14.006 1.00 93.94 296 LEU A N 1
ATOM 2270 C CA . LEU A 1 296 ? -16.814 4.465 14.406 1.00 93.94 296 LEU A CA 1
ATOM 2271 C C . LEU A 1 296 ? -16.191 3.114 14.043 1.00 93.94 296 LEU A C 1
ATOM 2273 O O . LEU A 1 296 ? -15.082 3.077 13.514 1.00 93.94 296 LEU A O 1
ATOM 2277 N N . LYS A 1 297 ? -16.910 2.004 14.261 1.00 94.38 297 LYS A N 1
ATOM 2278 C CA . LYS A 1 297 ? -16.492 0.665 13.817 1.00 94.38 297 LYS A CA 1
ATOM 2279 C C . LYS A 1 297 ? -16.274 0.629 12.307 1.00 94.38 297 LYS A C 1
ATOM 2281 O O . LYS A 1 297 ? -15.289 0.062 11.848 1.00 94.38 297 LYS A O 1
ATOM 2286 N N . THR A 1 298 ? -17.179 1.223 11.534 1.00 93.31 298 THR A N 1
ATOM 2287 C CA . THR A 1 298 ? -17.099 1.245 10.067 1.00 93.31 298 THR A CA 1
ATOM 2288 C C . THR A 1 298 ? -15.880 2.038 9.590 1.00 93.31 298 THR A C 1
ATOM 2290 O O . THR A 1 298 ? -15.130 1.554 8.740 1.00 93.31 298 THR A O 1
ATOM 2293 N N . THR A 1 299 ? -15.604 3.194 10.201 1.00 92.00 299 THR A N 1
ATOM 2294 C CA . THR A 1 299 ? -14.382 3.972 9.943 1.00 92.00 299 THR A CA 1
ATOM 2295 C C . THR A 1 299 ? -13.123 3.214 10.370 1.00 92.00 299 THR A C 1
ATOM 2297 O O . THR A 1 299 ? -12.160 3.141 9.609 1.00 92.00 299 THR A O 1
ATOM 2300 N N . GLY A 1 300 ? -13.131 2.566 11.539 1.00 92.88 300 GLY A N 1
ATOM 2301 C CA . GLY A 1 300 ? -12.035 1.704 11.994 1.00 92.88 300 GLY A CA 1
ATOM 2302 C C . GLY A 1 300 ? -11.762 0.541 11.035 1.00 92.88 300 GLY A C 1
ATOM 2303 O O . GLY A 1 300 ? -10.608 0.268 10.713 1.00 92.88 300 GLY A O 1
ATOM 2304 N N . ASN A 1 301 ? -12.811 -0.082 10.488 1.00 91.56 301 ASN A N 1
ATOM 2305 C CA . ASN A 1 301 ? -12.692 -1.138 9.481 1.00 91.56 301 ASN A CA 1
ATOM 2306 C C . ASN A 1 301 ? -12.071 -0.627 8.170 1.00 91.56 301 ASN A C 1
ATOM 2308 O O . ASN A 1 301 ? -11.395 -1.392 7.483 1.00 91.56 301 ASN A O 1
ATOM 2312 N N . ARG A 1 302 ? -12.281 0.645 7.800 1.00 90.56 302 ARG A N 1
ATOM 2313 C CA . ARG A 1 302 ? -11.585 1.265 6.659 1.00 90.56 302 ARG A CA 1
ATOM 2314 C C . ARG A 1 302 ? -10.081 1.336 6.927 1.00 90.56 302 ARG A C 1
ATOM 2316 O O . ARG A 1 302 ? -9.320 0.742 6.175 1.00 90.56 302 ARG A O 1
ATOM 2323 N N . TRP A 1 303 ? -9.673 1.914 8.057 1.00 90.44 303 TRP A N 1
ATOM 2324 C CA . TRP A 1 303 ? -8.258 1.956 8.456 1.00 90.44 303 TRP A CA 1
ATOM 2325 C C . TRP A 1 303 ? -7.627 0.565 8.592 1.00 90.44 303 TRP A C 1
ATOM 2327 O O . TRP A 1 303 ? -6.450 0.380 8.287 1.00 90.44 303 TRP A O 1
ATOM 2337 N N . PHE A 1 304 ? -8.407 -0.429 9.024 1.00 91.06 304 PHE A N 1
ATOM 2338 C CA . PHE A 1 304 ? -7.960 -1.817 9.101 1.00 91.06 304 PHE A CA 1
ATOM 2339 C C . PHE A 1 304 ? -7.653 -2.389 7.713 1.00 91.06 304 PHE A C 1
ATOM 2341 O O . PHE A 1 304 ? -6.622 -3.034 7.534 1.00 91.06 304 PHE A O 1
ATOM 2348 N N . ARG A 1 305 ? -8.519 -2.136 6.720 1.00 88.50 305 ARG A N 1
ATOM 2349 C CA . ARG A 1 305 ? -8.287 -2.538 5.320 1.00 88.50 305 ARG A CA 1
ATOM 2350 C C . ARG A 1 305 ? -7.078 -1.826 4.712 1.00 88.50 305 ARG A C 1
ATOM 2352 O O . ARG A 1 305 ? -6.303 -2.460 3.999 1.00 88.50 305 ARG A O 1
ATOM 2359 N N . ASP A 1 306 ? -6.848 -0.575 5.101 1.00 86.62 306 ASP A N 1
ATOM 2360 C CA . ASP A 1 306 ? -5.646 0.184 4.737 1.00 86.62 306 ASP A CA 1
ATOM 2361 C C . ASP A 1 306 ? -4.356 -0.368 5.380 1.00 86.62 306 ASP A C 1
ATOM 2363 O O . ASP A 1 306 ? -3.258 0.087 5.064 1.00 86.62 306 ASP A O 1
ATOM 2367 N N . GLY A 1 307 ? -4.460 -1.337 6.298 1.00 88.69 307 GLY A N 1
ATOM 2368 C CA . GLY A 1 307 ? -3.339 -1.894 7.060 1.00 88.69 307 GLY A CA 1
ATOM 2369 C C . GLY A 1 307 ? -2.873 -1.007 8.219 1.00 88.69 307 GLY A C 1
ATOM 2370 O O . GLY A 1 307 ? -1.948 -1.377 8.938 1.00 88.69 307 GLY A O 1
ATOM 2371 N N . ASN A 1 308 ? -3.508 0.148 8.444 1.00 92.62 308 ASN A N 1
ATOM 2372 C CA . ASN A 1 308 ? -3.176 1.056 9.538 1.00 92.62 308 ASN A CA 1
ATOM 2373 C C . ASN A 1 308 ? -3.847 0.598 10.844 1.00 92.62 308 ASN A C 1
ATOM 2375 O O . ASN A 1 308 ? -4.862 1.143 11.287 1.00 92.62 308 ASN A O 1
ATOM 2379 N N . TYR A 1 309 ? -3.268 -0.426 11.470 1.00 92.75 309 TYR A N 1
ATOM 2380 C CA . TYR A 1 309 ? -3.825 -1.042 12.675 1.00 92.75 309 TYR A CA 1
ATOM 2381 C C . TYR A 1 309 ? -3.827 -0.116 13.899 1.00 92.75 309 TYR A C 1
ATOM 2383 O O . TYR A 1 309 ? -4.677 -0.279 14.776 1.00 92.75 309 TYR A O 1
ATOM 2391 N N . THR A 1 310 ? -2.930 0.877 13.966 1.00 92.31 310 THR A N 1
ATOM 2392 C CA . THR A 1 310 ? -2.918 1.855 15.067 1.00 92.31 310 THR A CA 1
ATOM 2393 C C . THR A 1 310 ? -4.112 2.803 14.976 1.00 92.31 310 THR A C 1
ATOM 2395 O O . THR A 1 310 ? -4.820 2.971 15.971 1.00 92.31 310 THR A O 1
ATOM 2398 N N . ALA A 1 311 ? -4.393 3.352 13.788 1.00 92.19 311 ALA A N 1
ATOM 2399 C CA . ALA A 1 311 ? -5.578 4.173 13.545 1.00 92.19 311 ALA A CA 1
ATOM 2400 C C . ALA A 1 311 ? -6.870 3.353 13.686 1.00 92.19 311 ALA A C 1
ATOM 2402 O O . ALA A 1 311 ? -7.802 3.767 14.366 1.00 92.19 311 ALA A O 1
ATOM 2403 N N . ALA A 1 312 ? -6.923 2.143 13.126 1.00 93.62 312 ALA A N 1
ATOM 2404 C CA . ALA A 1 312 ? -8.087 1.272 13.286 1.00 93.62 312 ALA A CA 1
ATOM 2405 C C . ALA A 1 312 ? -8.410 1.019 14.769 1.00 93.62 312 ALA A C 1
ATOM 2407 O O . ALA A 1 312 ? -9.554 1.169 15.201 1.00 93.62 312 ALA A O 1
ATOM 2408 N N . ARG A 1 313 ? -7.383 0.702 15.572 1.00 94.19 313 ARG A N 1
ATOM 2409 C CA . ARG A 1 313 ? -7.531 0.478 17.014 1.00 94.19 313 ARG A CA 1
ATOM 2410 C C . ARG A 1 313 ? -8.017 1.721 17.751 1.00 94.19 313 ARG A C 1
ATOM 2412 O O . ARG A 1 313 ? -8.828 1.579 18.664 1.00 94.19 313 ARG A O 1
ATOM 2419 N N . SER A 1 314 ? -7.552 2.920 17.399 1.00 92.88 314 SER A N 1
ATOM 2420 C CA . SER A 1 314 ? -8.020 4.135 18.069 1.00 92.88 314 SER A CA 1
ATOM 2421 C C . SER A 1 314 ? -9.512 4.375 17.822 1.00 92.88 314 SER A C 1
ATOM 2423 O O . SER A 1 314 ? -10.224 4.657 18.784 1.00 92.88 314 SER A O 1
ATOM 2425 N N . PHE A 1 315 ? -10.018 4.132 16.608 1.00 94.00 315 PHE A N 1
ATOM 2426 C CA . PHE A 1 315 ? -11.459 4.165 16.321 1.00 94.00 315 PHE A CA 1
ATOM 2427 C C . PHE A 1 315 ? -12.248 3.103 17.099 1.00 94.00 315 PHE A C 1
ATOM 2429 O O . PHE A 1 315 ? -13.281 3.426 17.685 1.00 94.00 315 PHE A O 1
ATOM 2436 N N . TYR A 1 316 ? -11.760 1.857 17.176 1.00 94.56 316 TYR A N 1
ATOM 2437 C CA . TYR A 1 316 ? -12.431 0.818 17.971 1.00 94.56 316 TYR A CA 1
ATOM 2438 C C . TYR A 1 316 ? -12.450 1.152 19.463 1.00 94.56 316 TYR A C 1
ATOM 2440 O O . TYR A 1 316 ? -13.454 0.925 20.134 1.00 94.56 316 TYR A O 1
ATOM 2448 N N . ARG A 1 317 ? -11.364 1.734 19.983 1.00 93.00 317 ARG A N 1
ATOM 2449 C CA . ARG A 1 317 ? -11.283 2.169 21.378 1.00 93.00 317 ARG A CA 1
ATOM 2450 C C . ARG A 1 317 ? -12.271 3.294 21.667 1.00 93.00 317 ARG A C 1
ATOM 2452 O O . ARG A 1 317 ? -12.968 3.213 22.668 1.00 93.00 317 ARG A O 1
ATOM 2459 N N . VAL A 1 318 ? -12.360 4.304 20.796 1.00 93.19 318 VAL A N 1
ATOM 2460 C CA . VAL A 1 318 ? -13.346 5.387 20.950 1.00 93.19 318 VAL A CA 1
ATOM 2461 C C . VAL A 1 318 ? -14.765 4.821 20.895 1.00 93.19 318 VAL A C 1
ATOM 2463 O O . VAL A 1 318 ? -15.568 5.176 21.744 1.00 93.19 318 VAL A O 1
ATOM 2466 N N . ALA A 1 319 ? -15.052 3.875 19.994 1.00 93.38 319 ALA A N 1
ATOM 2467 C CA . ALA A 1 319 ? -16.358 3.218 19.926 1.00 93.38 319 ALA A CA 1
ATOM 2468 C C . ALA A 1 319 ? -16.715 2.476 21.226 1.00 93.38 319 ALA A C 1
ATOM 2470 O O . ALA A 1 319 ? -17.828 2.620 21.726 1.00 93.38 319 ALA A O 1
ATOM 2471 N N . LEU A 1 320 ? -15.768 1.726 21.804 1.00 91.69 320 LEU A N 1
ATOM 2472 C CA . LEU A 1 320 ? -15.956 1.074 23.105 1.00 91.69 320 LEU A CA 1
ATOM 2473 C C . LEU A 1 320 ? -16.193 2.105 24.212 1.00 91.69 320 LEU A C 1
ATOM 2475 O O . LEU A 1 320 ? -17.138 1.962 24.981 1.00 91.69 320 LEU A O 1
ATOM 2479 N N . SER A 1 321 ? -15.386 3.169 24.258 1.00 91.31 321 SER A N 1
ATOM 2480 C CA . SER A 1 321 ? -15.559 4.256 25.223 1.00 91.31 321 SER A CA 1
ATOM 2481 C C . SER A 1 321 ? -16.914 4.948 25.083 1.00 91.31 321 SER A C 1
ATOM 2483 O O . SER A 1 321 ? -17.513 5.266 26.103 1.00 91.31 321 SER A O 1
ATOM 2485 N N . THR A 1 322 ? -17.427 5.146 23.864 1.00 91.81 322 THR A N 1
ATOM 2486 C CA . THR A 1 322 ? -18.770 5.696 23.631 1.00 91.81 322 THR A CA 1
ATOM 2487 C C . THR A 1 322 ? -19.827 4.815 24.287 1.00 91.81 322 THR A C 1
ATOM 2489 O O . THR A 1 322 ? -20.628 5.316 25.067 1.00 91.81 322 THR A O 1
ATOM 2492 N N . LEU A 1 323 ? -19.784 3.498 24.062 1.00 89.44 323 LEU A N 1
ATOM 2493 C CA . LEU A 1 323 ? -20.738 2.569 24.678 1.00 89.44 323 LEU A CA 1
ATOM 2494 C C . LEU A 1 323 ? -20.635 2.571 26.213 1.00 89.44 323 LEU A C 1
ATOM 2496 O O . LEU A 1 323 ? -21.655 2.663 26.894 1.00 89.44 323 LEU A O 1
ATOM 2500 N N . THR A 1 324 ? -19.417 2.526 26.764 1.00 87.69 324 THR A N 1
ATOM 2501 C CA . THR A 1 324 ? -19.192 2.517 28.219 1.00 87.69 324 THR A CA 1
ATOM 2502 C C . THR A 1 324 ? -19.645 3.817 28.885 1.00 87.69 324 THR A C 1
ATOM 2504 O O . THR A 1 324 ? -20.297 3.786 29.928 1.00 87.69 324 THR A O 1
ATOM 2507 N N . VAL A 1 325 ? -19.308 4.971 28.301 1.00 87.94 325 VAL A N 1
ATOM 2508 C CA . VAL A 1 325 ? -19.673 6.278 28.861 1.00 87.94 325 VAL A CA 1
ATOM 2509 C C . VAL A 1 325 ? -21.173 6.505 28.766 1.00 87.94 325 VAL A C 1
ATOM 2511 O O . VAL A 1 325 ? -21.770 6.945 29.745 1.00 87.94 325 VAL A O 1
ATOM 2514 N N . SER A 1 326 ? -21.804 6.156 27.644 1.00 86.19 326 SER A N 1
ATOM 2515 C CA . SER A 1 326 ? -23.254 6.279 27.508 1.00 86.19 326 SER A CA 1
ATOM 2516 C C . SER A 1 326 ? -23.992 5.367 28.481 1.00 86.19 326 SER A C 1
ATOM 2518 O O . SER A 1 326 ? -24.981 5.795 29.066 1.00 86.19 326 SER A O 1
ATOM 2520 N N . GLU A 1 327 ? -23.517 4.153 28.750 1.00 81.88 327 GLU A N 1
ATOM 2521 C CA . GLU A 1 327 ? -24.099 3.321 29.810 1.00 81.88 327 GLU A CA 1
ATOM 2522 C C . GLU A 1 327 ? -23.960 3.935 31.196 1.00 81.88 327 GLU A C 1
ATOM 2524 O O . GLU A 1 327 ? -24.945 4.003 31.926 1.00 81.88 327 GLU A O 1
ATOM 2529 N N . ALA A 1 328 ? -22.772 4.429 31.549 1.00 80.62 328 ALA A N 1
ATOM 2530 C CA . ALA A 1 328 ? -22.556 5.086 32.833 1.00 80.62 328 ALA A CA 1
ATOM 2531 C C . ALA A 1 328 ? -23.423 6.349 32.981 1.00 80.62 328 ALA A C 1
ATOM 2533 O O . ALA A 1 328 ? -24.006 6.593 34.039 1.00 80.62 328 ALA A O 1
ATOM 2534 N N . PHE A 1 329 ? -23.562 7.138 31.914 1.00 80.44 329 PHE A N 1
ATOM 2535 C CA . PHE A 1 329 ? -24.417 8.321 31.882 1.00 80.44 329 PHE A CA 1
ATOM 2536 C C . PHE A 1 329 ? -25.903 7.961 32.022 1.00 80.44 329 PHE A C 1
ATOM 2538 O O . PHE A 1 329 ? -26.619 8.567 32.817 1.00 80.44 329 PHE A O 1
ATOM 2545 N N . ASN A 1 330 ? -26.375 6.937 31.309 1.00 74.19 330 ASN A N 1
ATOM 2546 C CA . ASN A 1 330 ? -27.769 6.503 31.398 1.00 74.19 330 ASN A CA 1
ATOM 2547 C C . ASN A 1 330 ? -28.080 5.808 32.738 1.00 74.19 330 ASN A C 1
ATOM 2549 O O . ASN A 1 330 ? -29.188 5.962 33.240 1.00 74.19 330 ASN A O 1
ATOM 2553 N N . ALA A 1 331 ? -27.109 5.129 33.358 1.00 69.62 331 ALA A N 1
ATOM 2554 C CA . ALA A 1 331 ? -27.239 4.557 34.702 1.00 69.62 331 ALA A CA 1
ATOM 2555 C C . ALA A 1 331 ? -27.214 5.620 35.817 1.00 69.62 331 ALA A C 1
ATOM 2557 O O . ALA A 1 331 ? -27.812 5.428 36.874 1.00 69.62 331 ALA A O 1
ATOM 2558 N N . SER A 1 332 ? -26.514 6.739 35.600 1.00 67.38 332 SER A N 1
ATOM 2559 C CA . SER A 1 332 ? -26.428 7.852 36.559 1.00 67.38 332 SER A CA 1
ATOM 2560 C C . SER A 1 332 ? -27.539 8.891 36.400 1.00 67.38 332 SER A C 1
ATOM 2562 O O . SER A 1 332 ? -27.721 9.735 37.285 1.00 67.38 332 SER A O 1
ATOM 2564 N N . ARG A 1 333 ? -28.320 8.840 35.311 1.00 61.88 333 ARG A N 1
ATOM 2565 C CA . ARG A 1 333 ? -29.538 9.643 35.186 1.00 61.88 333 ARG A CA 1
ATOM 2566 C C . ARG A 1 333 ? -30.491 9.265 36.314 1.00 61.88 333 ARG A C 1
ATOM 2568 O O . ARG A 1 333 ? -30.913 8.117 36.431 1.00 61.88 333 ARG A O 1
ATOM 2575 N N . ARG A 1 334 ? -30.874 10.264 37.116 1.00 52.59 334 ARG A N 1
ATOM 2576 C CA . ARG A 1 334 ? -32.020 10.128 38.019 1.00 52.59 334 ARG A CA 1
ATOM 2577 C C . ARG A 1 334 ? -33.202 9.632 37.189 1.00 52.59 334 ARG A C 1
ATOM 2579 O O . ARG A 1 334 ? -33.378 10.165 36.086 1.00 52.59 334 ARG A O 1
ATOM 2586 N N . PRO A 1 335 ? -34.002 8.672 37.686 1.00 53.44 335 PRO A N 1
ATOM 2587 C CA . PRO A 1 335 ? -35.257 8.350 37.040 1.00 53.44 335 PRO A CA 1
ATOM 2588 C C . PRO A 1 335 ? -36.025 9.664 36.900 1.00 53.44 335 PRO A C 1
ATOM 2590 O O . PRO A 1 335 ? -36.436 10.291 37.876 1.00 53.44 335 PRO A O 1
ATOM 2593 N N . THR A 1 336 ? -36.133 10.145 35.663 1.00 47.34 336 THR A N 1
ATOM 2594 C CA . THR A 1 336 ? -37.206 11.073 35.339 1.00 47.34 336 THR A CA 1
ATOM 2595 C C . THR A 1 336 ? -38.500 10.303 35.600 1.00 47.34 336 THR A C 1
ATOM 2597 O O . THR A 1 336 ? -38.479 9.072 35.551 1.00 47.34 336 THR A O 1
ATOM 2600 N N . PRO A 1 337 ? -39.626 10.969 35.884 1.00 46.56 337 PRO A N 1
ATOM 2601 C CA . PRO A 1 337 ? -40.917 10.315 36.127 1.00 46.56 337 PRO A CA 1
ATOM 2602 C C . PRO A 1 337 ? -41.493 9.644 34.856 1.00 46.56 337 PRO A C 1
ATOM 2604 O O . PRO A 1 337 ? -42.695 9.639 34.610 1.00 46.56 337 PRO A O 1
ATOM 2607 N N . VAL A 1 338 ? -40.631 9.096 34.001 1.00 47.59 338 VAL A N 1
ATOM 2608 C CA . VAL A 1 338 ? -40.953 8.113 32.984 1.00 47.59 338 VAL A CA 1
ATOM 2609 C C . VAL A 1 338 ? -40.974 6.758 33.689 1.00 47.59 338 VAL A C 1
ATOM 2611 O O . VAL A 1 338 ? -39.952 6.266 34.158 1.00 47.59 338 VAL A O 1
ATOM 2614 N N . LYS A 1 339 ? -42.193 6.224 33.800 1.00 55.72 339 LYS A N 1
ATOM 2615 C CA . LYS A 1 339 ? -42.607 4.965 34.432 1.00 55.72 339 LYS A CA 1
ATOM 2616 C C . LYS A 1 339 ? -41.512 3.891 34.459 1.00 55.72 339 LYS A C 1
ATOM 2618 O O . LYS A 1 339 ? -41.193 3.306 33.424 1.00 55.72 339 LYS A O 1
ATOM 2623 N N . LEU A 1 340 ? -41.030 3.568 35.661 1.00 65.06 340 LEU A N 1
ATOM 2624 C CA . LEU A 1 340 ? -40.514 2.228 35.932 1.00 65.06 340 LEU A CA 1
ATOM 2625 C C . LEU A 1 340 ? -41.592 1.228 35.492 1.00 65.06 340 LEU A C 1
ATOM 2627 O O . LEU A 1 340 ? -42.786 1.480 35.664 1.00 65.06 340 LEU A O 1
ATOM 2631 N N . THR A 1 341 ? -41.188 0.132 34.863 1.00 70.31 341 THR A N 1
ATOM 2632 C CA . THR A 1 341 ? -42.115 -0.922 34.438 1.00 70.31 341 THR A CA 1
ATOM 2633 C C . THR A 1 341 ? -41.702 -2.234 35.077 1.00 70.31 341 THR A C 1
ATOM 2635 O O . THR A 1 341 ? -40.511 -2.500 35.256 1.00 70.31 341 THR A O 1
ATOM 2638 N N . VAL A 1 342 ? -42.702 -3.038 35.433 1.00 78.00 342 VAL A N 1
ATOM 2639 C CA . VAL A 1 342 ? -42.508 -4.381 35.981 1.00 78.00 342 VAL A CA 1
ATOM 2640 C C . VAL A 1 342 ? -41.594 -5.189 35.055 1.00 78.00 342 VAL A C 1
ATOM 2642 O O . VAL A 1 342 ? -41.746 -5.157 33.834 1.00 78.00 342 VAL A O 1
ATOM 2645 N N . GLY A 1 343 ? -40.620 -5.877 35.643 1.00 72.19 343 GLY A N 1
ATOM 2646 C CA . GLY A 1 343 ? -39.596 -6.666 34.964 1.00 72.19 343 GLY A CA 1
ATOM 2647 C C . GLY A 1 343 ? -38.288 -5.926 34.664 1.00 72.19 343 GLY A C 1
ATOM 2648 O O . GLY A 1 343 ? -37.358 -6.559 34.171 1.00 72.19 343 GLY A O 1
ATOM 2649 N N . HIS A 1 344 ? -38.165 -4.622 34.949 1.00 75.69 344 HIS A N 1
ATOM 2650 C CA . HIS A 1 344 ? -36.888 -3.920 34.757 1.00 75.69 344 HIS A CA 1
ATOM 2651 C C . HIS A 1 344 ? -35.880 -4.240 35.869 1.00 75.69 344 HIS A C 1
ATOM 2653 O O . HIS A 1 344 ? -36.233 -4.152 37.048 1.00 75.69 344 HIS A O 1
ATOM 2659 N N . PRO A 1 345 ? -34.615 -4.544 35.532 1.00 74.44 345 PRO A N 1
ATOM 2660 C CA . PRO A 1 345 ? -33.567 -4.683 36.526 1.00 74.44 345 PRO A CA 1
ATOM 2661 C C . PRO A 1 345 ? -33.177 -3.312 37.088 1.00 74.44 345 PRO A C 1
ATOM 2663 O O . PRO A 1 345 ? -33.069 -2.310 36.374 1.00 74.44 345 PRO A O 1
ATOM 2666 N N . VAL A 1 346 ? -32.935 -3.268 38.391 1.00 76.12 346 VAL A N 1
ATOM 2667 C CA . VAL A 1 346 ? -32.593 -2.060 39.139 1.00 76.12 346 VAL A CA 1
ATOM 2668 C C . VAL A 1 346 ? -31.506 -2.344 40.170 1.00 76.12 346 VAL A C 1
ATOM 2670 O O . VAL A 1 346 ? -31.350 -3.460 40.663 1.00 76.12 346 VAL A O 1
ATOM 2673 N N . LYS A 1 347 ? -30.743 -1.306 40.511 1.00 79.06 347 LYS A N 1
ATOM 2674 C CA . LYS A 1 347 ? -29.849 -1.265 41.665 1.00 79.06 347 LYS A CA 1
ATOM 2675 C C . LYS A 1 347 ? -30.445 -0.374 42.741 1.00 79.06 347 LYS A C 1
ATOM 2677 O O . LYS A 1 347 ? -30.805 0.770 42.476 1.00 79.06 347 LYS A O 1
ATOM 2682 N N . VAL A 1 348 ? -30.506 -0.879 43.963 1.00 76.44 348 VAL A N 1
ATOM 2683 C CA . VAL A 1 348 ? -31.030 -0.155 45.121 1.00 76.44 348 VAL A CA 1
ATOM 2684 C C . VAL A 1 348 ? -29.927 0.041 46.143 1.00 76.44 348 VAL A C 1
ATOM 2686 O O . VAL A 1 348 ? -29.211 -0.899 46.489 1.00 76.44 348 VAL A O 1
ATOM 2689 N N . GLN A 1 349 ? -29.812 1.261 46.660 1.00 76.69 349 GLN A N 1
ATOM 2690 C CA . GLN A 1 349 ? -28.926 1.544 47.782 1.00 76.69 349 GLN A CA 1
ATOM 2691 C C . GLN A 1 349 ? -29.624 1.195 49.107 1.00 76.69 349 GLN A C 1
ATOM 2693 O O . GLN A 1 349 ? -30.498 1.935 49.568 1.00 76.69 349 GLN A O 1
ATOM 2698 N N . GLN A 1 350 ? -29.235 0.081 49.735 1.00 72.31 350 GLN A N 1
ATOM 2699 C CA . GLN A 1 350 ? -29.642 -0.277 51.099 1.00 72.31 350 GLN A CA 1
ATOM 2700 C C . GLN A 1 350 ? -28.449 -0.100 52.052 1.00 72.31 350 GLN A C 1
ATOM 2702 O O . GLN A 1 350 ? -27.477 -0.855 52.031 1.00 72.31 350 GLN A O 1
ATOM 2707 N N . GLY A 1 351 ? -28.504 0.935 52.898 1.00 73.75 351 GLY A N 1
ATOM 2708 C CA . GLY A 1 351 ? -27.391 1.284 53.785 1.00 73.75 351 GLY A CA 1
ATOM 2709 C C . GLY A 1 351 ? -26.142 1.688 52.994 1.00 73.75 351 GLY A C 1
ATOM 2710 O O . GLY A 1 351 ? -26.176 2.655 52.234 1.00 73.75 351 GLY A O 1
ATOM 2711 N N . THR A 1 352 ? -25.039 0.958 53.176 1.00 71.19 352 THR A N 1
ATOM 2712 C CA . THR A 1 352 ? -23.775 1.154 52.440 1.00 71.19 352 THR A CA 1
ATOM 2713 C C . THR A 1 352 ? -23.611 0.225 51.233 1.00 71.19 352 THR A C 1
ATOM 2715 O O . THR A 1 352 ? -22.665 0.401 50.466 1.00 71.19 352 THR A O 1
ATOM 2718 N N . ALA A 1 353 ? -24.509 -0.747 51.046 1.00 67.19 353 ALA A N 1
ATOM 2719 C CA . ALA A 1 353 ? -24.429 -1.745 49.986 1.00 67.19 353 ALA A CA 1
ATOM 2720 C C . ALA A 1 353 ? -25.393 -1.429 48.833 1.00 67.19 353 ALA A C 1
ATOM 2722 O O . ALA A 1 353 ? -26.480 -0.878 49.026 1.00 67.19 353 ALA A O 1
ATOM 2723 N N . TRP A 1 354 ? -24.982 -1.802 47.622 1.00 76.81 354 TRP A N 1
ATOM 2724 C CA . TRP A 1 354 ? -25.822 -1.766 46.429 1.00 76.81 354 TRP A CA 1
ATOM 2725 C C . TRP A 1 354 ? -26.338 -3.170 46.143 1.00 76.81 354 TRP A C 1
ATOM 2727 O O . TRP A 1 354 ? -25.542 -4.075 45.898 1.00 76.81 354 TRP A O 1
ATOM 2737 N N . LEU A 1 355 ? -27.657 -3.338 46.163 1.00 78.62 355 LEU A N 1
ATOM 2738 C CA . LEU A 1 355 ? -28.322 -4.601 45.858 1.00 78.62 355 LEU A CA 1
ATOM 2739 C C . LEU A 1 355 ? -28.936 -4.545 44.462 1.00 78.62 355 LEU A C 1
ATOM 2741 O O . LEU A 1 355 ? -29.426 -3.497 44.041 1.00 78.62 355 LEU A O 1
ATOM 2745 N N . VAL A 1 356 ? -28.883 -5.665 43.746 1.00 81.31 356 VAL A N 1
ATOM 2746 C CA . VAL A 1 356 ? -29.491 -5.836 42.422 1.00 81.31 356 VAL A CA 1
ATOM 2747 C C . VAL A 1 356 ? -30.807 -6.587 42.582 1.00 81.31 356 VAL A C 1
ATOM 2749 O O . VAL A 1 356 ? -30.886 -7.536 43.362 1.00 81.31 356 VAL A O 1
ATOM 2752 N N . GLY A 1 357 ? -31.836 -6.143 41.869 1.00 81.31 357 GLY A N 1
ATOM 2753 C CA . GLY A 1 357 ? -33.122 -6.822 41.830 1.00 81.31 357 GLY A CA 1
ATOM 2754 C C . GLY A 1 357 ? -33.934 -6.449 40.600 1.00 81.31 357 GLY A C 1
ATOM 2755 O O . GLY A 1 357 ? -33.504 -5.645 39.772 1.00 81.31 357 GLY A O 1
ATOM 2756 N N . MET A 1 358 ? -35.127 -7.019 40.493 1.00 84.75 358 MET A N 1
ATOM 2757 C CA . MET A 1 358 ? -36.100 -6.697 39.456 1.00 84.75 358 MET A CA 1
ATOM 2758 C C . MET A 1 358 ? -37.309 -5.981 40.040 1.00 84.75 358 MET A C 1
ATOM 2760 O O . MET A 1 358 ? -37.808 -6.341 41.102 1.00 84.75 358 MET A O 1
ATOM 2764 N N . VAL A 1 359 ? -37.814 -4.988 39.314 1.00 84.12 359 VAL A N 1
ATOM 2765 C CA . VAL A 1 359 ? -39.074 -4.320 39.644 1.00 84.12 359 VAL A CA 1
ATOM 2766 C C . VAL A 1 359 ? -40.217 -5.317 39.481 1.00 84.12 359 VAL A C 1
ATOM 2768 O O . VAL A 1 359 ? -40.450 -5.821 38.386 1.00 84.12 359 VAL A O 1
ATOM 2771 N N . SER A 1 360 ? -40.927 -5.604 40.560 1.00 84.06 360 SER A N 1
ATOM 2772 C CA . SER A 1 360 ? -42.081 -6.505 40.590 1.00 84.06 360 SER A CA 1
ATOM 2773 C C . SER A 1 360 ? -43.414 -5.751 40.561 1.00 84.06 360 SER A C 1
ATOM 2775 O O . SER A 1 360 ? -44.350 -6.231 39.926 1.00 84.06 360 SER A O 1
ATOM 2777 N N . ASP A 1 361 ? -43.471 -4.544 41.133 1.00 82.75 361 ASP A N 1
ATOM 2778 C CA . ASP A 1 361 ? -44.599 -3.614 41.006 1.00 82.75 361 ASP A CA 1
ATOM 2779 C C . ASP A 1 361 ? -44.136 -2.150 41.153 1.00 82.75 361 ASP A C 1
ATOM 2781 O O . ASP A 1 361 ? -43.040 -1.873 41.654 1.00 82.75 361 ASP A O 1
ATOM 2785 N N . VAL A 1 362 ? -44.945 -1.199 40.680 1.00 77.50 362 VAL A N 1
ATOM 2786 C CA . VAL A 1 362 ? -44.622 0.237 40.683 1.00 77.50 362 VAL A CA 1
ATOM 2787 C C . VAL A 1 362 ? -45.791 1.042 41.242 1.00 77.50 362 VAL A C 1
ATOM 2789 O O . VAL A 1 362 ? -46.789 1.257 40.556 1.00 77.50 362 VAL A O 1
ATOM 2792 N N . ASN A 1 363 ? -45.621 1.552 42.463 1.00 79.06 363 ASN A N 1
ATOM 2793 C CA . ASN A 1 363 ? -46.522 2.511 43.100 1.00 79.06 363 ASN A CA 1
ATOM 2794 C C . ASN A 1 363 ? -45.983 3.948 42.938 1.00 79.06 363 ASN A C 1
ATOM 2796 O O . ASN A 1 363 ? -44.840 4.149 42.528 1.00 79.06 363 ASN A O 1
ATOM 2800 N N . GLU A 1 364 ? -46.799 4.968 43.238 1.00 70.62 364 GLU A N 1
ATOM 2801 C CA . GLU A 1 364 ? -46.476 6.379 42.937 1.00 70.62 364 GLU A CA 1
ATOM 2802 C C . GLU A 1 364 ? -45.139 6.855 43.542 1.00 70.62 364 GLU A C 1
ATOM 2804 O O . GLU A 1 364 ? -44.340 7.471 42.838 1.00 70.62 364 GLU A O 1
ATOM 2809 N N . ASP A 1 365 ? -44.855 6.503 44.802 1.00 75.06 365 ASP A N 1
ATOM 2810 C CA . ASP A 1 365 ? -43.640 6.932 45.522 1.00 75.06 365 ASP A CA 1
ATOM 2811 C C . ASP A 1 365 ? -42.685 5.776 45.891 1.00 75.06 365 ASP A C 1
ATOM 2813 O O . ASP A 1 365 ? -41.570 5.998 46.389 1.00 75.06 365 ASP A O 1
ATOM 2817 N N . VAL A 1 366 ? -43.106 4.530 45.655 1.00 81.06 366 VAL A N 1
ATOM 2818 C CA . VAL A 1 366 ? -42.427 3.310 46.114 1.00 81.06 366 VAL A CA 1
ATOM 2819 C C . VAL A 1 366 ? -42.453 2.252 45.016 1.00 81.06 366 VAL A C 1
ATOM 2821 O O . VAL A 1 366 ? -43.442 2.086 44.311 1.00 81.06 366 VAL A O 1
ATOM 2824 N N . VAL A 1 367 ? -41.350 1.535 44.868 1.00 81.31 367 VAL A N 1
ATOM 2825 C CA . VAL A 1 367 ? -41.149 0.500 43.858 1.00 81.31 367 VAL A CA 1
ATOM 2826 C C . VAL A 1 367 ? -40.907 -0.805 44.594 1.00 81.31 367 VAL A C 1
ATOM 2828 O O . VAL A 1 367 ? -39.998 -0.864 45.422 1.00 81.31 367 VAL A O 1
ATOM 2831 N N . ASP A 1 368 ? -41.692 -1.834 44.293 1.00 85.56 368 ASP A N 1
ATOM 2832 C CA . ASP A 1 368 ? -41.479 -3.160 44.866 1.00 85.56 368 ASP A CA 1
ATOM 2833 C C . ASP A 1 368 ? -40.385 -3.870 44.069 1.00 85.56 368 ASP A C 1
ATOM 2835 O O . ASP A 1 368 ? -40.555 -4.172 42.884 1.00 85.56 368 ASP A O 1
ATOM 2839 N N . VAL A 1 369 ? -39.241 -4.120 44.704 1.00 84.00 369 VAL A N 1
ATOM 2840 C CA . VAL A 1 369 ? -38.058 -4.718 44.077 1.00 84.00 369 VAL A CA 1
ATOM 2841 C C . VAL A 1 369 ? -37.817 -6.101 44.665 1.00 84.00 369 VAL A C 1
ATOM 2843 O O . VAL A 1 369 ? -37.567 -6.249 45.856 1.00 84.00 369 VAL A O 1
ATOM 2846 N N . MET A 1 370 ? -37.846 -7.119 43.812 1.00 85.94 370 MET A N 1
ATOM 2847 C CA . MET A 1 370 ? -37.445 -8.476 44.159 1.00 85.94 370 MET A CA 1
ATOM 2848 C C . MET A 1 370 ? -35.933 -8.598 43.967 1.00 85.94 370 MET A C 1
ATOM 2850 O O . MET A 1 370 ? -35.446 -8.567 42.836 1.00 85.94 370 MET A O 1
ATOM 2854 N N . PHE A 1 371 ? -35.183 -8.668 45.064 1.00 83.31 371 PHE A N 1
ATOM 2855 C CA . PHE A 1 371 ? -33.724 -8.759 45.025 1.00 83.31 371 PHE A CA 1
ATOM 2856 C C . PHE A 1 371 ? -33.240 -10.163 44.659 1.00 83.31 371 PHE A C 1
ATOM 2858 O O . PHE A 1 371 ? -33.835 -11.155 45.070 1.00 83.31 371 PHE A O 1
ATOM 2865 N N . ASP A 1 372 ? -32.103 -10.256 43.965 1.00 76.19 372 ASP A N 1
ATOM 2866 C CA . ASP A 1 372 ? -31.525 -11.541 43.532 1.00 76.19 372 ASP A CA 1
ATOM 2867 C C . ASP A 1 372 ? -31.139 -12.465 44.707 1.00 76.19 372 ASP A C 1
ATOM 2869 O O . ASP A 1 372 ? -30.971 -13.672 44.541 1.00 76.19 372 ASP A O 1
ATOM 2873 N N . ASN A 1 373 ? -30.972 -11.901 45.905 1.00 74.12 373 ASN A N 1
ATOM 2874 C CA . ASN A 1 373 ? -30.614 -12.607 47.136 1.00 74.12 373 ASN A CA 1
ATOM 2875 C C . ASN A 1 373 ? -31.809 -12.856 48.078 1.00 74.12 373 ASN A C 1
ATOM 2877 O O . ASN A 1 373 ? -31.600 -13.339 49.192 1.00 74.12 373 ASN A O 1
ATOM 2881 N N . GLY A 1 374 ? -33.029 -12.517 47.657 1.00 68.06 374 GLY A N 1
ATOM 2882 C CA . GLY A 1 374 ? -34.245 -12.622 48.457 1.00 68.06 374 GLY A CA 1
ATOM 2883 C C . GLY A 1 374 ? -35.349 -13.393 47.737 1.00 68.06 374 GLY A C 1
ATOM 2884 O O . GLY A 1 374 ? -35.343 -13.546 46.521 1.00 68.06 374 GLY A O 1
ATOM 2885 N N . THR A 1 375 ? -36.308 -13.901 48.507 1.00 60.44 375 THR A N 1
ATOM 2886 C CA . THR A 1 375 ? -37.516 -14.559 47.978 1.00 60.44 375 THR A CA 1
ATOM 2887 C C . THR A 1 375 ? -38.745 -13.651 48.001 1.00 60.44 375 THR A C 1
ATOM 2889 O O . THR A 1 375 ? -39.772 -14.016 47.437 1.00 60.44 375 THR A O 1
ATOM 2892 N N . GLU A 1 376 ? -38.655 -12.492 48.655 1.00 69.25 376 GLU A N 1
ATOM 2893 C CA . GLU A 1 376 ? -39.749 -11.534 48.826 1.00 69.25 376 GLU A CA 1
ATOM 2894 C C . GLU A 1 376 ? -39.388 -10.192 48.176 1.00 69.25 376 GLU A C 1
ATOM 2896 O O . GLU A 1 376 ? -38.212 -9.834 48.072 1.00 69.25 376 GLU A O 1
ATOM 2901 N N . ALA A 1 377 ? -40.406 -9.481 47.688 1.00 74.94 377 ALA A N 1
ATOM 2902 C CA . ALA A 1 377 ? -40.250 -8.137 47.149 1.00 74.94 377 ALA A CA 1
ATOM 2903 C C . ALA A 1 377 ? -40.211 -7.117 48.292 1.00 74.94 377 ALA A C 1
ATOM 2905 O O . ALA A 1 377 ? -41.047 -7.154 49.195 1.00 74.94 377 ALA A O 1
ATOM 2906 N N . ASP A 1 378 ? -39.243 -6.208 48.231 1.00 80.94 378 ASP A N 1
ATOM 2907 C CA . ASP A 1 378 ? -39.084 -5.121 49.188 1.00 80.94 378 ASP A CA 1
ATOM 2908 C C . ASP A 1 378 ? -39.599 -3.808 48.601 1.00 80.94 378 ASP A C 1
ATOM 2910 O O . ASP A 1 378 ? -39.263 -3.424 47.477 1.00 80.94 378 ASP A O 1
ATOM 2914 N N . ASN A 1 379 ? -40.305 -3.049 49.434 1.00 81.94 379 ASN A N 1
ATOM 2915 C CA . ASN A 1 379 ? -40.794 -1.721 49.096 1.00 81.94 379 ASN A CA 1
ATOM 2916 C C . ASN A 1 379 ? -39.666 -0.682 49.199 1.00 81.94 379 ASN A C 1
ATOM 2918 O O . ASN A 1 379 ? -39.233 -0.301 50.292 1.00 81.94 379 ASN A O 1
ATOM 2922 N N . VAL A 1 380 ? -39.191 -0.185 48.055 1.00 82.06 380 VAL A N 1
ATOM 2923 C CA . VAL A 1 380 ? -38.062 0.746 47.966 1.00 82.06 380 VAL A CA 1
ATOM 2924 C C . VAL A 1 380 ? -38.526 2.130 47.503 1.00 82.06 380 VAL A C 1
ATOM 2926 O O . VAL A 1 380 ? -39.122 2.252 46.434 1.00 82.06 380 VAL A O 1
ATOM 2929 N N . PRO A 1 381 ? -38.207 3.217 48.235 1.00 80.75 381 PRO A N 1
ATOM 2930 C CA . PRO A 1 381 ? -38.492 4.571 47.769 1.00 80.75 381 PRO A CA 1
ATOM 2931 C C . PRO A 1 381 ? -37.846 4.845 46.409 1.00 80.75 381 PRO A C 1
ATOM 2933 O O . PRO A 1 381 ? -36.646 4.612 46.241 1.00 80.75 381 PRO A O 1
ATOM 2936 N N . ILE A 1 382 ? -38.603 5.418 45.471 1.00 76.31 382 ILE A N 1
ATOM 2937 C CA . ILE A 1 382 ? -38.167 5.581 44.073 1.00 76.31 382 ILE A CA 1
ATOM 2938 C C . ILE A 1 382 ? -36.833 6.340 43.927 1.00 76.31 382 ILE A C 1
ATOM 2940 O O . ILE A 1 382 ? -36.037 6.049 43.041 1.00 76.31 382 ILE A O 1
ATOM 2944 N N . HIS A 1 383 ? -36.523 7.256 44.854 1.00 74.88 383 HIS A N 1
ATOM 2945 C CA . HIS A 1 383 ? -35.269 8.020 44.875 1.00 74.88 383 HIS A CA 1
ATOM 2946 C C . HIS A 1 383 ? -34.017 7.187 45.215 1.00 74.88 383 HIS A C 1
ATOM 2948 O O . HIS A 1 383 ? -32.901 7.667 45.022 1.00 74.88 383 HIS A O 1
ATOM 2954 N N . LYS A 1 384 ? -34.181 5.968 45.745 1.00 74.44 384 LYS A N 1
ATOM 2955 C CA . LYS A 1 384 ? -33.088 5.020 46.032 1.00 74.44 384 LYS A CA 1
ATOM 2956 C C . LYS A 1 384 ? -32.898 3.990 44.920 1.00 74.44 384 LYS A C 1
ATOM 2958 O O . LYS A 1 384 ? -31.904 3.261 44.935 1.00 74.44 384 LYS A O 1
ATOM 2963 N N . VAL A 1 385 ? -33.829 3.938 43.968 1.00 74.12 385 VAL A N 1
ATOM 2964 C CA . VAL A 1 385 ? -33.834 3.005 42.843 1.00 74.12 385 VAL A CA 1
ATOM 2965 C C . VAL A 1 385 ? -33.080 3.627 41.672 1.00 74.12 385 VAL A C 1
ATOM 2967 O O . VAL A 1 385 ? -33.423 4.701 41.184 1.00 74.12 385 VAL A O 1
ATOM 2970 N N . HIS A 1 386 ? -32.045 2.935 41.217 1.00 71.12 386 HIS A N 1
ATOM 2971 C CA . HIS A 1 386 ? -31.272 3.286 40.034 1.00 71.12 386 HIS A CA 1
ATOM 2972 C C . HIS A 1 386 ? -31.554 2.238 38.966 1.00 71.12 386 HIS A C 1
ATOM 2974 O O . HIS A 1 386 ? -31.448 1.042 39.235 1.00 71.12 386 HIS A O 1
ATOM 2980 N N . MET A 1 387 ? -31.921 2.656 37.755 1.00 67.81 387 MET A N 1
ATOM 2981 C CA . MET A 1 387 ? -32.127 1.692 36.678 1.00 67.81 387 MET A CA 1
ATOM 2982 C C . MET A 1 387 ? -30.797 1.044 36.311 1.00 67.81 387 MET A C 1
ATOM 2984 O O . MET A 1 387 ? -29.809 1.735 36.053 1.00 67.81 387 MET A O 1
ATOM 2988 N N . LEU A 1 388 ? -30.776 -0.287 36.281 1.00 61.81 388 LEU A N 1
ATOM 2989 C CA . LEU A 1 388 ? -29.698 -0.974 35.598 1.00 61.81 388 LEU A CA 1
ATOM 2990 C C . LEU A 1 388 ? -29.954 -0.824 34.100 1.00 61.81 388 LEU A C 1
ATOM 2992 O O . LEU A 1 388 ? -31.066 -1.111 33.648 1.00 61.81 388 LEU A O 1
ATOM 2996 N N . PRO A 1 389 ? -28.963 -0.381 33.312 1.00 58.28 389 PRO A N 1
ATOM 2997 C CA . PRO A 1 389 ? -29.078 -0.501 31.875 1.00 58.28 389 PRO A CA 1
ATOM 2998 C C . PRO A 1 389 ? -29.215 -1.994 31.565 1.00 58.28 389 PRO A C 1
ATOM 3000 O O . PRO A 1 389 ? -28.312 -2.779 31.852 1.00 58.28 389 PRO A O 1
ATOM 3003 N N . VAL A 1 390 ? -30.365 -2.395 31.023 1.00 57.78 390 VAL A N 1
ATOM 3004 C CA . VAL A 1 390 ? -30.490 -3.702 30.381 1.00 57.78 390 VAL A CA 1
ATOM 3005 C C . VAL A 1 390 ? -29.525 -3.654 29.207 1.00 57.78 390 VAL A C 1
ATOM 3007 O O . VAL A 1 390 ? -29.733 -2.874 28.273 1.00 57.78 390 VAL A O 1
ATOM 3010 N N . GLU A 1 391 ? -28.441 -4.427 29.271 1.00 60.72 391 GLU A N 1
ATOM 3011 C CA . GLU A 1 391 ? -27.570 -4.612 28.117 1.00 60.72 391 GLU A CA 1
ATOM 3012 C C . GLU A 1 391 ? -28.441 -5.190 27.000 1.00 60.72 391 GLU A C 1
ATOM 3014 O O . GLU A 1 391 ? -28.880 -6.340 27.044 1.00 60.72 391 GLU A O 1
ATOM 3019 N N . THR A 1 392 ? -28.785 -4.359 26.017 1.00 67.25 392 THR A N 1
ATOM 3020 C CA . THR A 1 392 ? -29.463 -4.866 24.824 1.00 67.25 392 THR A CA 1
ATOM 3021 C C . THR A 1 392 ? -28.488 -5.801 24.114 1.00 67.25 392 THR A C 1
ATOM 3023 O O . THR A 1 392 ? -27.300 -5.486 24.020 1.00 67.25 392 THR A O 1
ATOM 3026 N N . SER A 1 393 ? -28.967 -6.936 23.599 1.00 71.69 393 SER A N 1
ATOM 3027 C CA . SER A 1 393 ? -28.124 -7.903 22.874 1.00 71.69 393 SER A CA 1
ATOM 3028 C C . SER A 1 393 ? -27.268 -7.234 21.790 1.00 71.69 393 SER A C 1
ATOM 3030 O O . SER A 1 393 ? -26.098 -7.557 21.631 1.00 71.69 393 SER A O 1
ATOM 3032 N N . ALA A 1 394 ? -27.805 -6.197 21.139 1.00 74.50 394 ALA A N 1
ATOM 3033 C CA . ALA A 1 394 ? -27.096 -5.383 20.157 1.00 74.50 394 ALA A CA 1
ATOM 3034 C C . ALA A 1 394 ? -25.836 -4.670 20.699 1.00 74.50 394 ALA A C 1
ATOM 3036 O O . ALA A 1 394 ? -24.851 -4.544 19.970 1.00 74.50 394 ALA A O 1
ATOM 3037 N N . ILE A 1 395 ? -25.838 -4.198 21.953 1.00 82.56 395 ILE A N 1
ATOM 3038 C CA . ILE A 1 395 ? -24.665 -3.562 22.581 1.00 82.56 395 ILE A CA 1
ATOM 3039 C C . ILE A 1 395 ? -23.601 -4.614 22.896 1.00 82.56 395 ILE A C 1
ATOM 3041 O O . ILE A 1 395 ? -22.427 -4.395 22.588 1.00 82.56 395 ILE A O 1
ATOM 3045 N N . ALA A 1 396 ? -24.007 -5.753 23.463 1.00 82.75 396 ALA A N 1
ATOM 3046 C CA . ALA A 1 396 ? -23.108 -6.861 23.776 1.00 82.75 396 ALA A CA 1
ATOM 3047 C C . ALA A 1 396 ? -22.422 -7.401 22.505 1.00 82.75 396 ALA A C 1
ATOM 3049 O O . ALA A 1 396 ? -21.193 -7.505 22.458 1.00 82.75 396 ALA A O 1
ATOM 3050 N N . ASP A 1 397 ? -23.192 -7.620 21.435 1.00 85.12 397 ASP A N 1
ATOM 3051 C CA . ASP A 1 397 ? -22.680 -8.051 20.129 1.00 85.12 397 ASP A CA 1
ATOM 3052 C C . ASP A 1 397 ? -21.710 -7.022 19.527 1.00 85.12 397 ASP A C 1
ATOM 3054 O O . ASP A 1 397 ? -20.628 -7.361 19.034 1.00 85.12 397 ASP A O 1
ATOM 3058 N N . LEU A 1 398 ? -22.057 -5.729 19.589 1.00 90.19 398 LEU A N 1
ATOM 3059 C CA . LEU A 1 398 ? -21.200 -4.669 19.064 1.00 90.19 398 LEU A CA 1
ATOM 3060 C C . LEU A 1 398 ? -19.883 -4.559 19.846 1.00 90.19 398 LEU A C 1
ATOM 3062 O O . LEU A 1 398 ? -18.825 -4.417 19.227 1.00 90.19 398 LEU A O 1
ATOM 3066 N N . ARG A 1 399 ? -19.921 -4.664 21.180 1.00 90.19 399 ARG A N 1
ATOM 3067 C CA . ARG A 1 399 ? -18.724 -4.695 22.038 1.00 90.19 399 ARG A CA 1
ATOM 3068 C C . ARG A 1 399 ? -17.817 -5.857 21.697 1.00 90.19 399 ARG A C 1
ATOM 3070 O O . ARG A 1 399 ? -16.627 -5.647 21.473 1.00 90.19 399 ARG A O 1
ATOM 3077 N N . LEU A 1 400 ? -18.384 -7.054 21.593 1.00 89.94 400 LEU A N 1
ATOM 3078 C CA . LEU A 1 400 ? -17.663 -8.257 21.208 1.00 89.94 400 LEU A CA 1
ATOM 3079 C C . LEU A 1 400 ? -16.942 -8.058 19.868 1.00 89.94 400 LEU A C 1
ATOM 3081 O O . LEU A 1 400 ? -15.743 -8.315 19.764 1.00 89.94 400 LEU A O 1
ATOM 3085 N N . HIS A 1 401 ? -17.629 -7.514 18.860 1.00 91.06 401 HIS A N 1
ATOM 3086 C CA . HIS A 1 401 ? -17.034 -7.232 17.551 1.00 91.06 401 HIS A CA 1
ATOM 3087 C C . HIS A 1 401 ? -15.903 -6.193 17.625 1.00 91.06 401 HIS A C 1
ATOM 3089 O O . HIS A 1 401 ? -14.865 -6.358 16.979 1.00 91.06 401 HIS A O 1
ATOM 3095 N N . LEU A 1 402 ? -16.081 -5.127 18.409 1.00 93.62 402 LEU A N 1
ATOM 3096 C CA . LEU A 1 402 ? -15.063 -4.094 18.614 1.00 93.62 402 LEU A CA 1
ATOM 3097 C C . LEU A 1 402 ? -13.821 -4.649 19.325 1.00 93.62 402 LEU A C 1
ATOM 3099 O O . LEU A 1 402 ? -12.701 -4.379 18.887 1.00 93.62 402 LEU A O 1
ATOM 3103 N N . CYS A 1 403 ? -14.000 -5.468 20.363 1.00 92.31 403 CYS A N 1
ATOM 3104 C CA . CYS A 1 403 ? -12.907 -6.140 21.065 1.00 92.31 403 CYS A CA 1
ATOM 3105 C C . CYS A 1 403 ? -12.168 -7.120 20.147 1.00 92.31 403 CYS A C 1
ATOM 3107 O O . CYS A 1 403 ? -10.943 -7.075 20.066 1.00 92.31 403 CYS A O 1
ATOM 3109 N N . MET A 1 404 ? -12.892 -7.930 19.370 1.00 91.81 404 MET A N 1
ATOM 3110 C CA . MET A 1 404 ? -12.302 -8.832 18.374 1.00 91.81 404 MET A CA 1
ATOM 3111 C C . MET A 1 404 ? -11.453 -8.080 17.344 1.00 91.81 404 MET A C 1
ATOM 3113 O O . MET A 1 404 ? -10.337 -8.493 17.024 1.00 91.81 404 MET A O 1
ATOM 3117 N N . ASN A 1 405 ? -11.957 -6.964 16.816 1.00 93.94 405 ASN A N 1
ATOM 3118 C CA . ASN A 1 405 ? -11.223 -6.168 15.836 1.00 93.94 405 ASN A CA 1
ATOM 3119 C C . ASN A 1 405 ? -10.016 -5.450 16.459 1.00 93.94 405 ASN A C 1
ATOM 3121 O O . ASN A 1 405 ? -8.951 -5.401 15.844 1.00 93.94 405 ASN A O 1
ATOM 3125 N N . SER A 1 406 ? -10.145 -4.957 17.693 1.00 94.12 406 SER A N 1
ATOM 3126 C CA . SER A 1 406 ? -9.033 -4.391 18.463 1.00 94.12 406 SER A CA 1
ATOM 3127 C C . SER A 1 406 ? -7.936 -5.430 18.724 1.00 94.12 406 SER A C 1
ATOM 3129 O O . SER A 1 406 ? -6.759 -5.142 18.510 1.00 94.12 406 SER A O 1
ATOM 3131 N N . ALA A 1 407 ? -8.307 -6.659 19.090 1.00 92.56 407 ALA A N 1
ATOM 3132 C CA . ALA A 1 407 ? -7.370 -7.759 19.298 1.00 92.56 407 ALA A CA 1
ATOM 3133 C C . ALA A 1 407 ? -6.614 -8.130 18.013 1.00 92.56 407 ALA A C 1
ATOM 3135 O O . ALA A 1 407 ? -5.397 -8.297 18.045 1.00 92.56 407 ALA A O 1
ATOM 3136 N N . LYS A 1 408 ? -7.296 -8.167 16.858 1.00 93.19 408 LYS A N 1
ATOM 3137 C CA . LYS A 1 408 ? -6.638 -8.363 15.551 1.00 93.19 408 LYS A CA 1
ATOM 3138 C C . LYS A 1 408 ? -5.611 -7.268 15.256 1.00 93.19 408 LYS A C 1
ATOM 3140 O O . LYS A 1 408 ? -4.519 -7.580 14.786 1.00 93.19 408 LYS A O 1
ATOM 3145 N N . CYS A 1 409 ? -5.934 -6.004 15.546 1.00 94.00 409 CYS A N 1
ATOM 3146 C CA . CYS A 1 409 ? -4.977 -4.903 15.413 1.00 94.00 409 CYS A CA 1
ATOM 3147 C C . CYS A 1 409 ? -3.766 -5.089 16.333 1.00 94.00 409 CYS A C 1
ATOM 3149 O O . CYS A 1 409 ? -2.635 -4.948 15.884 1.00 94.00 409 CYS A O 1
ATOM 3151 N N . LEU A 1 410 ? -3.994 -5.411 17.609 1.00 92.31 410 LEU A N 1
ATOM 3152 C CA . LEU A 1 410 ? -2.934 -5.612 18.602 1.00 92.31 410 LEU A CA 1
ATOM 3153 C C . LEU A 1 410 ? -2.004 -6.764 18.218 1.00 92.31 410 LEU A C 1
ATOM 3155 O O . LEU A 1 410 ? -0.787 -6.604 18.255 1.00 92.31 410 LEU A O 1
ATOM 3159 N N . HIS A 1 411 ? -2.568 -7.880 17.756 1.00 91.31 411 HIS A N 1
ATOM 3160 C CA . HIS A 1 411 ? -1.798 -9.005 17.239 1.00 91.31 411 HIS A CA 1
ATOM 3161 C C . HIS A 1 411 ? -0.934 -8.602 16.034 1.00 91.31 411 HIS A C 1
ATOM 3163 O O . HIS A 1 411 ? 0.257 -8.904 15.997 1.00 91.31 411 HIS A O 1
ATOM 3169 N N . ALA A 1 412 ? -1.496 -7.860 15.073 1.00 89.50 412 ALA A N 1
ATOM 3170 C CA . ALA A 1 412 ? -0.749 -7.378 13.910 1.00 89.50 412 ALA A CA 1
ATOM 3171 C C . ALA A 1 412 ? 0.387 -6.398 14.273 1.00 89.50 412 ALA A C 1
ATOM 3173 O O . ALA A 1 412 ? 1.370 -6.303 13.539 1.00 89.50 412 ALA A O 1
ATOM 3174 N N . LEU A 1 413 ? 0.262 -5.698 15.404 1.00 90.06 413 LEU A N 1
ATOM 3175 C CA . LEU A 1 413 ? 1.269 -4.793 15.966 1.00 90.06 413 LEU A CA 1
ATOM 3176 C C . LEU A 1 413 ? 2.272 -5.497 16.900 1.00 90.06 413 LEU A C 1
ATOM 3178 O O . LEU A 1 413 ? 3.111 -4.830 17.497 1.00 90.06 413 LEU A O 1
ATOM 3182 N N . GLY A 1 414 ? 2.204 -6.824 17.047 1.00 88.00 414 GLY A N 1
ATOM 3183 C CA . GLY A 1 414 ? 3.090 -7.585 17.935 1.00 88.00 414 GLY A CA 1
ATOM 3184 C C . GLY A 1 414 ? 2.771 -7.443 19.431 1.00 88.00 414 GLY A C 1
ATOM 3185 O O . GLY A 1 414 ? 3.485 -7.997 20.264 1.00 88.00 414 GLY A O 1
ATOM 3186 N N . CYS A 1 415 ? 1.685 -6.754 19.793 1.00 89.38 415 CYS A N 1
ATOM 3187 C CA . CYS A 1 415 ? 1.203 -6.592 21.167 1.00 89.38 415 CYS A CA 1
ATOM 3188 C C . CYS A 1 415 ? 0.325 -7.789 21.576 1.00 89.38 415 CYS A C 1
ATOM 3190 O O . CYS A 1 415 ? -0.872 -7.648 21.828 1.00 89.38 415 CYS A O 1
ATOM 3192 N N . THR A 1 416 ? 0.906 -8.991 21.590 1.00 88.88 416 THR A N 1
ATOM 3193 C CA . THR A 1 416 ? 0.159 -10.246 21.796 1.00 88.88 416 THR A CA 1
ATOM 3194 C C . THR A 1 416 ? -0.527 -10.310 23.162 1.00 88.88 416 THR A C 1
ATOM 3196 O O . THR A 1 416 ? -1.666 -10.758 23.245 1.00 88.88 416 THR A O 1
ATOM 3199 N N . GLN A 1 417 ? 0.128 -9.826 24.220 1.00 90.50 417 GLN A N 1
ATOM 3200 C CA . GLN A 1 417 ? -0.434 -9.852 25.573 1.00 90.50 417 GLN A CA 1
ATOM 3201 C C . GLN A 1 417 ? -1.696 -8.981 25.678 1.00 90.50 417 GLN A C 1
ATOM 3203 O O . GLN A 1 417 ? -2.750 -9.466 26.084 1.00 90.50 417 GLN A O 1
ATOM 3208 N N . ASP A 1 418 ? -1.628 -7.738 25.200 1.00 89.88 418 ASP A N 1
ATOM 3209 C CA . ASP A 1 418 ? -2.779 -6.832 25.149 1.00 89.88 418 ASP A CA 1
ATOM 3210 C C . ASP A 1 418 ? -3.928 -7.411 24.302 1.00 89.88 418 ASP A C 1
ATOM 3212 O O . ASP A 1 418 ? -5.105 -7.184 24.592 1.00 89.88 418 ASP A O 1
ATOM 3216 N N . ALA A 1 419 ? -3.609 -8.151 23.229 1.00 90.69 419 ALA A N 1
ATOM 3217 C CA . ALA A 1 419 ? -4.616 -8.819 22.406 1.00 90.69 419 ALA A CA 1
ATOM 3218 C C . ALA A 1 419 ? -5.360 -9.902 23.205 1.00 90.69 419 ALA A C 1
ATOM 3220 O O . ALA A 1 419 ? -6.590 -9.955 23.153 1.00 90.69 419 ALA A O 1
ATOM 3221 N N . ILE A 1 420 ? -4.634 -10.714 23.982 1.00 90.12 420 ILE A N 1
ATOM 3222 C CA . ILE A 1 420 ? -5.202 -11.744 24.866 1.00 90.12 420 ILE A CA 1
ATOM 3223 C C . ILE A 1 420 ? -6.093 -11.106 25.934 1.00 90.12 420 ILE A C 1
ATOM 3225 O O . ILE A 1 420 ? -7.192 -11.600 26.188 1.00 90.12 420 ILE A O 1
ATOM 3229 N N . GLU A 1 421 ? -5.666 -9.998 26.540 1.00 89.44 421 GLU A N 1
ATOM 3230 C CA . GLU A 1 421 ? -6.467 -9.267 27.530 1.00 89.44 421 GLU A CA 1
ATOM 3231 C C . GLU A 1 421 ? -7.760 -8.721 26.915 1.00 89.44 421 GLU A C 1
ATOM 3233 O O . GLU A 1 421 ? -8.844 -8.893 27.477 1.00 89.44 421 GLU A O 1
ATOM 3238 N N . CYS A 1 422 ? -7.672 -8.149 25.711 1.00 86.69 422 CYS A N 1
ATOM 3239 C CA . CYS A 1 422 ? -8.831 -7.649 24.978 1.00 86.69 422 CYS A CA 1
ATOM 3240 C C . CYS A 1 422 ? -9.838 -8.766 24.646 1.00 86.69 422 CYS A C 1
ATOM 3242 O O . CYS A 1 422 ? -11.047 -8.565 24.772 1.00 86.69 422 CYS A O 1
ATOM 3244 N N . LEU A 1 423 ? -9.354 -9.955 24.275 1.00 88.00 423 LEU A N 1
ATOM 3245 C CA . LEU A 1 423 ? -10.195 -11.128 24.012 1.00 88.00 423 LEU A CA 1
ATOM 3246 C C . LEU A 1 423 ? -10.763 -11.740 25.287 1.00 88.00 423 LEU A C 1
ATOM 3248 O O . LEU A 1 423 ? -11.905 -12.188 25.296 1.00 88.00 423 LEU A O 1
ATOM 3252 N N . THR A 1 424 ? -9.997 -11.726 26.374 1.00 87.69 424 THR A N 1
ATOM 3253 C CA . THR A 1 424 ? -10.465 -12.188 27.683 1.00 87.69 424 THR A CA 1
ATOM 3254 C C . THR A 1 424 ? -11.634 -11.334 28.160 1.00 87.69 424 THR A C 1
ATOM 3256 O O . THR A 1 424 ? -12.654 -11.885 28.558 1.00 87.69 424 THR A O 1
ATOM 3259 N N . PHE A 1 425 ? -11.539 -10.009 28.016 1.00 85.00 425 PHE A N 1
ATOM 3260 C CA . PHE A 1 425 ? -12.655 -9.098 28.272 1.00 85.00 425 PHE A CA 1
ATOM 3261 C C . PHE A 1 425 ? -13.852 -9.353 27.339 1.00 85.00 425 PHE A C 1
ATOM 3263 O O . PHE A 1 425 ? -15.001 -9.330 27.766 1.00 85.00 425 PHE A O 1
ATOM 3270 N N . ALA A 1 426 ? -13.617 -9.655 26.062 1.00 83.44 426 ALA A N 1
ATOM 3271 C CA . ALA A 1 426 ? -14.706 -9.982 25.142 1.00 83.44 426 ALA A CA 1
ATOM 3272 C C . ALA A 1 426 ? -15.459 -11.265 25.560 1.00 83.44 426 ALA A C 1
ATOM 3274 O O . ALA A 1 426 ? -16.686 -11.331 25.495 1.00 83.44 426 ALA A O 1
ATOM 3275 N N . LEU A 1 427 ? -14.727 -12.273 26.043 1.00 83.25 427 LEU A N 1
ATOM 3276 C CA . LEU A 1 427 ? -15.273 -13.555 26.493 1.00 83.25 427 LEU A CA 1
ATOM 3277 C C . LEU A 1 427 ? -16.005 -13.470 27.839 1.00 83.25 427 LEU A C 1
ATOM 3279 O O . LEU A 1 427 ? -16.812 -14.350 28.124 1.00 83.25 427 LEU A O 1
ATOM 3283 N N . THR A 1 428 ? -15.791 -12.428 28.653 1.00 82.19 428 THR A N 1
ATOM 3284 C CA . THR A 1 428 ? -16.646 -12.206 29.835 1.00 82.19 428 THR A CA 1
ATOM 3285 C C . THR A 1 428 ? -18.062 -11.787 29.450 1.00 82.19 428 THR A C 1
ATOM 3287 O O . THR A 1 428 ? -18.988 -12.040 30.211 1.00 82.19 428 THR A O 1
ATOM 3290 N N . VAL A 1 429 ? -18.232 -11.174 28.272 1.00 72.62 429 VAL A N 1
ATOM 3291 C CA . VAL A 1 429 ? -19.540 -10.764 27.730 1.00 72.62 429 VAL A CA 1
ATOM 3292 C C . VAL A 1 429 ? -20.223 -11.926 27.000 1.00 72.62 429 VAL A C 1
ATOM 3294 O O . VAL A 1 429 ? -21.434 -12.089 27.093 1.00 72.62 429 VAL A O 1
ATOM 3297 N N . SER A 1 430 ? -19.452 -12.766 26.299 1.00 77.69 430 SER A N 1
ATOM 3298 C CA . SER A 1 430 ? -19.963 -13.951 25.598 1.00 77.69 430 SER A CA 1
ATOM 3299 C C . SER A 1 430 ? -18.973 -15.117 25.687 1.00 77.69 430 SER A C 1
ATOM 3301 O O . SER A 1 430 ? -18.104 -15.279 24.825 1.00 77.69 430 SER A O 1
ATOM 3303 N N . SER A 1 431 ? -19.130 -15.958 26.710 1.00 76.12 431 SER A N 1
ATOM 3304 C CA . SER A 1 431 ? -18.199 -17.045 27.057 1.00 76.12 431 SER A CA 1
ATOM 3305 C C . SER A 1 431 ? -18.079 -18.147 25.998 1.00 76.12 431 SER A C 1
ATOM 3307 O O . SER A 1 431 ? -17.024 -18.769 25.884 1.00 76.12 431 SER A O 1
ATOM 3309 N N . GLU A 1 432 ? -19.119 -18.365 25.191 1.00 80.12 432 GLU A N 1
ATOM 3310 C CA . GLU A 1 432 ? -19.172 -19.427 24.174 1.00 80.12 432 GLU A CA 1
ATOM 3311 C C . GLU A 1 432 ? -18.823 -18.944 22.755 1.00 80.12 432 GLU A C 1
ATOM 3313 O O . GLU A 1 432 ? -19.001 -19.671 21.775 1.00 80.12 432 GLU A O 1
ATOM 3318 N N . HIS A 1 433 ? -18.312 -17.717 22.596 1.00 79.88 433 HIS A N 1
ATOM 3319 C CA . HIS A 1 433 ? -18.024 -17.180 21.266 1.00 79.88 433 HIS A CA 1
ATOM 3320 C C . HIS A 1 433 ? -16.790 -17.847 20.628 1.00 79.88 433 HIS A C 1
ATOM 3322 O O . HIS A 1 433 ? -15.647 -17.424 20.828 1.00 79.88 433 HIS A O 1
ATOM 3328 N N . ILE A 1 434 ? -17.031 -18.875 19.805 1.00 78.62 434 ILE A N 1
ATOM 3329 C CA . ILE A 1 434 ? -16.005 -19.735 19.184 1.00 78.62 434 ILE A CA 1
ATOM 3330 C C . ILE A 1 434 ? -14.883 -18.937 18.488 1.00 78.62 434 ILE A C 1
ATOM 3332 O O . ILE A 1 434 ? -13.714 -19.222 18.755 1.00 78.62 434 ILE A O 1
ATOM 3336 N N . PRO A 1 435 ? -15.157 -17.911 17.652 1.00 78.56 435 PRO A N 1
ATOM 3337 C CA . PRO A 1 435 ? -14.079 -17.149 17.020 1.00 78.56 435 PRO A CA 1
ATOM 3338 C C . PRO A 1 435 ? -13.181 -16.399 18.013 1.00 78.56 435 PRO A C 1
ATOM 3340 O O . PRO A 1 435 ? -12.000 -16.217 17.731 1.00 78.56 435 PRO A O 1
ATOM 3343 N N . ALA A 1 436 ? -13.721 -15.957 19.155 1.00 74.44 436 ALA A N 1
ATOM 3344 C CA . ALA A 1 436 ? -12.944 -15.268 20.187 1.00 74.44 436 ALA A CA 1
ATOM 3345 C C . ALA A 1 436 ? -12.072 -16.248 20.979 1.00 74.44 436 ALA A C 1
ATOM 3347 O O . ALA A 1 436 ? -10.923 -15.933 21.272 1.00 74.44 436 ALA A O 1
ATOM 3348 N N . LEU A 1 437 ? -12.591 -17.450 21.249 1.00 76.88 437 LEU A N 1
ATOM 3349 C CA . LEU A 1 437 ? -11.830 -18.540 21.862 1.00 76.88 437 LEU A CA 1
ATOM 3350 C C . LEU A 1 437 ? -10.680 -19.019 20.972 1.00 76.88 437 LEU A C 1
ATOM 3352 O O . LEU A 1 437 ? -9.614 -19.314 21.489 1.00 76.88 437 LEU A O 1
ATOM 3356 N N . TYR A 1 438 ? -10.887 -19.092 19.654 1.00 79.06 438 TYR A N 1
ATOM 3357 C CA . TYR A 1 438 ? -9.846 -19.515 18.711 1.00 79.06 438 TYR A CA 1
ATOM 3358 C C . TYR A 1 438 ? -8.755 -18.454 18.501 1.00 79.06 438 TYR A C 1
ATOM 3360 O O . TYR A 1 438 ? -7.612 -18.791 18.212 1.00 79.06 438 TYR A O 1
ATOM 3368 N N . LEU A 1 439 ? -9.114 -17.167 18.583 1.00 77.19 439 LEU A N 1
ATOM 3369 C CA . LEU A 1 439 ? -8.176 -16.063 18.366 1.00 77.19 439 LEU A CA 1
ATOM 3370 C C . LEU A 1 439 ? -7.309 -15.759 19.601 1.00 77.19 439 LEU A C 1
ATOM 3372 O O . LEU A 1 439 ? -6.249 -15.154 19.443 1.00 77.19 439 LEU A O 1
ATOM 3376 N N . ARG A 1 440 ? -7.781 -16.123 20.800 1.00 75.00 440 ARG A N 1
ATOM 3377 C CA . ARG A 1 440 ? -7.065 -15.956 22.071 1.00 75.00 440 ARG A CA 1
ATOM 3378 C C . ARG A 1 440 ? -6.028 -17.054 22.236 1.00 75.00 440 ARG A C 1
ATOM 3380 O O . ARG A 1 440 ? -4.904 -16.706 22.656 1.00 75.00 440 ARG A O 1
#

pLDDT: mean 83.43, std 11.78, range [34.22, 95.56]

Sequence (440 aa):
VLTYVLASPALKDADSDLHLVLWRCLAQCAETVTPLLPQLWSARRSILDVATSIQDAPLHSTSLAAHTLAALVASVAEHAPALLVASASTGPFAGFGDLSDLGLAFVRQVKLWYVLTNEAALLSMLAHATTTVSDVKVTFQAKLPALVCREYVLYHETFDLHYNAVAFLSNLMHVLWRDDVAAPESTTRHDHIFGHVVLRLCLSKHKIVWSEMRGVLEHIVMSSPDFAAANLVPQPHLRGAVAHVAAKSHDVAAWTTSLLDQVDTFETVHRINVIQLPSLQIDLTLRDAVDVATTLKTTGNRWFRDGNYTAARSFYRVALSTLTVSEAFNASRRPTPVKLTVGHPVKVQQGTAWLVGMVSDVNEDVVDVMFDNGTEADNVPIHKVHMLPVETSAIADLRLHLCMNSAKCLHALGCTQDAIECLTFALTVSSEHIPALYLR

Secondary structure (DSSP, 8-state):
-HHHHHH-GGGT-TTSTTHHHHHHHHHHHHHH-GGGHHHHHHTHHHHHHHHHHTTTS-HHHHHHHHHHHHHHHHHHHHH-GGGTS--TTS-SGGGT--SSHHHHHHHHHHHHHHHHH--THHHHHHHHH--SHHHHHHHHHTTHHHHHHHHHHHTTTSTHHHHHHHHHHHHHHHHH-TT---PPS----HHHHHHHHHHHHHT-SSHHHHHHHHHHHHHHHHH-HHHHHHHTTT-TTHHHHHHHHHTT-GGGHHHHHHHHHHHHHHHHHHT--TT-PPP--SS--HHHHHHHHHHHHHHHHHHHHTT-HHHHHHHHHHHHHHHHHHHHHHHHS---SS---TT-EEEEEETTEEEEEEEEEE-SSEEEEEETT-SSEEEEEGGGEEE-----HHHHHHHHHHHHHHHHHHHHTT-HHHHHHHHHHHHHH-TT-HHHHHH-